Protein AF-A0AAW0EA05-F1 (afdb_monomer_lite)

InterPro domains:
  IPR007482 Protein-tyrosine phosphatase-like, PTPLA [PF04387] (570-719)
  IPR007482 Protein-tyrosine phosphatase-like, PTPLA [PTHR11035] (503-719)

Foldseek 3Di:
DDDDPPPVVVVVVVLVVVLVVLVVLLVVLVVVLVVLVVVLVVLVVVLVVLVVVLVVLVVVLVVLCVVVVVVVVVLVVVLVVLVVVLVVLVVVLVVLVVVVVVVVVVVVVVVVVVVVVVVVVVVVVVVVVVVVVVVVVVVVVVVPDDDPVVVVVVVVVVVVVVVVVVVVVVVVCVVVVVVVCVVVVVVVCVVVVVVVVVVVVVVVVVVVVVCVVPDDDDDDDDDDDDDDDDCVPPVVVVVVVVVVVVVVVVVVVVVVVVVVVVVVVSVVVSVVSVVVSVVSVVVSVVSVVVVVVSVVVSVVSVVVSVVSVVVSVVSVVVSVVSVVVSVVSVVSSVVSVVVSVVSVVVVVVVVVVVVVVVVVVVVVVVVVVVVVVVVVVVVVVVVVVVVVVVVVVVVVVLVVVLVPDPDPVVNVVSVVVVVVVVVVVVVVVVVVVVVVVVVVVVVVVVVVVVVVVVVPDDDDDDDDDDDDDDDDDDDDDDDDDDDDDDDDDDPDDPPPDADPPVLLVVLLVLLVVLLVLLVVLQVLLVCQLVVVVVPQDDDDDDDDDPDVCSLFRRQQASCVPRLVSCLVSLVSLVVVLVCVVVVNDPDDSVVSCVVSVLVNCLSVVQPVVDVVLRRGSLVSLQSNLVSVLSSLVSVQSSCVSVVHHDPVSVCCNLPVCVPSVCRNLVSSLVSLVVRADPDPDPVPDDPSNVVSVVCSVVSVVVSVVVSVVSVVVSCVVPVPPDDDPDDD

Structure (mmCIF, N/CA/C/O backbone):
data_AF-A0AAW0EA05-F1
#
_entry.id   AF-A0AAW0EA05-F1
#
loop_
_atom_site.group_PDB
_atom_site.id
_atom_site.type_symbol
_atom_site.label_atom_id
_atom_site.label_alt_id
_atom_site.label_comp_id
_atom_site.label_asym_id
_atom_site.label_entity_id
_atom_site.label_seq_id
_atom_site.pdbx_PDB_ins_code
_atom_site.Cartn_x
_atom_site.Cartn_y
_atom_site.Cartn_z
_atom_site.occupancy
_atom_site.B_iso_or_equiv
_atom_site.auth_seq_id
_atom_site.auth_comp_id
_atom_site.auth_asym_id
_atom_site.auth_atom_id
_atom_site.pdbx_PDB_model_num
ATOM 1 N N . MET A 1 1 ? -63.661 6.348 56.865 1.00 35.62 1 MET A N 1
ATOM 2 C CA . MET A 1 1 ? -63.472 7.406 55.845 1.00 35.62 1 MET A CA 1
ATOM 3 C C . MET A 1 1 ? -62.724 6.796 54.671 1.00 35.62 1 MET A C 1
ATOM 5 O O . MET A 1 1 ? -61.600 6.353 54.845 1.00 35.62 1 MET A O 1
ATOM 9 N N . SER A 1 2 ? -63.381 6.698 53.515 1.00 41.94 2 SER A N 1
ATOM 10 C CA . SER A 1 2 ? -62.839 6.116 52.281 1.00 41.94 2 SER A CA 1
ATOM 11 C C . SER A 1 2 ? -61.887 7.108 51.602 1.00 41.94 2 SER A C 1
ATOM 13 O O . SER A 1 2 ? -62.326 7.934 50.804 1.00 41.94 2 SER A O 1
ATOM 15 N N . ALA A 1 3 ? -60.595 7.044 51.921 1.00 40.84 3 ALA A N 1
ATOM 16 C CA . ALA A 1 3 ? -59.547 7.761 51.195 1.00 40.84 3 ALA A CA 1
ATOM 17 C C . ALA A 1 3 ? -58.839 6.783 50.247 1.00 40.84 3 ALA A C 1
ATOM 19 O O . ALA A 1 3 ? -57.821 6.185 50.578 1.00 40.84 3 ALA A O 1
ATOM 20 N N . ARG A 1 4 ? -59.424 6.585 49.064 1.00 45.91 4 ARG A N 1
ATOM 21 C CA . ARG A 1 4 ? -58.792 5.863 47.951 1.00 45.91 4 ARG A CA 1
ATOM 22 C C . ARG A 1 4 ? -57.624 6.723 47.438 1.00 45.91 4 ARG A C 1
ATOM 24 O O . ARG A 1 4 ? -57.880 7.900 47.194 1.00 45.91 4 ARG A O 1
ATOM 31 N N . PRO A 1 5 ? -56.385 6.221 47.271 1.00 46.88 5 PRO A N 1
ATOM 32 C CA . PRO A 1 5 ? -55.282 7.039 46.770 1.00 46.88 5 PRO A CA 1
ATOM 33 C C . PRO A 1 5 ? -55.387 7.176 45.237 1.00 46.88 5 PRO A C 1
ATOM 35 O O . PRO A 1 5 ? -55.220 6.181 44.537 1.00 46.88 5 PRO A O 1
ATOM 38 N N . PRO A 1 6 ? -55.645 8.374 44.674 1.00 48.22 6 PRO A N 1
ATOM 39 C CA . PRO A 1 6 ? -55.868 8.542 43.234 1.00 48.22 6 PRO A CA 1
ATOM 40 C C . PRO A 1 6 ? -54.578 8.793 42.425 1.00 48.22 6 PRO A C 1
ATOM 42 O O . PRO A 1 6 ? -54.643 8.987 41.220 1.00 48.22 6 PRO A O 1
ATOM 45 N N . ALA A 1 7 ? -53.394 8.806 43.050 1.00 52.59 7 ALA A N 1
ATOM 46 C CA . ALA A 1 7 ? -52.148 9.234 42.394 1.00 52.59 7 ALA A CA 1
ATOM 47 C C . ALA A 1 7 ? -51.267 8.090 41.843 1.00 52.59 7 ALA A C 1
ATOM 49 O O . ALA A 1 7 ? -50.336 8.344 41.075 1.00 52.59 7 ALA A O 1
ATOM 50 N N . THR A 1 8 ? -51.511 6.839 42.239 1.00 53.91 8 THR A N 1
ATOM 51 C CA . THR A 1 8 ? -50.672 5.681 41.874 1.00 53.91 8 THR A CA 1
ATOM 52 C C . THR A 1 8 ? -51.134 4.992 40.588 1.00 53.91 8 THR A C 1
ATOM 54 O O . THR A 1 8 ? -50.288 4.598 39.782 1.00 53.91 8 THR A O 1
ATOM 57 N N . GLU A 1 9 ? -52.446 4.924 40.335 1.00 55.69 9 GLU A N 1
ATOM 58 C CA . GLU A 1 9 ? -53.018 4.324 39.115 1.00 55.69 9 GLU A CA 1
ATOM 59 C C . GLU A 1 9 ? -52.627 5.094 37.842 1.00 55.69 9 GLU A C 1
ATOM 61 O O . GLU A 1 9 ? -52.187 4.487 36.861 1.00 55.69 9 GLU A O 1
ATOM 66 N N . ASP A 1 10 ? -52.674 6.431 37.870 1.00 60.25 10 ASP A N 1
ATOM 67 C CA . ASP A 1 10 ? -52.265 7.274 36.736 1.00 60.25 10 ASP A CA 1
ATOM 68 C C . ASP A 1 10 ? -50.777 7.106 36.395 1.00 60.25 10 ASP A C 1
ATOM 70 O O . ASP A 1 10 ? -50.376 7.081 35.226 1.00 60.25 10 ASP A O 1
ATOM 74 N N . LYS A 1 11 ? -49.939 6.930 37.422 1.00 61.12 11 LYS A N 1
ATOM 75 C CA . LYS A 1 11 ? -48.498 6.706 37.264 1.00 61.12 11 LYS A CA 1
ATOM 76 C C . LYS A 1 11 ? -48.221 5.348 36.623 1.00 61.12 11 LYS A C 1
ATOM 78 O O . LYS A 1 11 ? -47.413 5.279 35.697 1.00 61.12 11 LYS A O 1
ATOM 83 N N . TYR A 1 12 ? -48.926 4.304 37.055 1.00 61.91 12 TYR A N 1
ATOM 84 C CA . TYR A 1 12 ? -48.806 2.954 36.503 1.00 61.91 12 TYR A CA 1
ATOM 85 C C . TYR A 1 12 ? -49.256 2.901 35.034 1.00 61.91 12 TYR A C 1
ATOM 87 O O . TYR A 1 12 ? -48.502 2.456 34.171 1.00 61.91 12 TYR A O 1
ATOM 95 N N . SER A 1 13 ? -50.411 3.494 34.723 1.00 66.38 13 SER A N 1
ATOM 96 C CA . SER A 1 13 ? -50.923 3.676 33.356 1.00 66.38 13 SER A CA 1
ATOM 97 C C . SER A 1 13 ? -49.922 4.400 32.441 1.00 66.38 13 SER A C 1
ATOM 99 O O . SER A 1 13 ? -49.664 3.975 31.310 1.00 66.38 13 SER A O 1
ATOM 101 N N . SER A 1 14 ? -49.291 5.469 32.941 1.00 69.56 14 SER A N 1
ATOM 102 C CA . SER A 1 14 ? -48.290 6.229 32.181 1.00 69.56 14 SER A CA 1
ATOM 103 C C . SER A 1 14 ? -47.000 5.441 31.911 1.00 69.56 14 SER A C 1
ATOM 105 O O . SER A 1 14 ? -46.402 5.576 30.840 1.00 69.56 14 SER A O 1
ATOM 107 N N . LEU A 1 15 ? -46.573 4.602 32.860 1.00 68.31 15 LEU A N 1
ATOM 108 C CA . LEU A 1 15 ? -45.401 3.738 32.726 1.00 68.31 15 LEU A CA 1
ATOM 109 C C . LEU A 1 15 ? -45.677 2.575 31.772 1.00 68.31 15 LEU A C 1
ATOM 111 O O . LEU A 1 15 ? -44.815 2.239 30.963 1.00 68.31 15 LEU A O 1
ATOM 115 N N . GLN A 1 16 ? -46.889 2.027 31.807 1.00 69.75 16 GLN A N 1
ATOM 116 C CA . GLN A 1 16 ? -47.318 0.947 30.928 1.00 69.75 16 GLN A CA 1
ATOM 117 C C . GLN A 1 16 ? -47.392 1.406 29.465 1.00 69.75 16 GLN A C 1
ATOM 119 O O . GLN A 1 16 ? -46.808 0.767 28.594 1.00 69.75 16 GLN A O 1
ATOM 124 N N . LYS A 1 17 ? -47.952 2.597 29.198 1.00 76.56 17 LYS A N 1
ATOM 125 C CA . LYS A 1 17 ? -47.899 3.210 27.856 1.00 76.56 17 LYS A CA 1
ATOM 126 C C . LYS A 1 17 ? -46.468 3.417 27.355 1.00 76.56 17 LYS A C 1
ATOM 128 O O . LYS A 1 17 ? -46.175 3.119 26.200 1.00 76.56 17 LYS A O 1
ATOM 133 N N . LYS A 1 18 ? -45.561 3.891 28.218 1.00 73.06 18 LYS A N 1
ATOM 134 C CA . LYS A 1 18 ? -44.138 4.036 27.865 1.00 73.06 18 LYS A CA 1
ATOM 135 C C . LYS A 1 18 ? -43.474 2.688 27.576 1.00 73.06 18 LYS A C 1
ATOM 137 O O . LYS A 1 18 ? -42.655 2.611 26.665 1.00 73.06 18 LYS A O 1
ATOM 142 N N . ALA A 1 19 ? -43.812 1.632 28.312 1.00 69.25 19 ALA A N 1
ATOM 143 C CA . ALA A 1 19 ? -43.297 0.287 28.058 1.00 69.25 19 ALA A CA 1
ATOM 144 C C . ALA A 1 19 ? -43.761 -0.254 26.692 1.00 69.25 19 ALA A C 1
ATOM 146 O O . ALA A 1 19 ? -42.940 -0.771 25.931 1.00 69.25 19 ALA A O 1
ATOM 147 N N . ASP A 1 20 ? -45.030 -0.042 26.336 1.00 75.12 20 ASP A N 1
ATOM 148 C CA . ASP A 1 20 ? -45.593 -0.451 25.044 1.00 75.12 20 ASP A CA 1
ATOM 149 C C . ASP A 1 20 ? -44.961 0.316 23.867 1.00 75.12 20 ASP A C 1
ATOM 151 O O . ASP A 1 20 ? -44.607 -0.271 22.837 1.00 75.12 20 ASP A O 1
ATOM 155 N N . GLU A 1 21 ? -44.752 1.628 24.018 1.00 76.44 21 GLU A N 1
ATOM 156 C CA . GLU A 1 21 ? -44.046 2.461 23.033 1.00 76.44 21 GLU A CA 1
ATOM 157 C C . GLU A 1 21 ? -42.597 1.992 22.823 1.00 76.44 21 GLU A C 1
ATOM 159 O O . GLU A 1 21 ? -42.121 1.898 21.687 1.00 76.44 21 GLU A O 1
ATOM 164 N N . MET A 1 22 ? -41.911 1.626 23.906 1.00 70.44 22 MET A N 1
ATOM 165 C CA . MET A 1 22 ? -40.547 1.091 23.882 1.00 70.44 22 MET A CA 1
ATOM 166 C C . MET A 1 22 ? -40.472 -0.288 23.213 1.00 70.44 22 MET A C 1
ATOM 168 O O . MET A 1 22 ? -39.546 -0.558 22.439 1.00 70.44 22 MET A O 1
ATOM 172 N N . GLU A 1 23 ? -41.449 -1.165 23.457 1.00 73.00 23 GLU A N 1
ATOM 173 C CA . GLU A 1 23 ? -41.526 -2.473 22.803 1.00 73.00 23 GLU A CA 1
ATOM 174 C C . GLU A 1 23 ? -41.794 -2.330 21.297 1.00 73.00 23 GLU A C 1
ATOM 176 O O . GLU A 1 23 ? -41.170 -3.014 20.474 1.00 73.00 23 GLU A O 1
ATOM 181 N N . LYS A 1 24 ? -42.661 -1.386 20.917 1.00 78.56 24 LYS A N 1
ATOM 182 C CA . LYS A 1 24 ? -42.927 -1.040 19.517 1.00 78.56 24 LYS A CA 1
ATOM 183 C C . LYS A 1 24 ? -41.677 -0.481 18.828 1.00 78.56 24 LYS A C 1
ATOM 185 O O . LYS A 1 24 ? -41.351 -0.922 17.725 1.00 78.56 24 LYS A O 1
ATOM 190 N N . GLY A 1 25 ? -40.928 0.402 19.497 1.00 73.62 25 GLY A N 1
ATOM 191 C CA . GLY A 1 25 ? -39.644 0.928 19.015 1.00 73.62 25 GLY A CA 1
ATOM 192 C C . GLY A 1 25 ? -38.586 -0.163 18.814 1.00 73.62 25 GLY A C 1
ATOM 193 O O . GLY A 1 25 ? -37.905 -0.199 17.788 1.00 73.62 25 GLY A O 1
ATOM 194 N N . LYS A 1 26 ? -38.508 -1.133 19.733 1.00 73.19 26 LYS A N 1
ATOM 195 C CA . LYS A 1 26 ? -37.626 -2.304 19.608 1.00 73.19 26 LYS A CA 1
ATOM 196 C C . LYS A 1 26 ? -37.988 -3.180 18.404 1.00 73.19 26 LYS A C 1
ATOM 198 O O . LYS A 1 26 ? -37.085 -3.593 17.676 1.00 73.19 26 LYS A O 1
ATOM 203 N N . LYS A 1 27 ? -39.278 -3.466 18.183 1.00 74.94 27 LYS A N 1
ATOM 204 C CA . LYS A 1 27 ? -39.753 -4.257 17.030 1.00 74.94 27 LYS A CA 1
ATOM 205 C C . LYS A 1 27 ? -39.477 -3.542 15.703 1.00 74.94 27 LYS A C 1
ATOM 207 O O . LYS A 1 27 ? -39.012 -4.183 14.763 1.00 74.94 27 LYS A O 1
ATOM 212 N N . ALA A 1 28 ? -39.681 -2.225 15.647 1.00 74.56 28 ALA A N 1
ATOM 213 C CA . ALA A 1 28 ? -39.367 -1.411 14.473 1.00 74.56 28 ALA A CA 1
ATOM 214 C C . ALA A 1 28 ? -37.862 -1.421 14.146 1.00 74.56 28 ALA A C 1
ATOM 216 O O . ALA A 1 28 ? -37.485 -1.743 13.021 1.00 74.56 28 ALA A O 1
ATOM 217 N N . ALA A 1 29 ? -36.998 -1.192 15.143 1.00 65.62 29 ALA A N 1
ATOM 218 C CA . ALA A 1 29 ? -35.545 -1.253 14.964 1.00 65.62 29 ALA A CA 1
ATOM 219 C C . ALA A 1 29 ? -35.068 -2.658 14.540 1.00 65.62 29 ALA A C 1
ATOM 221 O O . ALA A 1 29 ? -34.164 -2.800 13.722 1.00 65.62 29 ALA A O 1
ATOM 222 N N . GLN A 1 30 ? -35.691 -3.725 15.052 1.00 69.50 30 GLN A N 1
ATOM 223 C CA . GLN A 1 30 ? -35.389 -5.094 14.619 1.00 69.50 30 GLN A CA 1
ATOM 224 C C . GLN A 1 30 ? -35.783 -5.345 13.159 1.00 69.50 30 GLN A C 1
ATOM 226 O O . GLN A 1 30 ? -34.989 -5.928 12.418 1.00 69.50 30 GLN A O 1
ATOM 231 N N . ALA A 1 31 ? -36.954 -4.875 12.726 1.00 75.25 31 ALA A N 1
ATOM 232 C CA . ALA A 1 31 ? -37.375 -4.962 11.330 1.00 75.25 31 ALA A CA 1
ATOM 233 C C . ALA A 1 31 ? -36.411 -4.200 10.402 1.00 75.25 31 ALA A C 1
ATOM 235 O O . ALA A 1 31 ? -35.981 -4.744 9.387 1.00 75.25 31 ALA A O 1
ATOM 236 N N . GLU A 1 32 ? -35.983 -3.000 10.796 1.00 72.50 32 GLU A N 1
ATOM 237 C CA . GLU A 1 32 ? -35.011 -2.187 10.054 1.00 72.50 32 GLU A CA 1
ATOM 238 C C . GLU A 1 32 ? -33.627 -2.857 9.963 1.00 72.50 32 GLU A C 1
ATOM 240 O O . GLU A 1 32 ? -33.007 -2.898 8.901 1.00 72.50 32 GLU A O 1
ATOM 245 N N . THR A 1 33 ? -33.151 -3.500 11.036 1.00 66.62 33 THR A N 1
ATOM 246 C CA . THR A 1 33 ? -31.900 -4.280 10.958 1.00 66.62 33 THR A CA 1
ATOM 247 C C . THR A 1 33 ? -32.010 -5.489 10.024 1.00 66.62 33 THR A C 1
ATOM 249 O O . THR A 1 33 ? -31.012 -5.888 9.418 1.00 66.62 33 THR A O 1
ATOM 252 N N . ALA A 1 34 ? -33.196 -6.091 9.892 1.00 71.50 34 ALA A N 1
ATOM 253 C CA . ALA A 1 34 ? -33.427 -7.215 8.990 1.00 71.50 34 ALA A CA 1
ATOM 254 C C . ALA A 1 34 ? -33.457 -6.761 7.522 1.00 71.50 34 ALA A C 1
ATOM 256 O O . ALA A 1 34 ? -32.805 -7.383 6.677 1.00 71.50 34 ALA A O 1
ATOM 257 N N . THR A 1 35 ? -34.127 -5.642 7.222 1.00 75.69 35 THR A N 1
ATOM 258 C CA . THR A 1 35 ? -34.142 -5.059 5.872 1.00 75.69 35 THR A CA 1
ATOM 259 C C . THR A 1 35 ? -32.743 -4.595 5.459 1.00 75.69 35 THR A C 1
ATOM 261 O O . THR A 1 35 ? -32.275 -4.974 4.383 1.00 75.69 35 THR A O 1
ATOM 264 N N . LEU A 1 36 ? -31.998 -3.907 6.331 1.00 70.44 36 LEU A N 1
ATOM 265 C CA . LEU A 1 36 ? -30.616 -3.493 6.058 1.00 70.44 36 LEU A CA 1
ATOM 266 C C . LEU A 1 36 ? -29.685 -4.686 5.802 1.00 70.44 36 LEU A C 1
ATOM 268 O O . LEU A 1 36 ? -28.902 -4.653 4.855 1.00 70.44 36 LEU A O 1
ATOM 272 N N . LYS A 1 37 ? -29.811 -5.788 6.554 1.00 67.94 37 LYS A N 1
ATOM 273 C CA . LYS A 1 37 ? -29.055 -7.026 6.279 1.00 67.94 37 LYS A CA 1
ATOM 274 C C . LYS A 1 37 ? -29.372 -7.619 4.906 1.00 67.94 37 LYS A C 1
ATOM 276 O O . LYS A 1 37 ? -28.452 -8.067 4.224 1.00 67.94 37 LYS A O 1
ATOM 281 N N . SER A 1 38 ? -30.643 -7.617 4.501 1.00 72.88 38 SER A N 1
ATOM 282 C CA . SER A 1 38 ? -31.044 -8.119 3.182 1.00 72.88 38 SER A CA 1
ATOM 283 C C . SER A 1 38 ? -30.449 -7.265 2.056 1.00 72.88 38 SER A C 1
ATOM 285 O O . SER A 1 38 ? -29.783 -7.800 1.170 1.00 72.88 38 SER A O 1
ATOM 287 N N . THR A 1 39 ? -30.543 -5.937 2.159 1.00 70.62 39 THR A N 1
ATOM 288 C CA . THR A 1 39 ? -29.966 -5.015 1.167 1.00 70.62 39 THR A CA 1
ATOM 289 C C . THR A 1 39 ? -28.438 -5.082 1.129 1.00 70.62 39 THR A C 1
ATOM 291 O O . THR A 1 39 ? -27.860 -5.065 0.048 1.00 70.62 39 THR A O 1
ATOM 294 N N . LEU A 1 40 ? -27.770 -5.255 2.277 1.00 62.41 40 LEU A N 1
ATOM 295 C CA . LEU A 1 40 ? -26.325 -5.487 2.353 1.00 62.41 40 LEU A CA 1
ATOM 296 C C . LEU A 1 40 ? -25.921 -6.802 1.669 1.00 62.41 40 LEU A C 1
ATOM 298 O O . LEU A 1 40 ? -24.877 -6.893 1.028 1.00 62.41 40 LEU A O 1
ATOM 302 N N . SER A 1 41 ? -26.732 -7.851 1.816 1.00 67.69 41 SER A N 1
ATOM 303 C CA . SER A 1 41 ? -26.460 -9.130 1.157 1.00 67.69 41 SER A CA 1
ATOM 304 C C . SER A 1 41 ? -26.557 -9.013 -0.367 1.00 67.69 41 SER A C 1
ATOM 306 O O . SER A 1 41 ? -25.707 -9.567 -1.066 1.00 67.69 41 SER A O 1
ATOM 308 N N . GLN A 1 42 ? -27.517 -8.221 -0.851 1.00 72.44 42 GLN A N 1
ATOM 309 C CA . GLN A 1 42 ? -27.735 -7.939 -2.265 1.00 72.44 42 GLN A CA 1
ATOM 310 C C . GLN A 1 42 ? -26.620 -7.060 -2.856 1.00 72.44 42 GLN A C 1
ATOM 312 O O . GLN A 1 42 ? -26.052 -7.395 -3.893 1.00 72.44 42 GLN A O 1
ATOM 317 N N . THR A 1 43 ? -26.201 -5.996 -2.166 1.00 61.84 43 THR A N 1
ATOM 318 C CA . THR A 1 43 ? -25.055 -5.183 -2.616 1.00 61.84 43 THR A CA 1
ATOM 319 C C . THR A 1 43 ? -23.751 -5.984 -2.602 1.00 61.84 43 THR A C 1
ATOM 321 O O . THR A 1 43 ? -22.901 -5.804 -3.471 1.00 61.84 43 THR A O 1
ATOM 324 N N . LYS A 1 44 ? -23.602 -6.945 -1.680 1.00 66.19 44 LYS A N 1
ATOM 325 C CA . LYS A 1 44 ? -22.459 -7.871 -1.646 1.00 66.19 44 LYS A CA 1
ATOM 326 C C . LYS A 1 44 ? -22.481 -8.905 -2.777 1.00 66.19 44 LYS A C 1
ATOM 328 O O . LYS A 1 44 ? -21.410 -9.382 -3.161 1.00 66.19 44 LYS A O 1
ATOM 333 N N . SER A 1 45 ? -23.645 -9.323 -3.277 1.00 70.44 45 SER A N 1
ATOM 334 C CA . SER A 1 45 ? -23.711 -10.147 -4.495 1.00 70.44 45 SER A CA 1
ATOM 335 C C . SER A 1 45 ? -23.398 -9.315 -5.734 1.00 70.44 45 SER A C 1
ATOM 337 O O . SER A 1 45 ? -22.547 -9.720 -6.515 1.00 70.44 45 SER A O 1
ATOM 339 N N . GLU A 1 46 ? -23.950 -8.106 -5.844 1.00 70.50 46 GLU A N 1
ATOM 340 C CA . GLU A 1 46 ? -23.662 -7.185 -6.954 1.00 70.50 46 GLU A CA 1
ATOM 341 C C . GLU A 1 46 ? -22.171 -6.808 -7.022 1.00 70.50 46 GLU A C 1
ATOM 343 O O . GLU A 1 46 ? -21.574 -6.789 -8.099 1.00 70.50 46 GLU A O 1
ATOM 348 N N . LEU A 1 47 ? -21.522 -6.581 -5.872 1.00 61.06 47 LEU A N 1
ATOM 349 C CA . LEU A 1 47 ? -20.076 -6.356 -5.805 1.00 61.06 47 LEU A CA 1
ATOM 350 C C . LEU A 1 47 ? -19.285 -7.592 -6.259 1.00 61.06 47 LEU A C 1
ATOM 352 O O . LEU A 1 47 ? -18.261 -7.468 -6.926 1.00 61.06 47 LEU A O 1
ATOM 356 N N . ARG A 1 48 ? -19.738 -8.802 -5.912 1.00 66.62 48 ARG A N 1
ATOM 357 C CA . ARG A 1 48 ? -19.084 -10.041 -6.359 1.00 66.62 48 ARG A CA 1
ATOM 358 C C . ARG A 1 48 ? -19.202 -10.211 -7.868 1.00 66.62 48 ARG A C 1
ATOM 360 O O . ARG A 1 48 ? -18.196 -10.515 -8.504 1.00 66.62 48 ARG A O 1
ATOM 367 N N . ASP A 1 49 ? -20.368 -9.936 -8.435 1.00 72.12 49 ASP A N 1
ATOM 368 C CA . ASP A 1 49 ? -20.600 -10.032 -9.874 1.00 72.12 49 ASP A CA 1
ATOM 369 C C . ASP A 1 49 ? -19.783 -8.993 -10.650 1.00 72.12 49 ASP A C 1
ATOM 371 O O . ASP A 1 49 ? -19.159 -9.324 -11.659 1.00 72.12 49 ASP A O 1
ATOM 375 N N . THR A 1 50 ? -19.702 -7.752 -10.160 1.00 62.69 50 THR A N 1
ATOM 376 C CA . THR A 1 50 ? -18.841 -6.719 -10.763 1.00 62.69 50 THR A CA 1
ATOM 377 C C . THR A 1 50 ? -17.357 -7.039 -10.601 1.00 62.69 50 THR A C 1
ATOM 379 O O . THR A 1 50 ? -16.599 -6.850 -11.545 1.00 62.69 50 THR A O 1
ATOM 382 N N . THR A 1 51 ? -16.935 -7.625 -9.476 1.00 66.94 51 THR A N 1
ATOM 383 C CA . THR A 1 51 ? -15.550 -8.098 -9.281 1.00 66.94 51 THR A CA 1
ATOM 384 C C . THR A 1 51 ? -15.200 -9.234 -10.244 1.00 66.94 51 THR A C 1
ATOM 386 O O . THR A 1 51 ? -14.090 -9.286 -10.769 1.00 66.94 51 THR A O 1
ATOM 389 N N . VAL A 1 52 ? -16.133 -10.155 -10.502 1.00 72.75 52 VAL A N 1
ATOM 390 C CA . VAL A 1 52 ? -15.944 -11.227 -11.490 1.00 72.75 52 VAL A CA 1
ATOM 391 C C . VAL A 1 52 ? -15.844 -10.644 -12.898 1.00 72.75 52 VAL A C 1
ATOM 393 O O . VAL A 1 52 ? -14.922 -11.009 -13.626 1.00 72.75 52 VAL A O 1
ATOM 396 N N . LYS A 1 53 ? -16.722 -9.703 -13.266 1.00 73.06 53 LYS A N 1
ATOM 397 C CA . LYS A 1 53 ? -16.648 -8.989 -14.552 1.00 73.06 53 LYS A CA 1
ATOM 398 C C . LYS A 1 53 ? -15.337 -8.218 -14.703 1.00 73.06 53 LYS A C 1
ATOM 400 O O . LYS A 1 53 ? -14.716 -8.307 -15.754 1.00 73.06 53 LYS A O 1
ATOM 405 N N . LEU A 1 54 ? -14.874 -7.555 -13.644 1.00 59.44 54 LEU A N 1
ATOM 406 C CA . LEU A 1 54 ? -13.595 -6.848 -13.610 1.00 59.44 54 LEU A CA 1
ATOM 407 C C . LEU A 1 54 ? -12.421 -7.814 -13.797 1.00 59.44 54 LEU A C 1
ATOM 409 O O . LEU A 1 54 ? -11.595 -7.579 -14.664 1.00 59.44 54 LEU A O 1
ATOM 413 N N . ARG A 1 55 ? -12.398 -8.962 -13.108 1.00 68.56 55 ARG A N 1
ATOM 414 C CA . ARG A 1 55 ? -11.372 -9.999 -13.332 1.00 68.56 55 ARG A CA 1
ATOM 415 C C . ARG A 1 55 ? -11.418 -10.591 -14.738 1.00 68.56 55 ARG A C 1
ATOM 417 O O . ARG A 1 55 ? -10.376 -10.925 -15.295 1.00 68.56 55 ARG A O 1
ATOM 424 N N . MET A 1 56 ? -12.608 -10.772 -15.311 1.00 72.19 56 MET A N 1
ATOM 425 C CA . MET A 1 56 ? -12.756 -11.235 -16.694 1.00 72.19 56 MET A CA 1
ATOM 426 C C . MET A 1 56 ? -12.236 -10.187 -17.681 1.00 72.19 56 MET A C 1
ATOM 428 O O . MET A 1 56 ? -11.505 -10.554 -18.597 1.00 72.19 56 MET A O 1
ATOM 432 N N . ALA A 1 57 ? -12.544 -8.907 -17.465 1.00 62.22 57 ALA A N 1
ATOM 433 C CA . ALA A 1 57 ? -12.035 -7.794 -18.258 1.00 62.22 57 ALA A CA 1
ATOM 434 C C . ALA A 1 57 ? -10.513 -7.637 -18.109 1.00 62.22 57 ALA A C 1
ATOM 436 O O . ALA A 1 57 ? -9.823 -7.552 -19.115 1.00 62.22 57 ALA A O 1
ATOM 437 N N . GLU A 1 58 ? -9.964 -7.715 -16.893 1.00 63.44 58 GLU A N 1
ATOM 438 C CA . GLU A 1 58 ? -8.518 -7.726 -16.620 1.00 63.44 58 GLU A CA 1
ATOM 439 C C . GLU A 1 58 ? -7.827 -8.919 -17.278 1.00 63.44 58 GLU A C 1
ATOM 441 O O . GLU A 1 58 ? -6.741 -8.778 -17.827 1.00 63.44 58 GLU A O 1
ATOM 446 N N . LYS A 1 59 ? -8.452 -10.102 -17.269 1.00 73.94 59 LYS A N 1
ATOM 447 C CA . LYS A 1 59 ? -7.912 -11.287 -17.941 1.00 73.94 59 LYS A CA 1
ATOM 448 C C . LYS A 1 59 ? -7.959 -11.141 -19.459 1.00 73.94 59 LYS A C 1
ATOM 450 O O . LYS A 1 59 ? -7.002 -11.536 -20.113 1.00 73.94 59 LYS A O 1
ATOM 455 N N . GLN A 1 60 ? -9.031 -10.588 -20.026 1.00 68.06 60 GLN A N 1
ATOM 456 C CA . GLN A 1 60 ? -9.121 -10.293 -21.460 1.00 68.06 60 GLN A CA 1
ATOM 457 C C . GLN A 1 60 ? -8.117 -9.215 -21.870 1.00 68.06 60 GLN A C 1
ATOM 459 O O . GLN A 1 60 ? -7.470 -9.357 -22.905 1.00 68.06 60 GLN A O 1
ATOM 464 N N . LEU A 1 61 ? -7.937 -8.190 -21.037 1.00 58.00 61 LEU A N 1
ATOM 465 C CA . LEU A 1 61 ? -6.942 -7.146 -21.219 1.00 58.00 61 LEU A CA 1
ATOM 466 C C . LEU A 1 61 ? -5.537 -7.734 -21.115 1.00 58.00 61 LEU A C 1
ATOM 468 O O . LEU A 1 61 ? -4.771 -7.545 -22.036 1.00 58.00 61 LEU A O 1
ATOM 472 N N . ALA A 1 62 ? -5.216 -8.565 -20.125 1.00 64.44 62 ALA A N 1
ATOM 473 C CA . ALA A 1 62 ? -3.917 -9.236 -20.027 1.00 64.44 62 ALA A CA 1
ATOM 474 C C . ALA A 1 62 ? -3.660 -10.223 -21.184 1.00 64.44 62 ALA A C 1
ATOM 476 O O . ALA A 1 62 ? -2.526 -10.356 -21.652 1.00 64.44 62 ALA A O 1
ATOM 477 N N . LEU A 1 63 ? -4.705 -10.916 -21.654 1.00 71.94 63 LEU A N 1
ATOM 478 C CA . LEU A 1 63 ? -4.635 -11.837 -22.790 1.00 71.94 63 LEU A CA 1
ATOM 479 C C . LEU A 1 63 ? -4.437 -11.097 -24.115 1.00 71.94 63 LEU A C 1
ATOM 481 O O . LEU A 1 63 ? -3.816 -11.664 -25.001 1.00 71.94 63 LEU A O 1
ATOM 485 N N . LYS A 1 64 ? -4.942 -9.864 -24.255 1.00 59.31 64 LYS A N 1
ATOM 486 C CA . LYS A 1 64 ? -4.738 -9.013 -25.438 1.00 59.31 64 LYS A CA 1
ATOM 487 C C . LYS A 1 64 ? -3.470 -8.165 -25.337 1.00 59.31 64 LYS A C 1
ATOM 489 O O . LYS A 1 64 ? -2.752 -8.034 -26.315 1.00 59.31 64 LYS A O 1
ATOM 494 N N . GLU A 1 65 ? -3.135 -7.668 -24.152 1.00 60.84 65 GLU A N 1
ATOM 495 C CA . GLU A 1 65 ? -1.939 -6.874 -23.871 1.00 60.84 65 GLU A CA 1
ATOM 496 C C . GLU A 1 65 ? -0.663 -7.684 -24.025 1.00 60.84 65 GLU A C 1
ATOM 498 O O . GLU A 1 65 ? 0.315 -7.137 -24.503 1.00 60.84 65 GLU A O 1
ATOM 503 N N . LYS A 1 66 ? -0.607 -8.956 -23.610 1.00 65.25 66 LYS A N 1
ATOM 504 C CA . LYS A 1 66 ? 0.612 -9.761 -23.792 1.00 65.25 66 LYS A CA 1
ATOM 505 C C . LYS A 1 66 ? 1.001 -9.937 -25.266 1.00 65.25 66 LYS A C 1
ATOM 507 O O . LYS A 1 66 ? 2.143 -9.614 -25.590 1.00 65.25 66 LYS A O 1
ATOM 512 N N . PRO A 1 67 ? 0.116 -10.426 -26.156 1.00 63.22 67 PRO A N 1
ATOM 513 C CA . PRO A 1 67 ? 0.424 -10.531 -27.571 1.00 63.22 67 PRO A CA 1
ATOM 514 C C . PRO A 1 67 ? 0.555 -9.153 -28.206 1.00 63.22 67 PRO A C 1
ATOM 516 O O . PRO A 1 67 ? 1.506 -8.975 -28.946 1.00 63.22 67 PRO A O 1
ATOM 519 N N . HIS A 1 68 ? -0.266 -8.153 -27.852 1.00 56.97 68 HIS A N 1
ATOM 520 C CA . HIS A 1 68 ? -0.081 -6.812 -28.408 1.00 56.97 68 HIS A CA 1
ATOM 521 C C . HIS A 1 68 ? 1.202 -6.142 -27.945 1.00 56.97 68 HIS A C 1
ATOM 523 O O . HIS A 1 68 ? 1.836 -5.535 -28.778 1.00 56.97 68 HIS A O 1
ATOM 529 N N . LYS A 1 69 ? 1.652 -6.263 -26.692 1.00 59.59 69 LYS A N 1
ATOM 530 C CA . LYS A 1 69 ? 2.956 -5.734 -26.243 1.00 59.59 69 LYS A CA 1
ATOM 531 C C . LYS A 1 69 ? 4.111 -6.496 -26.887 1.00 59.59 69 LYS A C 1
ATOM 533 O O . LYS A 1 69 ? 5.122 -5.886 -27.204 1.00 59.59 69 LYS A O 1
ATOM 538 N N . ALA A 1 70 ? 3.967 -7.802 -27.115 1.00 65.19 70 ALA A N 1
ATOM 539 C CA . ALA A 1 70 ? 4.960 -8.591 -27.841 1.00 65.19 70 ALA A CA 1
ATOM 540 C C . ALA A 1 70 ? 5.007 -8.235 -29.337 1.00 65.19 70 ALA A C 1
ATOM 542 O O . ALA A 1 70 ? 6.092 -8.105 -29.891 1.00 65.19 70 ALA A O 1
ATOM 543 N N . GLU A 1 71 ? 3.854 -8.034 -29.977 1.00 60.78 71 GLU A N 1
ATOM 544 C CA . GLU A 1 71 ? 3.724 -7.514 -31.342 1.00 60.78 71 GLU A CA 1
ATOM 545 C C . GLU A 1 71 ? 4.225 -6.074 -31.423 1.00 60.78 71 GLU A C 1
ATOM 547 O O . GLU A 1 71 ? 4.936 -5.750 -32.359 1.00 60.78 71 GLU A O 1
ATOM 552 N N . LEU A 1 72 ? 3.958 -5.241 -30.416 1.00 49.16 72 LEU A N 1
ATOM 553 C CA . LEU A 1 72 ? 4.428 -3.861 -30.307 1.00 49.16 72 LEU A CA 1
ATOM 554 C C . LEU A 1 72 ? 5.946 -3.811 -30.188 1.00 49.16 72 LEU A C 1
ATOM 556 O O . LEU A 1 72 ? 6.580 -3.024 -30.869 1.00 49.16 72 LEU A O 1
ATOM 560 N N . GLU A 1 73 ? 6.540 -4.652 -29.342 1.00 65.56 73 GLU A N 1
ATOM 561 C CA . GLU A 1 73 ? 7.992 -4.766 -29.199 1.00 65.56 73 GLU A CA 1
ATOM 562 C C . GLU A 1 73 ? 8.628 -5.368 -30.452 1.00 65.56 73 GLU A C 1
ATOM 564 O O . GLU A 1 73 ? 9.689 -4.919 -30.880 1.00 65.56 73 GLU A O 1
ATOM 569 N N . LYS A 1 74 ? 7.973 -6.343 -31.089 1.00 70.94 74 LYS A N 1
ATOM 570 C CA . LYS A 1 74 ? 8.419 -6.906 -32.366 1.00 70.94 74 LYS A CA 1
ATOM 571 C C . LYS A 1 74 ? 8.389 -5.852 -33.470 1.00 70.94 74 LYS A C 1
ATOM 573 O O . LYS A 1 74 ? 9.374 -5.718 -34.189 1.00 70.94 74 LYS A O 1
ATOM 578 N N . GLU A 1 75 ? 7.313 -5.081 -33.567 1.00 59.47 75 GLU A N 1
ATOM 579 C CA . GLU A 1 75 ? 7.145 -4.052 -34.589 1.00 59.47 75 GLU A CA 1
ATOM 580 C C . GLU A 1 75 ? 8.014 -2.828 -34.293 1.00 59.47 75 GLU A C 1
ATOM 582 O O . GLU A 1 75 ? 8.605 -2.266 -35.202 1.00 59.47 75 GLU A O 1
ATOM 587 N N . LYS A 1 76 ? 8.219 -2.471 -33.021 1.00 64.06 76 LYS A N 1
ATOM 588 C CA . LYS A 1 76 ? 9.164 -1.428 -32.599 1.00 64.06 76 LYS A CA 1
ATOM 589 C C . LYS A 1 76 ? 10.605 -1.813 -32.911 1.00 64.06 76 LYS A C 1
ATOM 591 O O . LYS A 1 76 ? 11.341 -0.984 -33.434 1.00 64.06 76 LYS A O 1
ATOM 596 N N . ARG A 1 77 ? 11.002 -3.065 -32.653 1.00 71.00 77 ARG A N 1
ATOM 597 C CA . ARG A 1 77 ? 12.309 -3.596 -33.075 1.00 71.00 77 ARG A CA 1
ATOM 598 C C . ARG A 1 77 ? 12.428 -3.600 -34.591 1.00 71.00 77 ARG A C 1
ATOM 600 O O . ARG A 1 77 ? 13.456 -3.185 -35.103 1.00 71.00 77 ARG A O 1
ATOM 607 N N . ARG A 1 78 ? 11.373 -3.996 -35.308 1.00 67.12 78 ARG A N 1
ATOM 608 C CA . ARG A 1 78 ? 11.341 -3.961 -36.774 1.00 67.12 78 ARG A CA 1
ATOM 609 C C . ARG A 1 78 ? 11.525 -2.535 -37.297 1.00 67.12 78 ARG A C 1
ATOM 611 O O . ARG A 1 78 ? 12.411 -2.311 -38.112 1.00 67.12 78 ARG A O 1
ATOM 618 N N . VAL A 1 79 ? 10.787 -1.560 -36.768 1.00 63.62 79 VAL A N 1
ATOM 619 C CA . VAL A 1 79 ? 10.929 -0.134 -37.100 1.00 63.62 79 VAL A CA 1
ATOM 620 C C . VAL A 1 79 ? 12.329 0.378 -36.759 1.00 63.62 79 VAL A C 1
ATOM 622 O O . VAL A 1 79 ? 12.925 1.064 -37.583 1.00 63.62 79 VAL A O 1
ATOM 625 N N . GLN A 1 80 ? 12.897 0.016 -35.605 1.00 68.31 80 GLN A N 1
ATOM 626 C CA . GLN A 1 80 ? 14.277 0.371 -35.249 1.00 68.31 80 GLN A CA 1
ATOM 627 C C . GLN A 1 80 ? 15.282 -0.201 -36.253 1.00 68.31 80 GLN A C 1
ATOM 629 O O . GLN A 1 80 ? 16.065 0.561 -36.807 1.00 68.31 80 GLN A O 1
ATOM 634 N N . THR A 1 81 ? 15.193 -1.494 -36.581 1.00 70.88 81 THR A N 1
ATOM 635 C CA . THR A 1 81 ? 16.086 -2.122 -37.567 1.00 70.88 81 THR A CA 1
ATOM 636 C C . THR A 1 81 ? 15.935 -1.520 -38.962 1.00 70.88 81 THR A C 1
ATOM 638 O O . THR A 1 81 ? 16.932 -1.298 -39.638 1.00 70.88 81 THR A O 1
ATOM 641 N N . LEU A 1 82 ? 14.709 -1.196 -39.389 1.00 59.28 82 LEU A N 1
ATOM 642 C CA . LEU A 1 82 ? 14.454 -0.535 -40.671 1.00 59.28 82 LEU A CA 1
ATOM 643 C C . LEU A 1 82 ? 15.007 0.895 -40.686 1.00 59.28 82 LEU A C 1
ATOM 645 O O . LEU A 1 82 ? 15.533 1.335 -41.702 1.00 59.28 82 LEU A O 1
ATOM 649 N N . THR A 1 83 ? 14.934 1.605 -39.559 1.00 63.06 83 THR A N 1
ATOM 650 C CA . THR A 1 83 ? 15.479 2.963 -39.416 1.00 63.06 83 THR A CA 1
ATOM 651 C C . THR A 1 83 ? 17.007 2.949 -39.424 1.00 63.06 83 THR A C 1
ATOM 653 O O . THR A 1 83 ? 17.616 3.784 -40.083 1.00 63.06 83 THR A O 1
ATOM 656 N N . GLU A 1 84 ? 17.634 1.989 -38.744 1.00 70.44 84 GLU A N 1
ATOM 657 C CA . GLU A 1 84 ? 19.088 1.785 -38.768 1.00 70.44 84 GLU A CA 1
ATOM 658 C C . GLU A 1 84 ? 19.573 1.395 -40.170 1.00 70.44 84 GLU A C 1
ATOM 660 O O . GLU A 1 84 ? 20.563 1.944 -40.652 1.00 70.44 84 GLU A O 1
ATOM 665 N N . GLN A 1 85 ? 18.842 0.517 -40.866 1.00 66.69 85 GLN A N 1
ATOM 666 C CA . GLN A 1 85 ? 19.112 0.174 -42.265 1.00 66.69 85 GLN A CA 1
ATOM 667 C C . GLN A 1 85 ? 18.983 1.402 -43.175 1.00 66.69 85 GLN A C 1
ATOM 669 O O . GLN A 1 85 ? 19.890 1.670 -43.957 1.00 66.69 85 GLN A O 1
ATOM 674 N N . LEU A 1 86 ? 17.921 2.200 -43.030 1.00 60.62 86 LEU A N 1
ATOM 675 C CA . LEU A 1 86 ? 17.744 3.447 -43.780 1.00 60.62 86 LEU A CA 1
ATOM 676 C C . LEU A 1 86 ? 18.856 4.463 -43.494 1.00 60.62 86 LEU A C 1
ATOM 678 O O . LEU A 1 86 ? 19.347 5.091 -44.426 1.00 60.62 86 LEU A O 1
ATOM 682 N N . GLN A 1 87 ? 19.288 4.614 -42.241 1.00 65.31 87 GLN A N 1
ATOM 683 C CA . GLN A 1 87 ? 20.411 5.487 -41.884 1.00 65.31 87 GLN A CA 1
ATOM 684 C C . GLN A 1 87 ? 21.734 4.987 -42.470 1.00 65.31 87 GLN 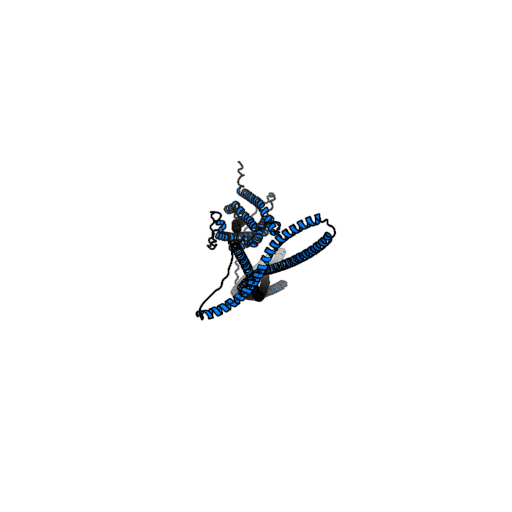A C 1
ATOM 686 O O . GLN A 1 87 ? 22.533 5.800 -42.935 1.00 65.31 87 GLN A O 1
ATOM 691 N N . GLY A 1 88 ? 21.951 3.670 -42.491 1.00 70.44 88 GLY A N 1
ATOM 692 C CA . GLY A 1 88 ? 23.101 3.048 -43.142 1.00 70.44 88 GLY A CA 1
ATOM 693 C C . GLY A 1 88 ? 23.128 3.335 -44.643 1.00 70.44 88 GLY A C 1
ATOM 694 O O . GLY A 1 88 ? 24.120 3.863 -45.145 1.00 70.44 88 GLY A O 1
ATOM 695 N N . VAL A 1 89 ? 22.014 3.086 -45.339 1.00 65.69 89 VAL A N 1
ATOM 696 C CA . VAL A 1 89 ? 21.894 3.339 -46.785 1.00 65.69 89 VAL A CA 1
ATOM 697 C C . VAL A 1 89 ? 21.997 4.841 -47.094 1.00 65.69 89 VAL A C 1
ATOM 699 O O . VAL A 1 89 ? 22.723 5.234 -48.004 1.00 65.69 89 VAL A O 1
ATOM 702 N N . GLN A 1 90 ? 21.382 5.717 -46.294 1.00 63.78 90 GLN A N 1
ATOM 703 C CA . GLN A 1 90 ? 21.551 7.173 -46.420 1.00 63.78 90 GLN A CA 1
ATOM 704 C C . GLN A 1 90 ? 22.995 7.627 -46.176 1.00 63.78 90 GLN A C 1
ATOM 706 O O . GLN A 1 90 ? 23.456 8.572 -46.814 1.00 63.78 90 GLN A O 1
ATOM 711 N N . GLY A 1 91 ? 23.714 6.975 -45.261 1.00 67.19 91 GLY A N 1
ATOM 712 C CA . GLY A 1 91 ? 25.137 7.209 -45.033 1.00 67.19 91 GLY A CA 1
ATOM 713 C C . GLY A 1 91 ? 25.966 6.857 -46.264 1.00 67.19 91 GLY A C 1
ATOM 714 O O . GLY A 1 91 ? 26.757 7.682 -46.720 1.00 67.19 91 GLY A O 1
ATOM 715 N N . THR A 1 92 ? 25.720 5.683 -46.855 1.00 68.50 92 THR A N 1
ATOM 716 C CA . THR A 1 92 ? 26.379 5.284 -48.107 1.00 68.50 92 THR A CA 1
ATOM 717 C C . THR A 1 92 ? 26.033 6.220 -49.262 1.00 68.50 92 THR A C 1
ATOM 719 O O . THR A 1 92 ? 26.914 6.573 -50.036 1.00 68.50 92 THR A O 1
ATOM 722 N N . LEU A 1 93 ? 24.791 6.705 -49.336 1.00 63.59 93 LEU A N 1
ATOM 723 C CA . LEU A 1 93 ? 24.338 7.610 -50.390 1.00 63.59 93 LEU A CA 1
ATOM 724 C C . LEU A 1 93 ? 25.006 8.988 -50.281 1.00 63.59 93 LEU A C 1
ATOM 726 O O . LEU A 1 93 ? 25.522 9.494 -51.269 1.00 63.59 93 LEU A O 1
ATOM 730 N N . LYS A 1 94 ? 25.129 9.539 -49.066 1.00 69.69 94 LYS A N 1
ATOM 731 C CA . LYS A 1 94 ? 25.889 10.779 -48.821 1.00 69.69 94 LYS A CA 1
ATOM 732 C C . LYS A 1 94 ? 27.370 10.645 -49.161 1.00 69.69 94 LYS A C 1
ATOM 734 O O . LYS A 1 94 ? 27.973 11.597 -49.647 1.00 69.69 94 LYS A O 1
ATOM 739 N N . GLN A 1 95 ? 27.967 9.488 -48.874 1.00 71.44 95 GLN A N 1
ATOM 740 C CA . GLN A 1 95 ? 29.358 9.224 -49.229 1.00 71.44 95 GLN A CA 1
ATOM 741 C C . GLN A 1 95 ? 29.530 9.173 -50.754 1.00 71.44 95 GLN A C 1
ATOM 743 O O . GLN A 1 95 ? 30.455 9.781 -51.283 1.00 71.44 95 GLN A O 1
ATOM 748 N N . ARG A 1 96 ? 28.589 8.538 -51.461 1.00 70.56 96 ARG A N 1
ATOM 749 C CA . ARG A 1 96 ? 28.565 8.486 -52.929 1.00 70.56 96 ARG A CA 1
ATOM 750 C C . ARG A 1 96 ? 28.295 9.851 -53.569 1.00 70.56 96 ARG A C 1
ATOM 752 O O . ARG A 1 96 ? 28.936 10.179 -54.560 1.00 70.56 96 ARG A O 1
ATOM 759 N N . ASP A 1 97 ? 27.443 10.687 -52.974 1.00 68.25 97 ASP A N 1
ATOM 760 C CA . ASP A 1 97 ? 27.246 12.081 -53.403 1.00 68.25 97 ASP A CA 1
ATOM 761 C C . ASP A 1 97 ? 28.540 12.902 -53.252 1.00 68.25 97 ASP A C 1
ATOM 763 O O . ASP A 1 97 ? 28.895 13.705 -54.119 1.00 68.25 97 ASP A O 1
ATOM 767 N N . LEU A 1 98 ? 29.289 12.685 -52.167 1.00 73.81 98 LEU A N 1
ATOM 768 C CA . LEU A 1 98 ? 30.584 13.332 -51.957 1.00 73.81 98 LEU A CA 1
ATOM 769 C C . LEU A 1 98 ? 31.616 12.883 -53.008 1.00 73.81 98 LEU A C 1
ATOM 771 O O . LEU A 1 98 ? 32.360 13.706 -53.534 1.00 73.81 98 LEU A O 1
ATOM 775 N N . GLU A 1 99 ? 31.634 11.594 -53.351 1.00 72.69 99 GLU A N 1
ATOM 776 C CA . GLU A 1 99 ? 32.501 11.041 -54.400 1.00 72.69 99 GLU A CA 1
ATOM 777 C C . GLU A 1 99 ? 32.141 11.607 -55.787 1.00 72.69 99 GLU A C 1
ATOM 779 O O . GLU A 1 99 ? 33.027 12.050 -56.519 1.00 72.69 99 GLU A O 1
ATOM 784 N N . LEU A 1 100 ? 30.847 11.707 -56.116 1.00 70.44 100 LEU A N 1
ATOM 785 C CA . LEU A 1 100 ? 30.364 12.314 -57.364 1.00 70.44 100 LEU A CA 1
ATOM 786 C C . LEU A 1 100 ? 30.727 13.801 -57.472 1.00 70.44 100 LEU A C 1
ATOM 788 O O . LEU A 1 100 ? 31.184 14.248 -58.526 1.00 70.44 100 LEU A O 1
ATOM 792 N N . THR A 1 101 ? 30.566 14.571 -56.392 1.00 71.69 101 THR A N 1
ATOM 793 C CA . THR A 1 101 ? 30.957 15.993 -56.378 1.00 71.69 101 THR A CA 1
ATOM 794 C C . THR A 1 101 ? 32.475 16.175 -56.470 1.00 71.69 101 THR A C 1
ATOM 796 O O . THR A 1 101 ? 32.941 17.080 -57.164 1.00 71.69 101 THR A O 1
ATOM 799 N N . GLY A 1 102 ? 33.257 15.278 -55.860 1.00 72.69 102 GLY A N 1
ATOM 800 C CA . GLY A 1 102 ? 34.712 15.222 -56.010 1.00 72.69 102 GLY A CA 1
ATOM 801 C C . GLY A 1 102 ? 35.151 14.948 -57.452 1.00 72.69 102 GLY A C 1
ATOM 802 O O . GLY A 1 102 ? 35.991 15.674 -57.984 1.00 72.69 102 GLY A O 1
ATOM 803 N N . MET A 1 103 ? 34.538 13.965 -58.122 1.00 66.12 103 MET A N 1
ATOM 804 C CA . MET A 1 103 ? 34.817 13.668 -59.536 1.00 66.12 103 MET A CA 1
ATOM 805 C C . MET A 1 103 ? 34.446 14.834 -60.464 1.00 66.12 103 MET A C 1
ATOM 807 O O . MET A 1 103 ? 35.177 15.131 -61.410 1.00 66.12 103 MET A O 1
ATOM 811 N N . GLN A 1 104 ? 33.339 15.531 -60.193 1.00 68.62 104 GLN A N 1
ATOM 812 C CA . GLN A 1 104 ? 32.941 16.716 -60.960 1.00 68.62 104 GLN A CA 1
ATOM 813 C C . GLN A 1 104 ? 33.939 17.871 -60.797 1.00 68.62 104 GLN A C 1
ATOM 815 O O . GLN A 1 104 ? 34.320 18.487 -61.792 1.00 68.62 104 GLN A O 1
ATOM 820 N N . ALA A 1 105 ? 34.427 18.121 -59.579 1.00 70.31 105 ALA A N 1
ATOM 821 C CA . ALA A 1 105 ? 35.438 19.147 -59.323 1.00 70.31 105 ALA A CA 1
ATOM 822 C C . ALA A 1 105 ? 36.766 18.850 -60.042 1.00 70.31 105 ALA A C 1
ATOM 824 O O . ALA A 1 105 ? 37.377 19.751 -60.621 1.00 70.31 105 ALA A O 1
ATOM 825 N N . LEU A 1 106 ? 37.181 17.581 -60.059 1.00 70.56 106 LEU A N 1
ATOM 826 C CA . LEU A 1 106 ? 38.405 17.133 -60.729 1.00 70.56 106 LEU A CA 1
ATOM 827 C C . LEU A 1 106 ? 38.299 17.299 -62.255 1.00 70.56 106 LEU A C 1
ATOM 829 O O . LEU A 1 106 ? 39.233 17.767 -62.908 1.00 70.56 106 LEU A O 1
ATOM 833 N N . LYS A 1 107 ? 37.115 17.029 -62.820 1.00 72.31 107 LYS A N 1
ATOM 834 C CA . LYS A 1 107 ? 36.812 17.292 -64.233 1.00 72.31 107 LYS A CA 1
ATOM 835 C C . LYS A 1 107 ? 36.887 18.782 -64.579 1.00 72.31 107 LYS A C 1
ATOM 837 O O . LYS A 1 107 ? 37.427 19.139 -65.623 1.00 72.31 107 LYS A O 1
ATOM 842 N N . GLU A 1 108 ? 36.369 19.660 -63.724 1.00 69.62 108 GLU A N 1
ATOM 843 C CA . GLU A 1 108 ? 36.478 21.107 -63.940 1.00 69.62 108 GLU A CA 1
ATOM 844 C C . GLU A 1 108 ? 37.923 21.613 -63.846 1.00 69.62 108 GLU A C 1
ATOM 846 O O . GLU A 1 108 ? 38.306 22.510 -64.597 1.00 69.62 108 GLU A O 1
ATOM 851 N N . GLU A 1 109 ? 38.741 21.055 -62.950 1.00 71.19 109 GLU A N 1
ATOM 852 C CA . GLU A 1 109 ? 40.166 21.392 -62.870 1.00 71.19 109 GLU A CA 1
ATOM 853 C C . GLU A 1 109 ? 40.934 20.989 -64.128 1.00 71.19 109 GLU A C 1
ATOM 855 O O . GLU A 1 109 ? 41.760 21.772 -64.603 1.00 71.19 109 GLU A O 1
ATOM 860 N N . LEU A 1 110 ? 40.612 19.832 -64.711 1.00 70.88 110 LEU A N 1
ATOM 861 C CA . LEU A 1 110 ? 41.201 19.383 -65.971 1.00 70.88 110 LEU A CA 1
ATOM 862 C C . LEU A 1 110 ? 40.865 20.336 -67.132 1.00 70.88 110 LEU A C 1
ATOM 864 O O . LEU A 1 110 ? 41.748 20.709 -67.903 1.00 70.88 110 LEU A O 1
ATOM 868 N N . VAL A 1 111 ? 39.613 20.799 -67.219 1.00 75.25 111 VAL A N 1
ATOM 869 C CA . VAL A 1 111 ? 39.197 21.794 -68.227 1.00 75.25 111 VAL A CA 1
ATOM 870 C C . VAL A 1 111 ? 39.926 23.124 -68.013 1.00 75.25 111 VAL A C 1
ATOM 872 O O . VAL A 1 111 ? 40.496 23.676 -68.951 1.00 75.25 111 VAL A O 1
ATOM 875 N N . ARG A 1 112 ? 40.014 23.603 -66.763 1.00 71.12 112 ARG A N 1
ATOM 876 C CA . ARG A 1 112 ? 40.752 24.835 -66.431 1.00 71.12 112 ARG A CA 1
ATOM 877 C C . ARG A 1 112 ? 42.246 24.737 -66.752 1.00 71.12 112 ARG A C 1
ATOM 879 O O . ARG A 1 112 ? 42.858 25.753 -67.081 1.00 71.12 112 ARG A O 1
ATOM 886 N N . ALA A 1 113 ? 42.855 23.558 -66.622 1.00 69.00 113 ALA A N 1
ATOM 887 C CA . ALA A 1 113 ? 44.245 23.335 -67.013 1.00 69.00 113 ALA A CA 1
ATOM 888 C C . ALA A 1 113 ? 44.420 23.444 -68.538 1.00 69.00 113 ALA A C 1
ATOM 890 O O . ALA A 1 113 ? 45.325 24.147 -68.987 1.00 69.00 113 ALA A O 1
ATOM 891 N N . SER A 1 114 ? 43.505 22.855 -69.314 1.00 72.38 114 SER A N 1
ATOM 892 C CA . SER A 1 114 ? 43.499 22.953 -70.780 1.00 72.38 114 SER A CA 1
ATOM 893 C C . SER A 1 114 ? 43.347 24.402 -71.272 1.00 72.38 114 SER A C 1
ATOM 895 O O . SER A 1 114 ? 44.109 24.852 -72.130 1.00 72.38 114 SER A O 1
ATOM 897 N N . ASP A 1 115 ? 42.455 25.189 -70.661 1.00 72.00 115 ASP A N 1
ATOM 898 C CA . ASP A 1 115 ? 42.272 26.606 -71.014 1.00 72.00 115 ASP A CA 1
ATOM 899 C C . ASP A 1 115 ? 43.520 27.459 -70.709 1.00 72.00 115 ASP A C 1
ATOM 901 O O . ASP A 1 115 ? 43.862 28.385 -71.454 1.00 72.00 115 ASP A O 1
ATOM 905 N N . ARG A 1 116 ? 44.241 27.148 -69.619 1.00 73.12 116 ARG A N 1
ATOM 906 C CA . ARG A 1 116 ? 45.507 27.822 -69.272 1.00 73.12 116 ARG A CA 1
ATOM 907 C C . ARG A 1 116 ? 46.604 27.529 -70.289 1.00 73.12 116 ARG A C 1
ATOM 909 O O . ARG A 1 116 ? 47.351 28.445 -70.636 1.00 73.12 116 ARG A O 1
ATOM 916 N N . GLU A 1 117 ? 46.699 26.294 -70.774 1.00 71.44 117 GLU A N 1
ATOM 917 C CA . GLU A 1 117 ? 47.642 25.944 -71.840 1.00 71.44 117 GLU A CA 1
ATOM 918 C C . GLU A 1 117 ? 47.361 26.744 -73.119 1.00 71.44 117 GLU A C 1
ATOM 920 O O . GLU A 1 117 ? 48.285 27.336 -73.686 1.00 71.44 117 GLU A O 1
ATOM 925 N N . ALA A 1 118 ? 46.093 26.869 -73.526 1.00 74.31 118 ALA A N 1
ATOM 926 C CA . ALA A 1 118 ? 45.703 27.659 -74.698 1.00 74.31 118 ALA A CA 1
ATOM 927 C C . ALA A 1 118 ? 46.046 29.162 -74.553 1.00 74.31 118 ALA A C 1
ATOM 929 O O . ALA A 1 118 ? 46.530 29.807 -75.493 1.00 74.31 118 ALA A O 1
ATOM 930 N N . ALA A 1 119 ? 45.861 29.735 -73.358 1.00 74.25 119 ALA A N 1
ATOM 931 C CA . ALA A 1 119 ? 46.210 31.130 -73.080 1.00 74.25 119 ALA A CA 1
ATOM 932 C C . ALA A 1 119 ? 47.729 31.386 -73.149 1.00 74.25 119 ALA A C 1
ATOM 934 O O . ALA A 1 119 ? 48.168 32.387 -73.727 1.00 74.25 119 ALA A O 1
ATOM 935 N N . LEU A 1 120 ? 48.540 30.467 -72.610 1.00 76.81 120 LEU A N 1
ATOM 936 C CA . LEU A 1 120 ? 50.004 30.550 -72.660 1.00 76.81 120 LEU A CA 1
ATOM 937 C C . LEU A 1 120 ? 50.533 30.470 -74.098 1.00 76.81 120 LEU A C 1
ATOM 939 O O . LEU A 1 120 ? 51.429 31.233 -74.466 1.00 76.81 120 LEU A O 1
ATOM 943 N N . GLN A 1 121 ? 49.945 29.610 -74.935 1.00 74.81 121 GLN A N 1
ATOM 944 C CA . GLN A 1 121 ? 50.290 29.532 -76.359 1.00 74.81 121 GLN A CA 1
ATOM 945 C C . GLN A 1 121 ? 50.046 30.865 -77.081 1.00 74.81 121 GLN A C 1
ATOM 947 O O . GLN A 1 121 ? 50.884 31.315 -77.867 1.00 74.81 121 GLN A O 1
ATOM 952 N N . THR A 1 122 ? 48.946 31.544 -76.756 1.00 79.19 122 THR A N 1
ATOM 953 C CA . THR A 1 122 ? 48.595 32.840 -77.354 1.00 79.19 122 THR A CA 1
ATOM 954 C C . THR A 1 1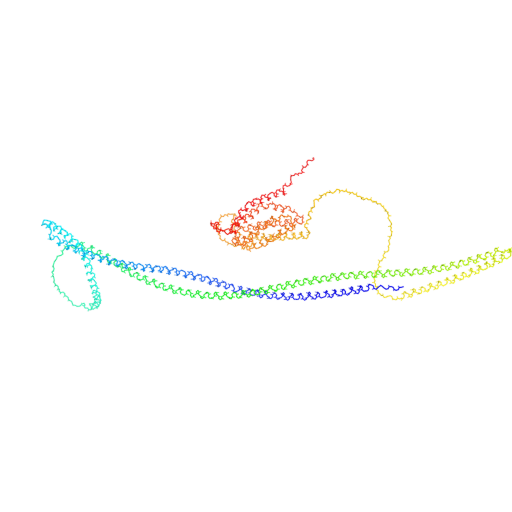22 ? 49.573 33.951 -76.937 1.00 79.19 122 THR A C 1
ATOM 956 O O . THR A 1 122 ? 50.012 34.740 -77.777 1.00 79.19 122 THR A O 1
ATOM 959 N N . GLN A 1 123 ? 49.994 33.999 -75.666 1.00 73.75 123 GLN A N 1
ATOM 960 C CA . GLN A 1 123 ? 51.007 34.963 -75.198 1.00 73.75 123 GLN A CA 1
ATOM 961 C C . GLN A 1 123 ? 52.380 34.744 -75.849 1.00 73.75 123 GLN A C 1
ATOM 963 O O . GLN A 1 123 ? 53.087 35.702 -76.179 1.00 73.75 123 GLN A O 1
ATOM 968 N N . LEU A 1 124 ? 52.765 33.487 -76.068 1.00 77.00 124 LEU A N 1
ATOM 969 C CA . LEU A 1 124 ? 54.020 33.152 -76.736 1.00 77.00 124 LEU A CA 1
ATOM 970 C C . LEU A 1 124 ? 54.005 33.626 -78.201 1.00 77.00 124 LEU A C 1
ATOM 972 O O . LEU A 1 124 ? 54.985 34.195 -78.682 1.00 77.00 124 LEU A O 1
ATOM 976 N N . GLN A 1 125 ? 52.870 33.492 -78.892 1.00 80.38 125 GLN A N 1
ATOM 977 C CA . GLN A 1 125 ? 52.709 34.040 -80.243 1.00 80.38 125 GLN A CA 1
ATOM 978 C C . GLN A 1 125 ? 52.814 35.574 -80.273 1.00 80.38 125 GLN A C 1
ATOM 980 O O . GLN A 1 125 ? 53.517 36.122 -81.122 1.00 80.38 125 GLN A O 1
ATOM 985 N N . GLN A 1 126 ? 52.186 36.278 -79.326 1.00 78.44 126 GLN A N 1
ATOM 986 C CA . GLN A 1 126 ? 52.247 37.745 -79.255 1.00 78.44 126 GLN A CA 1
ATOM 987 C C . GLN A 1 126 ? 53.662 38.273 -78.971 1.00 78.44 126 GLN A C 1
ATOM 989 O O . GLN A 1 126 ? 54.097 39.250 -79.583 1.00 78.44 126 GLN A O 1
ATOM 994 N N . THR A 1 127 ? 54.405 37.625 -78.068 1.00 74.88 127 THR A N 1
ATOM 995 C CA . THR A 1 127 ? 55.786 38.027 -77.748 1.00 74.88 127 THR A CA 1
ATOM 996 C C . THR A 1 127 ? 56.735 37.814 -78.924 1.00 74.88 127 THR A C 1
ATOM 998 O O . THR A 1 127 ? 57.574 38.680 -79.172 1.00 74.88 127 THR A O 1
ATOM 1001 N N . ARG A 1 128 ? 56.570 36.732 -79.700 1.00 79.44 128 ARG A N 1
ATOM 1002 C CA . ARG A 1 128 ? 57.327 36.516 -80.947 1.00 79.44 128 ARG A CA 1
ATOM 1003 C C . ARG A 1 128 ? 57.110 37.649 -81.951 1.00 79.44 128 ARG A C 1
ATOM 1005 O O . ARG A 1 128 ? 58.088 38.222 -82.424 1.00 79.44 128 ARG A O 1
ATOM 1012 N N . ALA A 1 129 ? 55.858 38.039 -82.190 1.00 75.69 129 ALA A N 1
ATOM 1013 C CA . ALA A 1 129 ? 55.531 39.121 -83.121 1.00 75.69 129 ALA A CA 1
ATOM 1014 C C . ALA A 1 129 ? 56.120 40.483 -82.690 1.00 75.69 129 ALA A C 1
ATOM 1016 O O . ALA A 1 129 ? 56.634 41.239 -83.513 1.00 75.69 129 ALA A O 1
ATOM 1017 N N . ALA A 1 130 ? 56.102 40.801 -81.390 1.00 71.62 130 ALA A N 1
ATOM 1018 C CA . ALA A 1 130 ? 56.712 42.031 -80.874 1.00 71.62 130 ALA A CA 1
ATOM 1019 C C . ALA A 1 130 ? 58.242 42.047 -81.049 1.00 71.62 130 ALA A C 1
ATOM 1021 O O . ALA A 1 130 ? 58.831 43.087 -81.360 1.00 71.62 130 ALA A O 1
ATOM 1022 N N . LEU A 1 131 ? 58.882 40.888 -80.874 1.00 76.94 131 LEU A N 1
ATOM 1023 C CA . LEU A 1 131 ? 60.327 40.735 -81.001 1.00 76.94 131 LEU A CA 1
ATOM 1024 C C . LEU A 1 131 ? 60.774 40.914 -82.459 1.00 76.94 131 LEU A C 1
ATOM 1026 O O . LEU A 1 131 ? 61.733 41.644 -82.707 1.00 76.94 131 LEU A O 1
ATOM 1030 N N . GLU A 1 132 ? 60.022 40.368 -83.418 1.00 75.81 132 GLU A N 1
ATOM 1031 C CA . GLU A 1 132 ? 60.244 40.577 -84.856 1.00 75.81 132 GLU A CA 1
ATOM 1032 C C . GLU A 1 132 ? 60.131 42.056 -85.256 1.00 75.81 132 GLU A C 1
ATOM 1034 O O . GLU A 1 132 ? 61.026 42.591 -85.913 1.00 75.81 132 GLU A O 1
ATOM 1039 N N . CYS A 1 133 ? 59.095 42.760 -84.786 1.00 79.38 133 CYS A N 1
ATOM 1040 C CA . CYS A 1 133 ? 58.932 44.197 -85.030 1.00 79.38 133 CYS A CA 1
ATOM 1041 C C . CYS A 1 133 ? 60.091 45.025 -84.451 1.00 79.38 133 CYS A C 1
ATOM 1043 O O . CYS A 1 133 ? 60.590 45.944 -85.106 1.00 79.38 133 CYS A O 1
ATOM 1045 N N . SER A 1 134 ? 60.555 44.690 -83.240 1.00 74.00 134 SER A N 1
ATOM 1046 C CA . SER A 1 134 ? 61.699 45.371 -82.621 1.00 74.00 134 SER A CA 1
ATOM 1047 C C . SER A 1 134 ? 62.997 45.129 -83.397 1.00 74.00 134 SER A C 1
ATOM 1049 O O . SER A 1 134 ? 63.738 46.076 -83.660 1.00 74.00 134 SER A O 1
ATOM 1051 N N . ALA A 1 135 ? 63.237 43.894 -83.848 1.00 72.12 135 ALA A N 1
ATOM 1052 C CA . ALA A 1 135 ? 64.401 43.542 -84.653 1.00 72.12 135 ALA A CA 1
ATOM 1053 C C . ALA A 1 135 ? 64.411 44.303 -85.987 1.00 72.12 135 ALA A C 1
ATOM 1055 O O . ALA A 1 135 ? 65.458 44.798 -86.406 1.00 72.12 135 ALA A O 1
ATOM 1056 N N . HIS A 1 136 ? 63.243 44.477 -86.613 1.00 76.75 136 HIS A N 1
ATOM 1057 C CA . HIS A 1 136 ? 63.111 45.245 -87.849 1.00 76.75 136 HIS A CA 1
ATOM 1058 C C . HIS A 1 136 ? 63.409 46.741 -87.640 1.00 76.75 136 HIS A C 1
ATOM 1060 O O . HIS A 1 136 ? 64.157 47.348 -88.411 1.00 76.75 136 HIS A O 1
ATOM 1066 N N . ALA A 1 137 ? 62.907 47.332 -86.552 1.00 73.19 137 ALA A N 1
ATOM 1067 C CA . ALA A 1 137 ? 63.193 48.724 -86.201 1.00 73.19 137 ALA A CA 1
ATOM 1068 C C . ALA A 1 137 ? 64.686 48.954 -85.895 1.00 73.19 137 ALA A C 1
ATOM 1070 O O . ALA A 1 137 ? 65.269 49.927 -86.378 1.00 73.19 137 ALA A O 1
ATOM 1071 N N . TYR A 1 138 ? 65.334 48.038 -85.164 1.00 70.25 138 TYR A N 1
ATOM 1072 C CA . TYR A 1 138 ? 66.773 48.110 -84.882 1.00 70.25 138 TYR A CA 1
ATOM 1073 C C . TYR A 1 138 ? 67.635 47.945 -86.139 1.00 70.25 138 TYR A C 1
ATOM 1075 O O . TYR A 1 138 ? 68.610 48.678 -86.295 1.00 70.25 138 TYR A O 1
ATOM 1083 N N . ALA A 1 139 ? 67.264 47.048 -87.059 1.00 63.78 139 ALA A N 1
ATOM 1084 C CA . ALA A 1 139 ? 67.968 46.874 -88.332 1.00 63.78 139 ALA A CA 1
ATOM 1085 C C . ALA A 1 139 ? 67.911 48.141 -89.206 1.00 63.78 139 ALA A C 1
ATOM 1087 O O . ALA A 1 139 ? 68.904 48.518 -89.827 1.00 63.78 139 ALA A O 1
ATOM 1088 N N . THR A 1 140 ? 66.773 48.840 -89.196 1.00 72.00 140 THR A N 1
ATOM 1089 C CA . THR A 1 140 ? 66.582 50.098 -89.939 1.00 72.00 140 THR A CA 1
ATOM 1090 C C . THR A 1 140 ? 67.348 51.264 -89.302 1.00 72.00 140 THR A C 1
ATOM 1092 O O . THR A 1 140 ? 67.842 52.151 -89.992 1.00 72.00 140 THR A O 1
ATOM 1095 N N . LEU A 1 141 ? 67.490 51.270 -87.972 1.00 67.12 141 LEU A N 1
ATOM 1096 C CA . LEU A 1 141 ? 68.278 52.283 -87.265 1.00 67.12 141 LEU A CA 1
ATOM 1097 C C . LEU A 1 141 ? 69.791 52.059 -87.453 1.00 67.12 141 LEU A C 1
ATOM 1099 O O . LEU A 1 141 ? 70.551 53.017 -87.602 1.00 67.12 141 LEU A O 1
ATOM 1103 N N . SER A 1 142 ? 70.239 50.796 -87.478 1.00 57.66 142 SER A N 1
ATOM 1104 C CA . SER A 1 142 ? 71.663 50.461 -87.603 1.00 57.66 142 SER A CA 1
ATOM 1105 C C . SER A 1 142 ? 72.219 50.699 -89.008 1.00 57.66 142 SER A C 1
ATOM 1107 O O . SER A 1 142 ? 73.423 50.920 -89.145 1.00 57.66 142 SER A O 1
ATOM 1109 N N . SER A 1 143 ? 71.380 50.698 -90.051 1.00 61.97 143 SER A N 1
ATOM 1110 C CA . SER A 1 143 ? 71.815 50.977 -91.427 1.00 61.97 143 SER A CA 1
ATOM 1111 C C . SER A 1 143 ? 72.237 52.432 -91.657 1.00 61.97 143 SER A C 1
ATOM 1113 O O . SER A 1 143 ? 72.852 52.725 -92.680 1.00 61.97 143 SER A O 1
ATOM 1115 N N . HIS A 1 144 ? 71.943 53.342 -90.721 1.00 60.50 144 HIS A N 1
ATOM 1116 C CA . HIS A 1 144 ? 72.190 54.776 -90.887 1.00 60.50 144 HIS A CA 1
ATOM 1117 C C . HIS A 1 144 ? 73.314 55.370 -90.017 1.00 60.50 144 HIS A C 1
ATOM 1119 O O . HIS A 1 144 ? 73.668 56.523 -90.253 1.00 60.50 144 HIS A O 1
ATOM 1125 N N . VAL A 1 145 ? 73.896 54.646 -89.044 1.00 55.38 145 VAL A N 1
ATOM 1126 C CA . VAL A 1 145 ? 74.753 55.288 -88.010 1.00 55.38 145 VAL A CA 1
ATOM 1127 C C . VAL A 1 145 ? 76.124 54.627 -87.743 1.00 55.38 145 VAL A C 1
ATOM 1129 O O . VAL A 1 145 ? 76.991 55.283 -87.173 1.00 55.38 145 VAL A O 1
ATOM 1132 N N . CYS A 1 146 ? 76.413 53.394 -88.175 1.00 54.62 146 CYS A N 1
ATOM 1133 C CA . CYS A 1 146 ? 77.656 52.713 -87.756 1.00 54.62 146 CYS A CA 1
ATOM 1134 C C . CYS A 1 146 ? 78.821 52.776 -88.759 1.00 54.62 146 CYS A C 1
ATOM 1136 O O . CYS A 1 146 ? 78.656 52.627 -89.970 1.00 54.62 146 CYS A O 1
ATOM 1138 N N . SER A 1 147 ? 80.037 52.932 -88.221 1.00 63.34 147 SER A N 1
ATOM 1139 C CA . SER A 1 147 ? 81.287 52.816 -88.976 1.00 63.34 147 SER A CA 1
ATOM 1140 C C . SER A 1 147 ? 81.506 51.372 -89.454 1.00 63.34 147 SER A C 1
ATOM 1142 O O . SER A 1 147 ? 81.130 50.412 -88.779 1.00 63.34 147 SER A O 1
ATOM 1144 N N . LYS A 1 148 ? 82.137 51.201 -90.624 1.00 58.56 148 LYS A N 1
ATOM 1145 C CA . LYS A 1 148 ? 82.312 49.892 -91.284 1.00 58.56 148 LYS A CA 1
ATOM 1146 C C . LYS A 1 148 ? 82.987 48.834 -90.392 1.00 58.56 148 LYS A C 1
ATOM 1148 O O . LYS A 1 148 ? 82.656 47.662 -90.497 1.00 58.56 148 LYS A O 1
ATOM 1153 N N . ALA A 1 149 ? 83.867 49.245 -89.478 1.00 63.12 149 ALA A N 1
ATOM 1154 C CA . ALA A 1 149 ? 84.560 48.341 -88.558 1.00 63.12 149 ALA A CA 1
ATOM 1155 C C . ALA A 1 149 ? 83.648 47.789 -87.444 1.00 63.12 149 ALA A C 1
ATOM 1157 O O . ALA A 1 149 ? 83.729 46.610 -87.112 1.00 63.12 149 ALA A O 1
ATOM 1158 N N . GLU A 1 150 ? 82.745 48.610 -86.902 1.00 59.62 150 GLU A N 1
ATOM 1159 C CA . GLU A 1 150 ? 81.745 48.159 -85.923 1.00 59.62 150 GLU A CA 1
ATOM 1160 C C . GLU A 1 150 ? 80.625 47.364 -86.597 1.00 59.62 150 GLU A C 1
ATOM 1162 O O . GLU A 1 150 ? 80.126 46.404 -86.016 1.00 59.62 150 GLU A O 1
ATOM 1167 N N . TYR A 1 151 ? 80.280 47.708 -87.844 1.00 62.44 151 TYR A N 1
ATOM 1168 C CA . TYR A 1 151 ? 79.401 46.890 -88.679 1.00 62.44 151 TYR A CA 1
ATOM 1169 C C . TYR A 1 151 ? 79.999 45.502 -88.918 1.00 62.44 151 TYR A C 1
ATOM 1171 O O . TYR A 1 151 ? 79.280 44.519 -88.793 1.00 62.44 151 TYR A O 1
ATOM 1179 N N . ASP A 1 152 ? 81.298 45.392 -89.200 1.00 63.94 152 ASP A N 1
ATOM 1180 C CA . ASP A 1 152 ? 81.945 44.099 -89.428 1.00 63.94 152 ASP A CA 1
ATOM 1181 C C . ASP A 1 152 ? 82.086 43.268 -88.130 1.00 63.94 152 ASP A C 1
ATOM 1183 O O . ASP A 1 152 ? 81.889 42.052 -88.178 1.00 63.94 152 ASP A O 1
ATOM 1187 N N . ASP A 1 153 ? 82.314 43.883 -86.958 1.00 72.75 153 ASP A N 1
ATOM 1188 C CA . ASP A 1 153 ? 82.308 43.164 -85.665 1.00 72.75 153 ASP A CA 1
ATOM 1189 C C . ASP A 1 153 ? 80.893 42.732 -85.245 1.00 72.75 153 ASP A C 1
ATOM 1191 O O . ASP A 1 153 ? 80.680 41.580 -84.859 1.00 72.75 153 ASP A O 1
ATOM 1195 N N . LEU A 1 154 ? 79.891 43.608 -85.395 1.00 66.19 154 LEU A N 1
ATOM 1196 C CA . LEU A 1 154 ? 78.486 43.261 -85.168 1.00 66.19 154 LEU A CA 1
ATOM 1197 C C . LEU A 1 154 ? 78.000 42.220 -86.169 1.00 66.19 154 LEU A C 1
ATOM 1199 O O . LEU A 1 154 ? 77.298 41.303 -85.765 1.00 66.19 154 LEU A O 1
ATOM 1203 N N . ARG A 1 155 ? 78.419 42.283 -87.434 1.00 69.00 155 ARG A N 1
ATOM 1204 C CA . ARG A 1 155 ? 78.146 41.263 -88.454 1.00 69.00 155 ARG A CA 1
ATOM 1205 C C . ARG A 1 155 ? 78.792 39.935 -88.084 1.00 69.00 155 ARG A C 1
ATOM 1207 O O . ARG A 1 155 ? 78.136 38.910 -88.192 1.00 69.00 155 ARG A O 1
ATOM 1214 N N . MET A 1 156 ? 80.023 39.926 -87.577 1.00 66.75 156 MET A N 1
ATOM 1215 C CA . MET A 1 156 ? 80.682 38.707 -87.091 1.00 66.75 156 MET A CA 1
ATOM 1216 C C . MET A 1 156 ? 80.023 38.142 -85.826 1.00 66.75 156 MET A C 1
ATOM 1218 O O . MET A 1 156 ? 79.928 36.922 -85.671 1.00 66.75 156 MET A O 1
ATOM 1222 N N . ARG A 1 157 ? 79.531 38.997 -84.922 1.00 69.75 157 ARG A N 1
ATOM 1223 C CA . ARG A 1 157 ? 78.728 38.589 -83.757 1.00 69.75 157 ARG A CA 1
ATOM 1224 C C . ARG A 1 157 ? 77.349 38.090 -84.161 1.00 69.75 157 ARG A C 1
ATOM 1226 O O . ARG A 1 157 ? 76.902 37.104 -83.585 1.00 69.75 157 ARG A O 1
ATOM 1233 N N . ASN A 1 158 ? 76.723 38.718 -85.150 1.00 66.62 158 ASN A N 1
ATOM 1234 C CA . ASN A 1 158 ? 75.428 38.325 -85.681 1.00 66.62 158 ASN A CA 1
ATOM 1235 C C . ASN A 1 158 ? 75.551 36.990 -86.411 1.00 66.62 158 ASN A C 1
ATOM 1237 O O . ASN A 1 158 ? 74.839 36.076 -86.059 1.00 66.62 158 ASN A O 1
ATOM 1241 N N . VAL A 1 159 ? 76.575 36.780 -87.243 1.00 69.12 159 VAL A N 1
ATOM 1242 C CA . VAL A 1 159 ? 76.888 35.465 -87.837 1.00 69.12 159 VAL A CA 1
ATOM 1243 C C . VAL A 1 159 ? 77.156 34.407 -86.757 1.00 69.12 159 VAL A C 1
ATOM 1245 O O . VAL A 1 159 ? 76.751 33.255 -86.888 1.00 69.12 159 VAL A O 1
ATOM 1248 N N . ARG A 1 160 ? 77.801 34.765 -85.638 1.00 66.75 160 ARG A N 1
ATOM 1249 C CA . ARG A 1 160 ? 78.031 33.835 -84.515 1.00 66.75 160 ARG A CA 1
ATOM 1250 C C . ARG A 1 160 ? 76.745 33.524 -83.736 1.00 66.75 160 ARG A C 1
ATOM 1252 O O . ARG A 1 160 ? 76.578 32.394 -83.274 1.00 66.75 160 ARG A O 1
ATOM 1259 N N . LEU A 1 161 ? 75.849 34.500 -83.592 1.00 66.88 161 LEU A N 1
ATOM 1260 C CA . LEU A 1 161 ? 74.517 34.337 -83.006 1.00 66.88 161 LEU A CA 1
ATOM 1261 C C . LEU A 1 161 ? 73.576 33.591 -83.950 1.00 66.88 161 LEU A C 1
ATOM 1263 O O . LEU A 1 161 ? 72.872 32.721 -83.475 1.00 66.88 161 LEU A O 1
ATOM 1267 N N . GLU A 1 162 ? 73.640 33.819 -85.257 1.00 68.00 162 GLU A N 1
ATOM 1268 C CA . GLU A 1 162 ? 72.962 33.076 -86.319 1.00 68.00 162 GLU A CA 1
ATOM 1269 C C . GLU A 1 162 ? 73.476 31.641 -86.389 1.00 68.00 162 GLU A C 1
ATOM 1271 O O . GLU A 1 162 ? 72.684 30.735 -86.560 1.00 68.00 162 GLU A O 1
ATOM 1276 N N . MET A 1 163 ? 74.765 31.369 -86.164 1.00 62.16 163 MET A N 1
ATOM 1277 C CA . MET A 1 163 ? 75.263 29.992 -86.042 1.00 62.16 163 MET A CA 1
ATOM 1278 C C . MET A 1 163 ? 74.810 29.316 -84.740 1.00 62.16 163 MET A C 1
ATOM 1280 O O . MET A 1 163 ? 74.613 28.099 -84.709 1.00 62.16 163 MET A O 1
ATOM 1284 N N . ARG A 1 164 ? 74.649 30.073 -83.648 1.00 64.25 164 ARG A N 1
ATOM 1285 C CA . ARG A 1 164 ? 74.111 29.563 -82.376 1.00 64.25 164 ARG A CA 1
ATOM 1286 C C . ARG A 1 164 ? 72.599 29.355 -82.456 1.00 64.25 164 ARG A C 1
ATOM 1288 O O . ARG A 1 164 ? 72.136 28.324 -81.979 1.00 64.25 164 ARG A O 1
ATOM 1295 N N . ASN A 1 165 ? 71.876 30.261 -83.106 1.00 60.47 165 ASN A N 1
ATOM 1296 C CA . ASN A 1 165 ? 70.464 30.144 -83.440 1.00 60.47 165 ASN A CA 1
ATOM 1297 C C . ASN A 1 165 ? 70.271 29.019 -84.438 1.00 60.47 165 ASN A C 1
ATOM 1299 O O . ASN A 1 165 ? 69.538 28.131 -84.101 1.00 60.47 165 ASN A O 1
ATOM 1303 N N . ALA A 1 166 ? 71.039 28.882 -85.513 1.00 62.69 166 ALA A N 1
ATOM 1304 C CA . ALA A 1 166 ? 70.973 27.727 -86.410 1.00 62.69 166 ALA A CA 1
ATOM 1305 C C . ALA A 1 166 ? 71.302 26.397 -85.705 1.00 62.69 166 ALA A C 1
ATOM 1307 O O . ALA A 1 166 ? 70.802 25.353 -86.103 1.00 62.69 166 ALA A O 1
ATOM 1308 N N . ARG A 1 167 ? 72.119 26.378 -84.639 1.00 62.06 167 ARG A N 1
ATOM 1309 C CA . ARG A 1 167 ? 72.295 25.181 -83.787 1.00 62.06 167 ARG A CA 1
ATOM 1310 C C . ARG A 1 167 ? 71.116 24.951 -82.844 1.00 62.06 167 ARG A C 1
ATOM 1312 O O . ARG A 1 167 ? 70.775 23.799 -82.608 1.00 62.06 167 ARG A O 1
ATOM 1319 N N . LEU A 1 168 ? 70.525 26.005 -82.287 1.00 63.25 168 LEU A N 1
ATOM 1320 C CA . LEU A 1 168 ? 69.338 25.924 -81.434 1.00 63.25 168 LEU A CA 1
ATOM 1321 C C . LEU A 1 168 ? 68.072 25.643 -82.243 1.00 63.25 168 LEU A C 1
ATOM 1323 O O . LEU A 1 168 ? 67.254 24.892 -81.763 1.00 63.25 168 LEU A O 1
ATOM 1327 N N . GLU A 1 169 ? 67.968 26.138 -83.467 1.00 56.66 169 GLU A N 1
ATOM 1328 C CA . GLU A 1 169 ? 66.982 25.873 -84.507 1.00 56.66 169 GLU A CA 1
ATOM 1329 C C . GLU A 1 169 ? 67.232 24.523 -85.145 1.00 56.66 169 GLU A C 1
ATOM 1331 O O . GLU A 1 169 ? 66.272 23.887 -85.498 1.00 56.66 169 GLU A O 1
ATOM 1336 N N . ARG A 1 170 ? 68.462 24.001 -85.243 1.00 58.88 170 ARG A N 1
ATOM 1337 C CA . ARG A 1 170 ? 68.660 22.574 -85.559 1.00 58.88 170 ARG A CA 1
ATOM 1338 C C . ARG A 1 170 ? 68.308 21.680 -84.383 1.00 58.88 170 ARG A C 1
ATOM 1340 O O . ARG A 1 170 ? 67.874 20.573 -84.621 1.00 58.88 170 ARG A O 1
ATOM 1347 N N . LYS A 1 171 ? 68.459 22.120 -83.131 1.00 62.06 171 LYS A N 1
ATOM 1348 C CA . LYS A 1 171 ? 67.975 21.373 -81.953 1.00 62.06 171 LYS A CA 1
ATOM 1349 C C . LYS A 1 171 ? 66.457 21.486 -81.786 1.00 62.06 171 LYS A C 1
ATOM 1351 O O . LYS A 1 171 ? 65.835 20.496 -81.432 1.00 62.06 171 LYS A O 1
ATOM 1356 N N . LEU A 1 172 ? 65.885 22.644 -82.112 1.00 61.53 172 LEU A N 1
ATOM 1357 C CA . LEU A 1 172 ? 64.457 22.941 -82.109 1.00 61.53 172 LEU A CA 1
ATOM 1358 C C . LEU A 1 172 ? 63.779 22.308 -83.318 1.00 61.53 172 LEU A C 1
ATOM 1360 O O . LEU A 1 172 ? 62.723 21.743 -83.156 1.00 61.53 172 LEU A O 1
ATOM 1364 N N . ALA A 1 173 ? 64.395 22.324 -84.498 1.00 54.81 173 ALA A N 1
ATOM 1365 C CA . ALA A 1 173 ? 63.960 21.604 -85.690 1.00 54.81 173 ALA A CA 1
ATOM 1366 C C . ALA A 1 173 ? 64.277 20.120 -85.591 1.00 54.81 173 ALA A C 1
ATOM 1368 O O . ALA A 1 173 ? 63.598 19.362 -86.244 1.00 54.81 173 ALA A O 1
ATOM 1369 N N . ASN A 1 174 ? 65.220 19.668 -84.761 1.00 60.12 174 ASN A N 1
ATOM 1370 C CA . ASN A 1 174 ? 65.298 18.253 -84.405 1.00 60.12 174 ASN A CA 1
ATOM 1371 C C . ASN A 1 174 ? 64.152 17.894 -83.450 1.00 60.12 174 ASN A C 1
ATOM 1373 O O . ASN A 1 174 ? 63.522 16.885 -83.681 1.00 60.12 174 ASN A O 1
ATOM 1377 N N . SER A 1 175 ? 63.771 18.738 -82.478 1.00 55.25 175 SER A N 1
ATOM 1378 C CA . SER A 1 175 ? 62.580 18.494 -81.639 1.00 55.25 175 SER A CA 1
ATOM 1379 C C . SER A 1 175 ? 61.237 18.734 -82.354 1.00 55.25 175 SER A C 1
ATOM 1381 O O . SER A 1 175 ? 60.248 18.088 -82.041 1.00 55.25 175 SER A O 1
ATOM 1383 N N . GLU A 1 176 ? 61.180 19.632 -83.337 1.00 57.22 176 GLU A N 1
ATOM 1384 C CA . GLU A 1 176 ? 60.005 19.945 -84.155 1.00 57.22 176 GLU A CA 1
ATOM 1385 C C . GLU A 1 176 ? 59.933 19.048 -85.388 1.00 57.22 176 GLU A C 1
ATOM 1387 O O . GLU A 1 176 ? 58.831 18.810 -85.848 1.00 57.22 176 GLU A O 1
ATOM 1392 N N . ALA A 1 177 ? 61.043 18.527 -85.923 1.00 54.25 177 ALA A N 1
ATOM 1393 C CA . ALA A 1 177 ? 61.030 17.407 -86.864 1.00 54.25 177 ALA A CA 1
ATOM 1394 C C . ALA A 1 177 ? 60.765 16.107 -86.116 1.00 54.25 177 ALA A C 1
ATOM 1396 O O . ALA A 1 177 ? 60.032 15.296 -86.637 1.00 54.25 177 ALA A O 1
ATOM 1397 N N . GLN A 1 178 ? 61.202 15.941 -84.866 1.00 50.97 178 GLN A N 1
ATOM 1398 C CA . GLN A 1 178 ? 60.722 14.849 -84.016 1.00 50.97 178 GLN A CA 1
ATOM 1399 C C . GLN A 1 178 ? 59.223 14.998 -83.738 1.00 50.97 178 GLN A C 1
ATOM 1401 O O . GLN A 1 178 ? 58.519 14.010 -83.827 1.00 50.97 178 GLN A O 1
ATOM 1406 N N . ALA A 1 179 ? 58.689 16.204 -83.519 1.00 54.56 179 ALA A N 1
ATOM 1407 C CA . ALA A 1 179 ? 57.247 16.416 -83.349 1.00 54.56 179 ALA A CA 1
ATOM 1408 C C . ALA A 1 179 ? 56.444 16.365 -84.667 1.00 54.56 179 ALA A C 1
ATOM 1410 O O . ALA A 1 179 ? 55.319 15.882 -84.673 1.00 54.56 179 ALA A O 1
ATOM 1411 N N . LYS A 1 180 ? 56.988 16.840 -85.795 1.00 56.56 180 LYS A N 1
ATOM 1412 C CA . LYS A 1 180 ? 56.342 16.814 -87.121 1.00 56.56 180 LYS A CA 1
ATOM 1413 C C . LYS A 1 180 ? 56.481 15.464 -87.795 1.00 56.56 180 LYS A C 1
ATOM 1415 O O . LYS A 1 180 ? 55.539 15.075 -88.463 1.00 56.56 180 LYS A O 1
ATOM 1420 N N . GLU A 1 181 ? 57.581 14.743 -87.602 1.00 54.19 181 GLU A N 1
ATOM 1421 C CA . GLU A 1 181 ? 57.663 13.324 -87.932 1.00 54.19 181 GLU A CA 1
ATOM 1422 C C . GLU A 1 181 ? 56.815 12.515 -86.963 1.00 54.19 181 GLU A C 1
ATOM 1424 O O . GLU A 1 181 ? 56.105 11.666 -87.448 1.00 54.19 181 GLU A O 1
ATOM 1429 N N . LEU A 1 182 ? 56.714 12.815 -85.660 1.00 55.00 182 LEU A N 1
ATOM 1430 C CA . LEU A 1 182 ? 55.719 12.150 -84.800 1.00 55.00 182 LEU A CA 1
ATOM 1431 C C . LEU A 1 182 ? 54.285 12.417 -85.271 1.00 55.00 182 LEU A C 1
ATOM 1433 O O . LEU A 1 182 ? 53.489 11.496 -85.301 1.00 55.00 182 LEU A O 1
ATOM 1437 N N . VAL A 1 183 ? 53.938 13.626 -85.712 1.00 64.31 183 VAL A N 1
ATOM 1438 C CA . VAL A 1 183 ? 52.592 13.938 -86.227 1.00 64.31 183 VAL A CA 1
ATOM 1439 C C . VAL A 1 183 ? 52.364 13.389 -87.642 1.00 64.31 183 VAL A C 1
ATOM 1441 O O . VAL A 1 183 ? 51.277 12.898 -87.933 1.00 64.31 183 VAL A O 1
ATOM 1444 N N . TRP A 1 184 ? 53.367 13.426 -88.522 1.00 59.53 184 TRP A N 1
ATOM 1445 C CA . TRP A 1 184 ? 53.310 12.854 -89.872 1.00 59.53 184 TRP A CA 1
ATOM 1446 C C . TRP A 1 184 ? 53.317 11.327 -89.827 1.00 59.53 184 TRP A C 1
ATOM 1448 O O . TRP A 1 184 ? 52.582 10.720 -90.585 1.00 59.53 184 TRP A O 1
ATOM 1458 N N . LEU A 1 185 ? 54.042 10.710 -88.894 1.00 56.66 185 LEU A N 1
ATOM 1459 C CA . LEU A 1 185 ? 54.075 9.269 -88.644 1.00 56.66 185 LEU A CA 1
ATOM 1460 C C . LEU A 1 185 ? 52.827 8.816 -87.875 1.00 56.66 185 LEU A C 1
ATOM 1462 O O . LEU A 1 185 ? 52.316 7.753 -88.170 1.00 56.66 185 LEU A O 1
ATOM 1466 N N . VAL A 1 186 ? 52.248 9.619 -86.973 1.00 61.34 186 VAL A N 1
ATOM 1467 C CA . VAL A 1 186 ? 50.933 9.332 -86.356 1.00 61.34 186 VAL A CA 1
ATOM 1468 C C . VAL A 1 186 ? 49.803 9.443 -87.382 1.00 61.34 186 VAL A C 1
ATOM 1470 O O . VAL A 1 186 ? 48.877 8.638 -87.359 1.00 61.34 186 VAL A O 1
ATOM 1473 N N . ARG A 1 187 ? 49.878 10.392 -88.320 1.00 65.75 187 ARG A N 1
ATOM 1474 C CA . ARG A 1 187 ? 48.886 10.543 -89.391 1.00 65.75 187 ARG A CA 1
ATOM 1475 C C . ARG A 1 187 ? 49.059 9.500 -90.495 1.00 65.75 187 ARG A C 1
ATOM 1477 O O . ARG A 1 187 ? 48.073 8.898 -90.892 1.00 65.75 187 ARG A O 1
ATOM 1484 N N . ARG A 1 188 ? 50.297 9.220 -90.905 1.00 64.88 188 ARG A N 1
ATOM 1485 C CA . ARG A 1 188 ? 50.648 8.177 -91.875 1.00 64.88 188 ARG A CA 1
ATOM 1486 C C . ARG A 1 188 ? 50.421 6.782 -91.312 1.00 64.88 188 ARG A C 1
ATOM 1488 O O . ARG A 1 188 ? 49.859 5.976 -92.019 1.00 64.88 188 ARG A O 1
ATOM 1495 N N . MET A 1 189 ? 50.712 6.516 -90.037 1.00 56.47 189 MET A N 1
ATOM 1496 C CA . MET A 1 189 ? 50.290 5.269 -89.389 1.00 56.47 189 MET A CA 1
ATOM 1497 C C . MET A 1 189 ? 48.789 5.241 -89.096 1.00 56.47 189 MET A C 1
ATOM 1499 O O . MET A 1 189 ? 48.244 4.162 -88.932 1.00 56.47 189 MET A O 1
ATOM 1503 N N . GLY A 1 190 ? 48.092 6.374 -89.004 1.00 72.38 190 GLY A N 1
ATOM 1504 C CA . GLY A 1 190 ? 46.628 6.411 -88.942 1.00 72.38 190 GLY A CA 1
ATOM 1505 C C . GLY A 1 190 ? 45.985 6.039 -90.282 1.00 72.38 190 GLY A C 1
ATOM 1506 O O . GLY A 1 190 ? 45.068 5.223 -90.307 1.00 72.38 190 GLY A O 1
ATOM 1507 N N . GLU A 1 191 ? 46.510 6.587 -91.379 1.00 64.88 191 GLU A N 1
ATOM 1508 C CA . GLU A 1 191 ? 46.109 6.300 -92.761 1.00 64.88 191 GLU A CA 1
ATOM 1509 C C . GLU A 1 191 ? 46.528 4.868 -93.155 1.00 64.88 191 GLU A C 1
ATOM 1511 O O . GLU A 1 191 ? 45.659 4.078 -93.508 1.00 64.88 191 GLU A O 1
ATOM 1516 N N . GLU A 1 192 ? 47.778 4.458 -92.907 1.00 65.00 192 GLU A N 1
ATOM 1517 C CA . GLU A 1 192 ? 48.285 3.092 -93.122 1.00 65.00 192 GLU A CA 1
ATOM 1518 C C . GLU A 1 192 ? 47.621 2.071 -92.184 1.00 65.00 192 GLU A C 1
ATOM 1520 O O . GLU A 1 192 ? 47.375 0.964 -92.620 1.00 65.00 192 GLU A O 1
ATOM 1525 N N . ASN A 1 193 ? 47.241 2.378 -90.931 1.00 53.31 193 ASN A N 1
ATOM 1526 C CA . ASN A 1 193 ? 46.442 1.439 -90.114 1.00 53.31 193 ASN A CA 1
ATOM 1527 C C . ASN A 1 193 ? 44.951 1.432 -90.484 1.00 53.31 193 ASN A C 1
ATOM 1529 O O . ASN A 1 193 ? 44.229 0.563 -89.996 1.00 53.31 193 ASN A O 1
ATOM 1533 N N . SER A 1 194 ? 44.461 2.397 -91.264 1.00 69.69 194 SER A N 1
ATOM 1534 C CA . SER A 1 194 ? 43.107 2.363 -91.830 1.00 69.69 194 SER A CA 1
ATOM 1535 C C . SER A 1 194 ? 43.089 1.605 -93.159 1.00 69.69 194 SER A C 1
ATOM 1537 O O . SER A 1 194 ? 42.219 0.759 -93.343 1.00 69.69 194 SER A O 1
ATOM 1539 N N . GLU A 1 195 ? 44.113 1.798 -93.997 1.00 67.62 195 GLU A N 1
ATOM 1540 C CA . GLU A 1 195 ? 44.385 1.010 -95.201 1.00 67.62 195 GLU A CA 1
ATOM 1541 C C . GLU A 1 195 ? 44.728 -0.430 -94.831 1.00 67.62 195 GLU A C 1
ATOM 1543 O O . GLU A 1 195 ? 44.040 -1.310 -95.300 1.00 67.62 195 GLU A O 1
ATOM 1548 N N . LEU A 1 196 ? 45.628 -0.700 -93.879 1.00 65.38 196 LEU A N 1
ATOM 1549 C CA . LEU A 1 196 ? 45.929 -2.058 -93.398 1.00 65.38 196 LEU A CA 1
ATOM 1550 C C . LEU A 1 196 ? 44.755 -2.714 -92.663 1.00 65.38 196 LEU A C 1
ATOM 1552 O O . LEU A 1 196 ? 44.705 -3.932 -92.592 1.00 65.38 196 LEU A O 1
ATOM 1556 N N . ARG A 1 197 ? 43.798 -1.968 -92.091 1.00 66.19 197 ARG A N 1
ATOM 1557 C CA . ARG A 1 197 ? 42.562 -2.571 -91.545 1.00 66.19 197 ARG A CA 1
ATOM 1558 C C . ARG A 1 197 ? 41.565 -2.912 -92.647 1.00 66.19 197 ARG A C 1
ATOM 1560 O O . ARG A 1 197 ? 40.914 -3.944 -92.528 1.00 66.19 197 ARG A O 1
ATOM 1567 N N . CYS A 1 198 ? 41.471 -2.090 -93.693 1.00 71.44 198 CYS A N 1
ATOM 1568 C CA . CYS A 1 198 ? 40.737 -2.433 -94.911 1.00 71.44 198 CYS A CA 1
ATOM 1569 C C . CYS A 1 198 ? 41.400 -3.611 -95.630 1.00 71.44 198 CYS A C 1
ATOM 1571 O O . CYS A 1 198 ? 40.726 -4.593 -95.879 1.00 71.44 198 CYS A O 1
ATOM 1573 N N . GLU A 1 199 ? 42.714 -3.577 -95.844 1.00 69.31 199 GLU A N 1
ATOM 1574 C CA . GLU A 1 199 ? 43.512 -4.627 -96.475 1.00 69.31 199 GLU A CA 1
ATOM 1575 C C . GLU A 1 199 ? 43.596 -5.886 -95.619 1.00 69.31 199 GLU A C 1
ATOM 1577 O O . GLU A 1 199 ? 43.712 -6.954 -96.177 1.00 69.31 199 GLU A O 1
ATOM 1582 N N . VAL A 1 200 ? 43.526 -5.848 -94.284 1.00 66.56 200 VAL A N 1
ATOM 1583 C CA . VAL A 1 200 ? 43.443 -7.079 -93.469 1.00 66.56 200 VAL A CA 1
ATOM 1584 C C . VAL A 1 200 ? 42.034 -7.671 -93.492 1.00 66.56 200 VAL A C 1
ATOM 1586 O O . VAL A 1 200 ? 41.904 -8.883 -93.346 1.00 66.56 200 VAL A O 1
ATOM 1589 N N . GLU A 1 201 ? 40.982 -6.876 -93.689 1.00 68.69 201 GLU A N 1
ATOM 1590 C CA . GLU A 1 201 ? 39.642 -7.414 -93.961 1.00 68.69 201 GLU A CA 1
ATOM 1591 C C . GLU A 1 201 ? 39.517 -7.913 -95.414 1.00 68.69 201 GLU A C 1
ATOM 1593 O O . GLU A 1 201 ? 39.038 -9.025 -95.620 1.00 68.69 201 GLU A O 1
ATOM 1598 N N . GLU A 1 202 ? 40.082 -7.205 -96.396 1.00 72.50 202 GLU A N 1
ATOM 1599 C CA . GLU A 1 202 ? 40.195 -7.646 -97.794 1.00 72.50 202 GLU A CA 1
ATOM 1600 C C . GLU A 1 202 ? 41.148 -8.838 -97.939 1.00 72.50 202 GLU A C 1
ATOM 1602 O O . GLU A 1 202 ? 40.826 -9.752 -98.671 1.00 72.50 202 GLU A O 1
ATOM 1607 N N . LEU A 1 203 ? 42.255 -8.931 -97.193 1.00 63.62 203 LEU A N 1
ATOM 1608 C CA . LEU A 1 203 ? 43.163 -10.089 -97.163 1.00 63.62 203 LEU A CA 1
ATOM 1609 C C . LEU A 1 203 ? 42.624 -11.231 -96.305 1.00 63.62 203 LEU A C 1
ATOM 1611 O O . LEU A 1 203 ? 43.058 -12.362 -96.478 1.00 63.62 203 LEU A O 1
ATOM 1615 N N . LYS A 1 204 ? 41.670 -11.010 -95.398 1.00 62.97 204 LYS A N 1
ATOM 1616 C CA . LYS A 1 204 ? 40.894 -12.116 -94.812 1.00 62.97 204 LYS A CA 1
ATOM 1617 C C . LYS A 1 204 ? 39.872 -12.652 -95.813 1.00 62.97 204 LYS A C 1
ATOM 1619 O O . LYS A 1 204 ? 39.663 -13.865 -95.841 1.00 62.97 204 LYS A O 1
ATOM 1624 N N . GLU A 1 205 ? 39.298 -11.794 -96.656 1.00 61.44 205 GLU A N 1
ATOM 1625 C CA . GLU A 1 205 ? 38.506 -12.216 -97.817 1.00 61.44 205 GLU A CA 1
ATOM 1626 C C . GLU A 1 205 ? 39.393 -12.884 -98.889 1.00 61.44 205 GLU A C 1
ATOM 1628 O O . GLU A 1 205 ? 39.053 -13.963 -99.371 1.00 61.44 205 GLU A O 1
ATOM 1633 N N . GLU A 1 206 ? 40.583 -12.352 -99.182 1.00 61.81 206 GLU A N 1
ATOM 1634 C CA . GLU A 1 206 ? 41.511 -12.850 -100.200 1.00 61.81 206 GLU A CA 1
ATOM 1635 C C . GLU A 1 206 ? 42.349 -14.031 -99.732 1.00 61.81 206 GLU A C 1
ATOM 1637 O O . GLU A 1 206 ? 42.620 -14.882 -100.549 1.00 61.81 206 GLU A O 1
ATOM 1642 N N . VAL A 1 207 ? 42.724 -14.200 -98.463 1.00 57.31 207 VAL A N 1
ATOM 1643 C CA . VAL A 1 207 ? 43.272 -15.481 -97.962 1.00 57.31 207 VAL A CA 1
ATOM 1644 C C . VAL A 1 207 ? 42.171 -16.549 -97.965 1.00 57.31 207 VAL A C 1
ATOM 1646 O O . VAL A 1 207 ? 42.462 -17.727 -98.179 1.00 57.31 207 VAL A O 1
ATOM 1649 N N . GLY A 1 208 ? 40.901 -16.140 -97.858 1.00 54.03 208 GLY A N 1
ATOM 1650 C CA . GLY A 1 208 ? 39.748 -16.974 -98.202 1.00 54.03 208 GLY A CA 1
ATOM 1651 C C . GLY A 1 208 ? 39.686 -17.368 -99.689 1.00 54.03 208 GLY A C 1
ATOM 1652 O O . GLY A 1 208 ? 39.268 -18.484 -99.995 1.00 54.03 208 GLY A O 1
ATOM 1653 N N . ILE A 1 209 ? 40.150 -16.507 -100.607 1.00 60.53 209 ILE A N 1
ATOM 1654 C CA . ILE A 1 209 ? 40.163 -16.725 -102.073 1.00 60.53 209 ILE A CA 1
ATOM 1655 C C . ILE A 1 209 ? 41.466 -17.394 -102.570 1.00 60.53 209 ILE A C 1
ATOM 1657 O O . ILE A 1 209 ? 41.424 -18.252 -103.445 1.00 60.53 209 ILE A O 1
ATOM 1661 N N . ALA A 1 210 ? 42.623 -17.071 -101.994 1.00 46.84 210 ALA A N 1
ATOM 1662 C CA . ALA A 1 210 ? 43.980 -17.454 -102.387 1.00 46.84 210 ALA A CA 1
ATOM 1663 C C . ALA A 1 210 ? 44.424 -18.780 -101.760 1.00 46.84 210 ALA A C 1
ATOM 1665 O O . ALA A 1 210 ? 45.223 -19.493 -102.365 1.00 46.84 210 ALA A O 1
ATOM 1666 N N . TRP A 1 211 ? 43.800 -19.219 -100.658 1.00 53.88 211 TRP A N 1
ATOM 1667 C CA . TRP A 1 211 ? 43.729 -20.657 -100.357 1.00 53.88 211 TRP A CA 1
ATOM 1668 C C . TRP A 1 211 ? 43.065 -21.444 -101.512 1.00 53.88 211 TRP A C 1
ATOM 1670 O O . TRP A 1 211 ? 43.268 -22.648 -101.648 1.00 53.88 211 TRP A O 1
ATOM 1680 N N . GLY A 1 212 ? 42.319 -20.765 -102.391 1.00 51.91 212 GLY A N 1
ATOM 1681 C CA . GLY A 1 212 ? 41.798 -21.291 -103.652 1.00 51.91 212 GLY A CA 1
ATOM 1682 C C . GLY A 1 212 ? 42.665 -21.050 -104.900 1.00 51.91 212 GLY A C 1
ATOM 1683 O O . GLY A 1 212 ? 42.330 -21.609 -105.937 1.00 51.91 212 GLY A O 1
ATOM 1684 N N . MET A 1 213 ? 43.764 -20.279 -104.846 1.00 47.97 213 MET A N 1
ATOM 1685 C CA . MET A 1 213 ? 44.565 -19.893 -106.031 1.00 47.97 213 MET A CA 1
ATOM 1686 C C . MET A 1 213 ? 46.071 -20.178 -105.884 1.00 47.97 213 MET A C 1
ATOM 1688 O O . MET A 1 213 ? 46.895 -19.473 -106.455 1.00 47.97 213 MET A O 1
ATOM 1692 N N . CYS A 1 214 ? 46.456 -21.238 -105.165 1.00 44.47 214 CYS A N 1
ATOM 1693 C CA . CYS A 1 214 ? 47.823 -21.797 -105.102 1.00 44.47 214 CYS A CA 1
ATOM 1694 C C . CYS A 1 214 ? 48.411 -22.259 -106.464 1.00 44.47 214 CYS A C 1
ATOM 1696 O O . CYS A 1 214 ? 49.310 -23.099 -106.514 1.00 44.47 214 CYS A O 1
ATOM 1698 N N . GLU A 1 215 ? 47.929 -21.730 -107.576 1.00 42.69 215 GLU A N 1
ATOM 1699 C CA . GLU A 1 215 ? 48.246 -22.158 -108.922 1.00 42.69 215 GLU A CA 1
ATOM 1700 C C . GLU A 1 215 ? 48.855 -20.969 -109.676 1.00 42.69 215 GLU A C 1
ATOM 1702 O O . GLU A 1 215 ? 48.312 -19.872 -109.676 1.00 42.69 215 GLU A O 1
ATOM 1707 N N . GLU A 1 216 ? 50.008 -21.218 -110.300 1.00 33.16 216 GLU A N 1
ATOM 1708 C CA . GLU A 1 216 ? 50.703 -20.341 -111.257 1.00 33.16 216 GLU A CA 1
ATOM 1709 C C . GLU A 1 216 ? 51.654 -19.229 -110.747 1.00 33.16 216 GLU A C 1
ATOM 1711 O O . GLU A 1 216 ? 51.351 -18.048 -110.686 1.00 33.16 216 GLU A O 1
ATOM 1716 N N . HIS A 1 217 ? 52.903 -19.661 -110.501 1.00 33.78 217 HIS A N 1
ATOM 1717 C CA . HIS A 1 217 ? 54.146 -19.206 -111.176 1.00 33.78 217 HIS A CA 1
ATOM 1718 C C . HIS A 1 217 ? 54.440 -17.684 -111.273 1.00 33.78 217 HIS A C 1
ATOM 1720 O O . HIS A 1 217 ? 53.777 -16.949 -111.985 1.00 33.78 217 HIS A O 1
ATOM 1726 N N . ARG A 1 218 ? 55.483 -17.163 -110.596 1.00 28.17 218 ARG A N 1
ATOM 1727 C CA . ARG A 1 218 ? 56.934 -17.111 -110.967 1.00 28.17 218 ARG A CA 1
ATOM 1728 C C . ARG A 1 218 ? 57.366 -15.727 -111.541 1.00 28.17 218 ARG A C 1
ATOM 1730 O O . ARG A 1 218 ? 57.111 -15.480 -112.707 1.00 28.17 218 ARG A O 1
ATOM 1737 N N . VAL A 1 219 ? 58.019 -14.888 -110.696 1.00 29.81 219 VAL A N 1
ATOM 1738 C CA . VAL A 1 219 ? 59.396 -14.256 -110.762 1.00 29.81 219 VAL A CA 1
ATOM 1739 C C . VAL A 1 219 ? 59.909 -13.747 -112.151 1.00 29.81 219 VAL A C 1
ATOM 1741 O O . VAL A 1 219 ? 59.601 -14.475 -113.090 1.00 29.81 219 VAL A O 1
ATOM 1744 N N . PRO A 1 220 ? 60.775 -12.688 -112.379 1.00 41.66 220 PRO A N 1
ATOM 1745 C CA . PRO A 1 220 ? 61.736 -11.923 -111.509 1.00 41.66 220 PRO A CA 1
ATOM 1746 C C . PRO A 1 220 ? 62.022 -10.390 -111.786 1.00 41.66 220 PRO A C 1
ATOM 1748 O O . PRO A 1 220 ? 61.611 -9.828 -112.793 1.00 41.66 220 PRO A O 1
ATOM 1751 N N . GLU A 1 221 ? 62.863 -9.806 -110.897 1.00 28.06 221 GLU A N 1
ATOM 1752 C CA . GLU A 1 221 ? 64.020 -8.856 -111.054 1.00 28.06 221 GLU A CA 1
ATOM 1753 C C . GLU A 1 221 ? 63.915 -7.463 -111.731 1.00 28.06 221 GLU A C 1
ATOM 1755 O O . GLU A 1 221 ? 63.649 -7.368 -112.925 1.00 28.06 221 GLU A O 1
ATOM 1760 N N . ARG A 1 222 ? 64.389 -6.395 -111.038 1.00 25.98 222 ARG A N 1
ATOM 1761 C CA . ARG A 1 222 ? 65.786 -5.880 -111.174 1.00 25.98 222 ARG A CA 1
ATOM 1762 C C . ARG A 1 222 ? 66.190 -4.716 -110.227 1.00 25.98 222 ARG A C 1
ATOM 1764 O O . ARG A 1 222 ? 65.510 -3.705 -110.133 1.00 25.98 222 ARG A O 1
ATOM 1771 N N . GLU A 1 223 ? 67.345 -4.940 -109.596 1.00 27.55 223 GLU A N 1
ATOM 1772 C CA . GLU A 1 223 ? 68.477 -4.121 -109.086 1.00 27.55 223 GLU A CA 1
ATOM 1773 C C . GLU A 1 223 ? 68.536 -2.575 -109.210 1.00 27.55 223 GLU A C 1
ATOM 1775 O O . GLU A 1 223 ? 68.352 -2.031 -110.295 1.00 27.55 223 GLU A O 1
ATOM 1780 N N . SER A 1 224 ? 68.988 -1.906 -108.126 1.00 26.67 224 SER A N 1
ATOM 1781 C CA . SER A 1 224 ? 70.319 -1.236 -107.978 1.00 26.67 224 SER A CA 1
ATOM 1782 C C . SER A 1 224 ? 70.350 -0.381 -106.681 1.00 26.67 224 SER A C 1
ATOM 1784 O O . SER A 1 224 ? 69.514 0.510 -106.548 1.00 26.67 224 SER A O 1
ATOM 1786 N N . ASN A 1 225 ? 71.128 -0.743 -105.645 1.00 28.91 225 ASN A N 1
ATOM 1787 C CA . ASN A 1 225 ? 72.478 -0.226 -105.293 1.00 28.91 225 ASN A CA 1
ATOM 1788 C C . ASN A 1 225 ? 72.496 1.282 -104.922 1.00 28.91 225 ASN A C 1
ATOM 1790 O O . ASN A 1 225 ? 71.967 2.091 -105.671 1.00 28.91 225 ASN A O 1
ATOM 1794 N N . ASP A 1 226 ? 73.100 1.786 -103.841 1.00 31.48 226 ASP A N 1
ATOM 1795 C CA . ASP A 1 226 ? 74.059 1.247 -102.871 1.00 31.48 226 ASP A CA 1
ATOM 1796 C C . ASP A 1 226 ? 74.139 2.171 -101.624 1.00 31.48 226 ASP A C 1
ATOM 1798 O O . ASP A 1 226 ? 73.776 3.349 -101.675 1.00 31.48 226 ASP A O 1
ATOM 1802 N N . ASP A 1 227 ? 74.708 1.593 -100.561 1.00 31.55 227 ASP A N 1
ATOM 1803 C CA . ASP A 1 227 ? 75.492 2.191 -99.468 1.00 31.55 227 ASP A CA 1
ATOM 1804 C C . ASP A 1 227 ? 74.819 2.678 -98.168 1.00 31.55 227 ASP A C 1
ATOM 1806 O O . ASP A 1 227 ? 74.595 3.857 -97.884 1.00 31.55 227 ASP A O 1
ATOM 1810 N N . GLU A 1 228 ? 74.660 1.680 -97.295 1.00 36.59 228 GLU A N 1
ATOM 1811 C CA . GLU A 1 228 ? 74.728 1.743 -95.838 1.00 36.59 228 GLU A CA 1
ATOM 1812 C C . GLU A 1 228 ? 76.114 2.185 -95.323 1.00 36.59 228 GLU A C 1
ATOM 1814 O O . GLU A 1 228 ? 77.154 1.766 -95.825 1.00 36.59 228 GLU A O 1
ATOM 1819 N N . SER A 1 229 ? 76.144 2.916 -94.204 1.00 40.47 229 SER A N 1
ATOM 1820 C CA . SER A 1 229 ? 76.741 2.426 -92.941 1.00 40.47 229 SER A CA 1
ATOM 1821 C C . SER A 1 229 ? 76.913 3.567 -91.926 1.00 40.47 229 SER A C 1
ATOM 1823 O O . SER A 1 229 ? 77.700 4.492 -92.095 1.00 40.47 229 SER A O 1
ATOM 1825 N N . GLY A 1 230 ? 76.153 3.493 -90.829 1.00 43.97 230 GLY A N 1
ATOM 1826 C CA . GLY A 1 230 ? 76.249 4.448 -89.713 1.00 43.97 230 GLY A CA 1
ATOM 1827 C C . GLY A 1 230 ? 75.101 4.426 -88.696 1.00 43.97 230 GLY A C 1
ATOM 1828 O O . GLY A 1 230 ? 75.075 5.265 -87.802 1.00 43.97 230 GLY A O 1
ATOM 1829 N N . VAL A 1 231 ? 74.142 3.500 -88.813 1.00 43.34 231 VAL A N 1
ATOM 1830 C CA . VAL A 1 231 ? 72.832 3.614 -88.135 1.00 43.34 231 VAL A CA 1
ATOM 1831 C C . VAL A 1 231 ? 72.619 2.587 -87.001 1.00 43.34 231 VAL A C 1
ATOM 1833 O O . VAL A 1 231 ? 71.671 2.696 -86.225 1.00 43.34 231 VAL A O 1
ATOM 1836 N N . TYR A 1 232 ? 73.547 1.649 -86.789 1.00 46.06 232 TYR A N 1
ATOM 1837 C CA . TYR A 1 232 ? 73.332 0.511 -85.877 1.00 46.06 232 TYR A CA 1
ATOM 1838 C C . TYR A 1 232 ? 73.369 0.809 -84.361 1.00 46.06 232 TYR A C 1
ATOM 1840 O O . TYR A 1 232 ? 73.028 -0.066 -83.578 1.00 46.06 232 TYR A O 1
ATOM 1848 N N . GLY A 1 233 ? 73.714 2.024 -83.915 1.00 48.97 233 GLY A N 1
ATOM 1849 C CA . GLY A 1 233 ? 73.667 2.400 -82.485 1.00 48.97 233 GLY A CA 1
ATOM 1850 C C . GLY A 1 233 ? 72.447 3.234 -82.066 1.00 48.97 233 GLY A C 1
ATOM 1851 O O . GLY A 1 233 ? 72.131 3.317 -80.884 1.00 48.97 233 GLY A O 1
ATOM 1852 N N . ILE A 1 234 ? 71.760 3.865 -83.023 1.00 50.47 234 ILE A N 1
ATOM 1853 C CA . ILE A 1 234 ? 70.654 4.808 -82.763 1.00 50.47 234 ILE A CA 1
ATOM 1854 C C . ILE A 1 234 ? 69.297 4.085 -82.817 1.00 50.47 234 ILE A C 1
ATOM 1856 O O . ILE A 1 234 ? 68.392 4.405 -82.048 1.00 50.47 234 ILE A O 1
ATOM 1860 N N . VAL A 1 235 ? 69.189 3.043 -83.650 1.00 49.97 235 VAL A N 1
ATOM 1861 C CA . VAL A 1 235 ? 67.954 2.263 -83.846 1.00 49.97 235 VAL A CA 1
ATOM 1862 C C . VAL A 1 235 ? 67.566 1.447 -82.610 1.00 49.97 235 VAL A C 1
ATOM 1864 O O . VAL A 1 235 ? 66.381 1.305 -82.331 1.00 49.97 235 VAL A O 1
ATOM 1867 N N . GLU A 1 236 ? 68.527 0.943 -81.832 1.00 50.69 236 GLU A N 1
ATOM 1868 C CA . GLU A 1 236 ? 68.240 0.097 -80.661 1.00 50.69 236 GLU A CA 1
ATOM 1869 C C . GLU A 1 236 ? 67.782 0.912 -79.435 1.00 50.69 236 GLU A C 1
ATOM 1871 O O . GLU A 1 236 ? 66.900 0.478 -78.694 1.00 50.69 236 GLU A O 1
ATOM 1876 N N . LEU A 1 237 ? 68.281 2.146 -79.282 1.00 50.84 237 LEU A N 1
ATOM 1877 C CA . LEU A 1 237 ? 67.795 3.104 -78.279 1.00 50.84 237 LEU A CA 1
ATOM 1878 C C . LEU A 1 237 ? 66.401 3.644 -78.639 1.00 50.84 237 LEU A C 1
ATOM 1880 O O . LEU A 1 237 ? 65.509 3.642 -77.794 1.00 50.84 237 LEU A O 1
ATOM 1884 N N . GLN A 1 238 ? 66.162 3.993 -79.910 1.00 49.38 238 GLN A N 1
ATOM 1885 C CA . GLN A 1 238 ? 64.841 4.443 -80.373 1.00 49.38 238 GLN A CA 1
ATOM 1886 C C . GLN A 1 238 ? 63.763 3.349 -80.286 1.00 49.38 238 GLN A C 1
ATOM 1888 O O . GLN A 1 238 ? 62.592 3.664 -80.077 1.00 49.38 238 GLN A O 1
ATOM 1893 N N . LYS A 1 239 ? 64.115 2.064 -80.430 1.00 52.62 239 LYS A N 1
ATOM 1894 C CA . LYS A 1 239 ? 63.159 0.951 -80.277 1.00 52.62 239 LYS A CA 1
ATOM 1895 C C . LYS A 1 239 ? 62.691 0.787 -78.828 1.00 52.62 239 LYS A C 1
ATOM 1897 O O . LYS A 1 239 ? 61.518 0.504 -78.599 1.00 52.62 239 LYS A O 1
ATOM 1902 N N . ASN A 1 240 ? 63.587 0.995 -77.863 1.00 53.06 240 ASN A N 1
ATOM 1903 C CA . ASN A 1 240 ? 63.255 0.921 -76.441 1.00 53.06 240 ASN A CA 1
ATOM 1904 C C . ASN A 1 240 ? 62.399 2.109 -75.986 1.00 53.06 240 ASN A C 1
ATOM 1906 O O . ASN A 1 240 ? 61.404 1.896 -75.295 1.00 53.06 240 ASN A O 1
ATOM 1910 N N . ASP A 1 241 ? 62.709 3.323 -76.446 1.00 52.44 241 ASP A N 1
ATOM 1911 C CA . ASP A 1 241 ? 61.925 4.518 -76.107 1.00 52.44 241 ASP A CA 1
ATOM 1912 C C . ASP A 1 241 ? 60.506 4.470 -76.710 1.00 52.44 241 ASP A C 1
ATOM 1914 O O . ASP A 1 241 ? 59.534 4.835 -76.049 1.00 52.44 241 ASP A O 1
ATOM 1918 N N . ASN A 1 242 ? 60.345 3.933 -77.927 1.00 52.78 242 ASN A N 1
ATOM 1919 C CA . ASN A 1 242 ? 59.026 3.767 -78.554 1.00 52.78 242 ASN A CA 1
ATOM 1920 C C . ASN A 1 242 ? 58.168 2.673 -77.895 1.00 52.78 242 ASN A C 1
ATOM 1922 O O . ASN A 1 242 ? 56.947 2.809 -77.825 1.00 52.78 242 ASN A O 1
ATOM 1926 N N . ASN A 1 243 ? 58.783 1.604 -77.382 1.00 60.66 243 ASN A N 1
ATOM 1927 C CA . ASN A 1 243 ? 58.060 0.586 -76.616 1.00 60.66 243 ASN A CA 1
ATOM 1928 C C . ASN A 1 243 ? 57.589 1.127 -75.258 1.00 60.66 243 ASN A C 1
ATOM 1930 O O . ASN A 1 243 ? 56.500 0.773 -74.809 1.00 60.66 243 ASN A O 1
ATOM 1934 N N . LEU A 1 244 ? 58.376 2.009 -74.632 1.00 59.59 244 LEU A N 1
ATOM 1935 C CA . LEU A 1 244 ? 58.007 2.667 -73.379 1.00 59.59 244 LEU A CA 1
ATOM 1936 C C . LEU A 1 244 ? 56.837 3.642 -73.580 1.00 59.59 244 LEU A C 1
ATOM 1938 O O . LEU A 1 244 ? 55.869 3.595 -72.827 1.00 59.59 244 LEU A O 1
ATOM 1942 N N . LEU A 1 245 ? 56.876 4.457 -74.637 1.00 58.38 245 LEU A N 1
ATOM 1943 C CA . LEU A 1 245 ? 55.821 5.433 -74.928 1.00 58.38 245 LEU A CA 1
ATOM 1944 C C . LEU A 1 245 ? 54.488 4.765 -75.307 1.00 58.38 245 LEU A C 1
ATOM 1946 O O . LEU A 1 245 ? 53.418 5.238 -74.932 1.00 58.38 245 LEU A O 1
ATOM 1950 N N . LYS A 1 246 ? 54.545 3.635 -76.025 1.00 58.38 246 LYS A N 1
ATOM 1951 C CA . LYS A 1 246 ? 53.362 2.826 -76.344 1.00 58.38 246 LYS A CA 1
ATOM 1952 C C . LYS A 1 246 ? 52.758 2.199 -75.085 1.00 58.38 246 LYS A C 1
ATOM 1954 O O . LYS A 1 246 ? 51.545 2.232 -74.923 1.00 58.38 246 LYS A O 1
ATOM 1959 N N . ALA A 1 247 ? 53.600 1.728 -74.163 1.00 65.50 247 ALA A N 1
ATOM 1960 C CA . ALA A 1 247 ? 53.145 1.247 -72.863 1.00 65.50 247 ALA A CA 1
ATOM 1961 C C . ALA A 1 247 ? 52.494 2.363 -72.023 1.00 65.50 247 ALA A C 1
ATOM 1963 O O . ALA A 1 247 ? 51.485 2.115 -71.373 1.00 65.50 247 ALA A O 1
ATOM 1964 N N . GLU A 1 248 ? 53.012 3.594 -72.055 1.00 62.50 248 GLU A N 1
ATOM 1965 C CA . GLU A 1 248 ? 52.399 4.731 -71.349 1.00 62.50 248 GLU A CA 1
ATOM 1966 C C . GLU A 1 248 ? 51.049 5.153 -71.954 1.00 62.50 248 GLU A C 1
ATOM 1968 O O . GLU A 1 248 ? 50.114 5.468 -71.213 1.00 62.50 248 GLU A O 1
ATOM 1973 N N . LEU A 1 249 ? 50.912 5.117 -73.283 1.00 60.84 249 LEU A N 1
ATOM 1974 C CA . LEU A 1 249 ? 49.659 5.454 -73.965 1.00 60.84 249 LEU A CA 1
ATOM 1975 C C . LEU A 1 249 ? 48.574 4.389 -73.734 1.00 60.84 249 LEU A C 1
ATOM 1977 O O . LEU A 1 249 ? 47.430 4.736 -73.443 1.00 60.84 249 LEU A O 1
ATOM 1981 N N . ASP A 1 250 ? 48.950 3.108 -73.786 1.00 65.75 250 ASP A N 1
ATOM 1982 C CA . ASP A 1 250 ? 48.059 1.987 -73.468 1.00 65.75 250 ASP A CA 1
ATOM 1983 C C . ASP A 1 250 ? 47.594 2.054 -71.999 1.00 65.75 250 ASP A C 1
ATOM 1985 O O . ASP A 1 250 ? 46.441 1.748 -71.693 1.00 65.75 250 ASP A O 1
ATOM 1989 N N . VAL A 1 251 ? 48.455 2.522 -71.083 1.00 68.50 251 VAL A N 1
ATOM 1990 C CA . VAL A 1 251 ? 48.090 2.767 -69.677 1.00 68.50 251 VAL A CA 1
ATOM 1991 C C . VAL A 1 251 ? 47.096 3.923 -69.546 1.00 68.50 251 VAL A C 1
ATOM 1993 O O . VAL A 1 251 ? 46.137 3.803 -68.784 1.00 68.50 251 VAL A O 1
ATOM 1996 N N . MET A 1 252 ? 47.269 5.026 -70.281 1.00 63.78 252 MET A N 1
ATOM 1997 C CA . MET A 1 252 ? 46.312 6.139 -70.230 1.00 63.78 252 MET A CA 1
ATOM 1998 C C . MET A 1 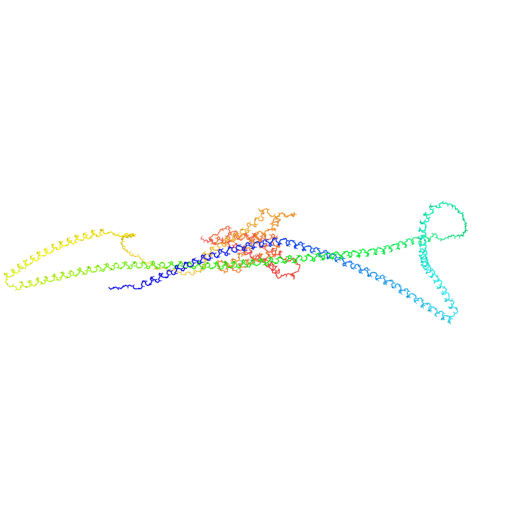252 ? 44.940 5.769 -70.807 1.00 63.78 252 MET A C 1
ATOM 2000 O O . MET A 1 252 ? 43.922 6.113 -70.205 1.00 63.78 252 MET A O 1
ATOM 2004 N N . ASP A 1 253 ? 44.883 5.040 -71.921 1.00 61.78 253 ASP A N 1
ATOM 2005 C CA . ASP A 1 253 ? 43.605 4.631 -72.522 1.00 61.78 253 ASP A CA 1
ATOM 2006 C C . ASP A 1 253 ? 42.890 3.568 -71.659 1.00 61.78 253 ASP A C 1
ATOM 2008 O O . ASP A 1 253 ? 41.666 3.599 -71.474 1.00 61.78 253 ASP A O 1
ATOM 2012 N N . ALA A 1 254 ? 43.660 2.690 -71.001 1.00 67.19 254 ALA A N 1
ATOM 2013 C CA . ALA A 1 254 ? 43.146 1.782 -69.976 1.00 67.19 254 ALA A CA 1
ATOM 2014 C C . ALA A 1 254 ? 42.582 2.527 -68.749 1.00 67.19 254 ALA A C 1
ATOM 2016 O O . ALA A 1 254 ? 41.555 2.123 -68.205 1.00 67.19 254 ALA A O 1
ATOM 2017 N N . LEU A 1 255 ? 43.197 3.634 -68.320 1.00 69.00 255 LEU A N 1
ATOM 2018 C CA . LEU A 1 255 ? 42.694 4.439 -67.199 1.00 69.00 255 LEU A CA 1
ATOM 2019 C C . LEU A 1 255 ? 41.381 5.157 -67.544 1.00 69.00 255 LEU A C 1
ATOM 2021 O O . LEU A 1 255 ? 40.442 5.125 -66.752 1.00 69.00 255 LEU A O 1
ATOM 2025 N N . VAL A 1 256 ? 41.266 5.743 -68.738 1.00 70.00 256 VAL A N 1
ATOM 2026 C CA . VAL A 1 256 ? 40.044 6.454 -69.164 1.00 70.00 256 VAL A CA 1
ATOM 2027 C C . VAL A 1 256 ? 38.860 5.499 -69.348 1.00 70.00 256 VAL A C 1
ATOM 2029 O O . VAL A 1 256 ? 37.718 5.831 -69.013 1.00 70.00 256 VAL A O 1
ATOM 2032 N N . THR A 1 257 ? 39.108 4.300 -69.878 1.00 68.75 257 THR A N 1
ATOM 2033 C CA . THR A 1 257 ? 38.072 3.263 -70.003 1.00 68.75 257 THR A CA 1
ATOM 2034 C C . THR A 1 257 ? 37.644 2.720 -68.637 1.00 68.75 257 THR A C 1
ATOM 2036 O O . THR A 1 257 ? 36.443 2.545 -68.413 1.00 68.75 257 THR A O 1
ATOM 2039 N N . LEU A 1 258 ? 38.584 2.560 -67.698 1.00 70.31 258 LEU A N 1
ATOM 2040 C CA . LEU A 1 258 ? 38.302 2.180 -66.312 1.00 70.31 258 LEU A CA 1
ATOM 2041 C C . LEU A 1 258 ? 37.461 3.239 -65.577 1.00 70.31 258 LEU A C 1
ATOM 2043 O O . LEU A 1 258 ? 36.488 2.890 -64.913 1.00 70.31 258 LEU A O 1
ATOM 2047 N N . GLU A 1 259 ? 37.773 4.529 -65.730 1.00 66.88 259 GLU A N 1
ATOM 2048 C CA . GLU A 1 259 ? 37.014 5.618 -65.096 1.00 66.88 259 GLU A CA 1
ATOM 2049 C C . GLU A 1 259 ? 35.573 5.719 -65.617 1.00 66.88 259 GLU A C 1
ATOM 2051 O O . GLU A 1 259 ? 34.641 5.930 -64.836 1.00 66.88 259 GLU A O 1
ATOM 2056 N N . ARG A 1 260 ? 35.353 5.529 -66.928 1.00 70.00 260 ARG A N 1
ATOM 2057 C CA . ARG A 1 260 ? 33.994 5.513 -67.501 1.00 70.00 260 ARG A CA 1
ATOM 2058 C C . ARG A 1 260 ? 33.177 4.314 -67.029 1.00 70.00 260 ARG A C 1
ATOM 2060 O O . ARG A 1 260 ? 31.991 4.482 -66.750 1.00 70.00 260 ARG A O 1
ATOM 2067 N N . ALA A 1 261 ? 33.794 3.137 -66.930 1.00 69.12 261 ALA A N 1
ATOM 2068 C CA . ALA A 1 261 ? 33.135 1.947 -66.397 1.00 69.12 261 ALA A CA 1
ATOM 2069 C C . ALA A 1 261 ? 32.762 2.139 -64.917 1.00 69.12 261 ALA A C 1
ATOM 2071 O O . ALA A 1 261 ? 31.610 1.929 -64.542 1.00 69.12 261 ALA A O 1
ATOM 2072 N N . HIS A 1 262 ? 33.693 2.653 -64.105 1.00 72.00 262 HIS A N 1
ATOM 2073 C CA . HIS A 1 262 ? 33.462 2.909 -62.683 1.00 72.00 262 HIS A CA 1
ATOM 2074 C C . HIS A 1 262 ? 32.353 3.948 -62.439 1.00 72.00 262 HIS A C 1
ATOM 2076 O O . HIS A 1 262 ? 31.529 3.779 -61.542 1.00 72.00 262 HIS A O 1
ATOM 2082 N N . GLY A 1 263 ? 32.279 4.998 -63.267 1.00 69.75 263 GLY A N 1
ATOM 2083 C CA . GLY A 1 263 ? 31.209 5.997 -63.193 1.00 69.75 263 GLY A CA 1
ATOM 2084 C C . GLY A 1 263 ? 29.817 5.444 -63.525 1.00 69.75 263 GLY A C 1
ATOM 2085 O O . GLY A 1 263 ? 28.842 5.855 -62.898 1.00 69.75 263 GLY A O 1
ATOM 2086 N N . GLY A 1 264 ? 29.717 4.504 -64.473 1.00 74.31 264 GLY A N 1
ATOM 2087 C CA . GLY A 1 264 ? 28.461 3.824 -64.811 1.00 74.31 264 GLY A CA 1
ATOM 2088 C C . GLY A 1 264 ? 27.968 2.916 -63.683 1.00 74.31 264 GLY A C 1
ATOM 2089 O O . GLY A 1 264 ? 26.830 3.049 -63.238 1.00 74.31 264 GLY A O 1
ATOM 2090 N N . GLU A 1 265 ? 28.857 2.080 -63.142 1.00 74.44 265 GLU A N 1
ATOM 2091 C CA . GLU A 1 265 ? 28.547 1.194 -62.009 1.00 74.44 265 GLU A CA 1
ATOM 2092 C C . GLU A 1 265 ? 28.096 1.971 -60.760 1.00 74.44 265 GLU A C 1
ATOM 2094 O O . GLU A 1 265 ? 27.211 1.528 -60.025 1.00 74.44 265 GLU A O 1
ATOM 2099 N N . LEU A 1 266 ? 28.673 3.154 -60.515 1.00 71.75 266 LEU A N 1
ATOM 2100 C CA . LEU A 1 266 ? 28.294 4.006 -59.387 1.00 71.75 266 LEU A CA 1
ATOM 2101 C C . LEU A 1 266 ? 26.872 4.575 -59.532 1.00 71.75 266 LEU A C 1
ATOM 2103 O O . LEU A 1 266 ? 26.170 4.733 -58.530 1.00 71.75 266 LEU A O 1
ATOM 2107 N N . LEU A 1 267 ? 26.455 4.885 -60.763 1.00 75.62 267 LEU A N 1
ATOM 2108 C CA . LEU A 1 267 ? 25.154 5.479 -61.067 1.00 75.62 267 LEU A CA 1
ATOM 2109 C C . LEU A 1 267 ? 24.024 4.445 -60.966 1.00 75.62 267 LEU A C 1
ATOM 2111 O O . LEU A 1 267 ? 22.976 4.737 -60.387 1.00 75.62 267 LEU A O 1
ATOM 2115 N N . ASP A 1 268 ? 24.271 3.227 -61.451 1.00 76.69 268 ASP A N 1
ATOM 2116 C CA . ASP A 1 268 ? 23.333 2.107 -61.329 1.00 76.69 268 ASP A CA 1
ATOM 2117 C C . ASP A 1 268 ? 23.153 1.705 -59.855 1.00 76.69 268 ASP A C 1
ATOM 2119 O O . ASP A 1 268 ? 22.027 1.608 -59.365 1.00 76.69 268 ASP A O 1
ATOM 2123 N N . ALA A 1 269 ? 24.249 1.617 -59.090 1.00 71.56 269 ALA A N 1
ATOM 2124 C CA . ALA A 1 269 ? 24.189 1.347 -57.652 1.00 71.56 269 ALA A CA 1
ATOM 2125 C C . ALA A 1 269 ? 23.422 2.432 -56.862 1.00 71.56 269 ALA A C 1
ATOM 2127 O O . ALA A 1 269 ? 22.752 2.132 -55.871 1.00 71.56 269 ALA A O 1
ATOM 2128 N N . TYR A 1 270 ? 23.495 3.698 -57.290 1.00 69.19 270 TYR A N 1
ATOM 2129 C CA . TYR A 1 270 ? 22.733 4.798 -56.690 1.00 69.19 270 TYR A CA 1
ATOM 2130 C C . TYR A 1 270 ? 21.229 4.699 -56.991 1.00 69.19 270 TYR A C 1
ATOM 2132 O O . TYR A 1 270 ? 20.395 4.968 -56.119 1.00 69.19 270 TYR A O 1
ATOM 2140 N N . ALA A 1 271 ? 20.865 4.304 -58.214 1.00 74.75 271 ALA A N 1
ATOM 2141 C CA . ALA A 1 271 ? 19.474 4.082 -58.595 1.00 74.75 271 ALA A CA 1
ATOM 2142 C C . ALA A 1 271 ? 18.851 2.934 -57.781 1.00 74.75 271 ALA A C 1
ATOM 2144 O O . ALA A 1 271 ? 17.765 3.106 -57.219 1.00 74.75 271 ALA A O 1
ATOM 2145 N N . ASP A 1 272 ? 19.574 1.823 -57.629 1.00 76.62 272 ASP A N 1
ATOM 2146 C CA . ASP A 1 272 ? 19.137 0.668 -56.838 1.00 76.62 272 ASP A CA 1
ATOM 2147 C C . ASP A 1 272 ? 18.939 1.022 -55.355 1.00 76.62 272 ASP A C 1
ATOM 2149 O O . ASP A 1 272 ? 17.904 0.697 -54.762 1.00 76.62 272 ASP A O 1
ATOM 2153 N N . ALA A 1 273 ? 19.873 1.776 -54.762 1.00 70.81 273 ALA A N 1
ATOM 2154 C CA . ALA A 1 273 ? 19.768 2.227 -53.373 1.00 70.81 273 ALA A CA 1
ATOM 2155 C C . ALA A 1 273 ? 18.525 3.108 -53.126 1.00 70.81 273 ALA A C 1
ATOM 2157 O O . ALA A 1 273 ? 17.864 2.990 -52.091 1.00 70.81 273 ALA A O 1
ATOM 2158 N N . ASN A 1 274 ? 18.159 3.970 -54.081 1.00 71.38 274 ASN A N 1
ATOM 2159 C CA . ASN A 1 274 ? 16.964 4.812 -53.972 1.00 71.38 274 ASN A CA 1
ATOM 2160 C C . ASN A 1 274 ? 15.655 4.017 -54.068 1.00 71.38 274 ASN A C 1
ATOM 2162 O O . ASN A 1 274 ? 14.690 4.334 -53.364 1.00 71.38 274 ASN A O 1
ATOM 2166 N N . VAL A 1 275 ? 15.610 2.975 -54.903 1.00 81.31 275 VAL A N 1
ATOM 2167 C CA . VAL A 1 275 ? 14.451 2.074 -54.985 1.00 81.31 275 VAL A CA 1
ATOM 2168 C C . VAL A 1 275 ? 14.264 1.321 -53.666 1.00 81.31 275 VAL A C 1
ATOM 2170 O O . VAL A 1 275 ? 13.137 1.246 -53.164 1.00 81.31 275 VAL A O 1
ATOM 2173 N N . GLU A 1 276 ? 15.350 0.833 -53.056 1.00 74.06 276 GLU A N 1
ATOM 2174 C CA . GLU A 1 276 ? 15.286 0.164 -51.753 1.00 74.06 276 GLU A CA 1
ATOM 2175 C C . GLU A 1 276 ? 14.784 1.115 -50.652 1.00 74.06 276 GLU A C 1
ATOM 2177 O O . GLU A 1 276 ? 13.878 0.758 -49.895 1.00 74.06 276 GLU A O 1
ATOM 2182 N N . ILE A 1 277 ? 15.274 2.361 -50.603 1.00 69.12 277 ILE A N 1
ATOM 2183 C CA . ILE A 1 277 ? 14.772 3.385 -49.668 1.00 69.12 277 ILE A CA 1
ATOM 2184 C C . ILE A 1 277 ? 13.260 3.603 -49.845 1.00 69.12 277 ILE A C 1
ATOM 2186 O O . ILE A 1 277 ? 12.521 3.677 -48.858 1.00 69.12 277 ILE A O 1
ATOM 2190 N N . GLY A 1 278 ? 12.785 3.688 -51.091 1.00 73.38 278 GLY A N 1
ATOM 2191 C CA . GLY A 1 278 ? 11.365 3.854 -51.402 1.00 73.38 278 GLY A CA 1
ATOM 2192 C C . GLY A 1 278 ? 10.500 2.724 -50.840 1.00 73.38 278 GLY A C 1
ATOM 2193 O O . GLY A 1 278 ? 9.482 2.986 -50.196 1.00 73.38 278 GLY A O 1
ATOM 2194 N N . GLN A 1 279 ? 10.931 1.472 -51.008 1.00 80.06 279 GLN A N 1
ATOM 2195 C CA . GLN A 1 279 ? 10.224 0.304 -50.475 1.00 80.06 279 GLN A CA 1
ATOM 2196 C C . GLN A 1 279 ? 10.198 0.300 -48.940 1.00 80.06 279 GLN A C 1
ATOM 2198 O O . GLN A 1 279 ? 9.141 0.101 -48.337 1.00 80.06 279 GLN A O 1
ATOM 2203 N N . ARG A 1 280 ? 11.330 0.603 -48.293 1.00 71.06 280 ARG A N 1
ATOM 2204 C CA . ARG A 1 280 ? 11.436 0.635 -46.823 1.00 71.06 280 ARG A CA 1
ATOM 2205 C C . ARG A 1 280 ? 10.569 1.721 -46.188 1.00 71.06 280 ARG A C 1
ATOM 2207 O O . ARG A 1 280 ? 9.995 1.495 -45.125 1.00 71.06 280 ARG A O 1
ATOM 2214 N N . ASN A 1 281 ? 10.413 2.867 -46.849 1.00 72.75 281 ASN A N 1
ATOM 2215 C CA . ASN A 1 281 ? 9.518 3.930 -46.387 1.00 72.75 281 ASN A CA 1
ATOM 2216 C C . ASN A 1 281 ? 8.037 3.518 -46.434 1.00 72.75 281 ASN A C 1
ATOM 2218 O O . ASN A 1 281 ? 7.283 3.852 -45.521 1.00 72.75 281 ASN A O 1
ATOM 2222 N N . ILE A 1 282 ? 7.621 2.765 -47.458 1.00 83.25 282 ILE A N 1
ATOM 2223 C CA . ILE A 1 282 ? 6.249 2.243 -47.559 1.00 83.25 282 ILE A CA 1
ATOM 2224 C C . ILE A 1 282 ? 5.980 1.230 -46.438 1.00 83.25 282 ILE A C 1
ATOM 2226 O O . ILE A 1 282 ? 4.946 1.307 -45.771 1.00 83.25 282 ILE A O 1
ATOM 2230 N N . GLU A 1 283 ? 6.917 0.314 -46.177 1.00 76.44 283 GLU A N 1
ATOM 2231 C CA . GLU A 1 283 ? 6.797 -0.637 -45.064 1.00 76.44 283 GLU A CA 1
ATOM 2232 C C . GLU A 1 283 ? 6.663 0.083 -43.714 1.00 76.44 283 GLU A C 1
ATOM 2234 O O . GLU A 1 283 ? 5.804 -0.271 -42.902 1.00 76.44 283 GLU A O 1
ATOM 2239 N N . LEU A 1 284 ? 7.448 1.141 -43.497 1.00 73.69 284 LEU A N 1
ATOM 2240 C CA . LEU A 1 284 ? 7.418 1.933 -42.269 1.00 73.69 284 LEU A CA 1
ATOM 2241 C C . LEU A 1 284 ? 6.063 2.636 -42.057 1.00 73.69 284 LEU A C 1
ATOM 2243 O O . LEU A 1 284 ? 5.527 2.595 -40.947 1.00 73.69 284 LEU A O 1
ATOM 2247 N N . ASP A 1 285 ? 5.469 3.212 -43.106 1.00 78.88 285 ASP A N 1
ATOM 2248 C CA . ASP A 1 285 ? 4.136 3.837 -43.041 1.00 78.88 285 ASP A CA 1
ATOM 2249 C C . ASP A 1 285 ? 3.035 2.814 -42.701 1.00 78.88 285 ASP A C 1
ATOM 2251 O O . ASP A 1 285 ? 2.165 3.065 -41.859 1.00 78.88 285 ASP A O 1
ATOM 2255 N N . THR A 1 286 ? 3.091 1.613 -43.288 1.00 81.56 286 THR A N 1
ATOM 2256 C CA . THR A 1 286 ? 2.115 0.553 -42.972 1.00 81.56 286 THR A CA 1
ATOM 2257 C C . THR A 1 286 ? 2.222 0.070 -41.523 1.00 81.56 286 THR A C 1
ATOM 2259 O O . THR A 1 286 ? 1.198 -0.083 -40.849 1.00 81.56 286 THR A O 1
ATOM 2262 N N . ALA A 1 287 ? 3.443 -0.095 -41.005 1.00 68.56 287 ALA A N 1
ATOM 2263 C CA . ALA A 1 287 ? 3.688 -0.468 -39.615 1.00 68.56 287 ALA A CA 1
ATOM 2264 C C . ALA A 1 287 ? 3.190 0.611 -38.634 1.00 68.56 287 ALA A C 1
ATOM 2266 O O . ALA A 1 287 ? 2.552 0.294 -37.627 1.00 68.56 287 ALA A O 1
ATOM 2267 N N . GLN A 1 288 ? 3.397 1.896 -38.951 1.00 73.81 288 GLN A N 1
ATOM 2268 C CA . GLN A 1 288 ? 2.889 3.013 -38.146 1.00 73.81 288 GLN A CA 1
ATOM 2269 C C . GLN A 1 288 ? 1.357 3.051 -38.089 1.00 73.81 288 GLN A C 1
ATOM 2271 O O . GLN A 1 288 ? 0.785 3.257 -37.017 1.00 73.81 288 GLN A O 1
ATOM 2276 N N . LYS A 1 289 ? 0.666 2.798 -39.206 1.00 81.50 289 LYS A N 1
ATOM 2277 C CA . LYS A 1 289 ? -0.807 2.734 -39.229 1.00 81.50 289 LYS A CA 1
ATOM 2278 C C . LYS A 1 289 ? -1.352 1.606 -38.349 1.00 81.50 289 LYS A C 1
ATOM 2280 O O . LYS A 1 289 ? -2.297 1.825 -37.590 1.00 81.50 289 LYS A O 1
ATOM 2285 N N . LEU A 1 290 ? -0.735 0.423 -38.396 1.00 77.56 290 LEU A N 1
ATOM 2286 C CA . LEU A 1 290 ? -1.106 -0.703 -37.530 1.00 77.56 290 LEU A CA 1
ATOM 2287 C C . LEU A 1 290 ? -0.842 -0.404 -36.045 1.00 77.56 290 LEU A C 1
ATOM 2289 O O . LEU A 1 290 ? -1.654 -0.760 -35.188 1.00 77.56 290 LEU A O 1
ATOM 2293 N N . PHE A 1 291 ? 0.242 0.305 -35.727 1.00 70.38 291 PHE A N 1
ATOM 2294 C CA . PHE A 1 291 ? 0.538 0.768 -34.368 1.00 70.38 291 PHE A CA 1
ATOM 2295 C C . PHE A 1 291 ? -0.544 1.721 -33.827 1.00 70.38 291 PHE A C 1
ATOM 2297 O O . PHE A 1 291 ? -1.015 1.573 -32.698 1.00 70.38 291 PHE A O 1
ATOM 2304 N N . VAL A 1 292 ? -0.996 2.683 -34.635 1.00 79.94 292 VAL A N 1
ATOM 2305 C CA . VAL A 1 292 ? -2.062 3.617 -34.229 1.00 79.94 292 VAL A CA 1
ATOM 2306 C C . VAL A 1 292 ? -3.390 2.880 -34.006 1.00 79.94 292 VAL A C 1
ATOM 2308 O O . VAL A 1 292 ? -4.101 3.155 -33.040 1.00 79.94 292 VAL A O 1
ATOM 2311 N N . ALA A 1 293 ? -3.711 1.891 -34.843 1.00 77.00 293 ALA A N 1
ATOM 2312 C CA . ALA A 1 293 ? -4.916 1.083 -34.671 1.00 77.00 293 ALA A CA 1
ATOM 2313 C C . ALA A 1 293 ? -4.881 0.243 -33.378 1.00 77.00 293 ALA A C 1
ATOM 2315 O O . ALA A 1 293 ? -5.851 0.231 -32.618 1.00 77.00 293 ALA A O 1
ATOM 2316 N N . THR A 1 294 ? -3.760 -0.423 -33.083 1.00 72.94 294 THR A N 1
ATOM 2317 C CA . THR A 1 294 ? -3.628 -1.242 -31.864 1.00 72.94 294 THR A CA 1
ATOM 2318 C C . THR A 1 294 ? -3.655 -0.384 -30.599 1.00 72.94 294 THR A C 1
ATOM 2320 O O . THR A 1 294 ? -4.385 -0.708 -29.661 1.00 72.94 294 THR A O 1
ATOM 2323 N N . THR A 1 295 ? -2.965 0.760 -30.586 1.00 75.62 295 THR A N 1
ATOM 2324 C CA . THR A 1 295 ? -2.991 1.698 -29.447 1.00 75.62 295 THR A CA 1
ATOM 2325 C C . THR A 1 295 ? -4.390 2.250 -29.163 1.00 75.62 295 THR A C 1
ATOM 2327 O O . THR A 1 295 ? -4.773 2.352 -27.997 1.00 75.62 295 THR A O 1
ATOM 2330 N N . HIS A 1 296 ? -5.199 2.516 -30.195 1.00 80.88 296 HIS A N 1
ATOM 2331 C CA . HIS A 1 296 ? -6.598 2.911 -30.018 1.00 80.88 296 HIS A CA 1
ATOM 2332 C C . HIS A 1 296 ? -7.424 1.832 -29.299 1.00 80.88 296 HIS A C 1
ATOM 2334 O O . HIS A 1 296 ? -8.115 2.132 -28.325 1.00 80.88 296 HIS A O 1
ATOM 2340 N N . THR A 1 297 ? -7.318 0.567 -29.727 1.00 76.56 297 THR A N 1
ATOM 2341 C CA . THR A 1 297 ? -8.069 -0.543 -29.105 1.00 76.56 297 THR A CA 1
ATOM 2342 C C . THR A 1 297 ? -7.651 -0.812 -27.658 1.00 76.56 297 THR A C 1
ATOM 2344 O O . THR A 1 297 ? -8.495 -1.125 -26.818 1.00 76.56 297 THR A O 1
ATOM 2347 N N . VAL A 1 298 ? -6.361 -0.653 -27.337 1.00 74.50 298 VAL A N 1
ATOM 2348 C CA . VAL A 1 298 ? -5.869 -0.740 -25.954 1.00 74.50 298 VAL A CA 1
ATOM 2349 C C . VAL A 1 298 ? -6.463 0.393 -25.116 1.00 74.50 298 VAL A C 1
ATOM 2351 O O . VAL A 1 298 ? -6.994 0.129 -24.039 1.00 74.50 298 VAL A O 1
ATOM 2354 N N . GLY A 1 299 ? -6.488 1.621 -25.643 1.00 76.12 299 GLY A N 1
ATOM 2355 C CA . GLY A 1 299 ? -7.090 2.770 -24.962 1.00 76.12 299 GLY A CA 1
ATOM 2356 C C . GLY A 1 299 ? -8.596 2.624 -24.702 1.00 76.12 299 GLY A C 1
ATOM 2357 O O . GLY A 1 299 ? -9.089 3.051 -23.660 1.00 76.12 299 GLY A O 1
ATOM 2358 N N . GLU A 1 300 ? -9.356 1.992 -25.602 1.00 78.81 300 GLU A N 1
ATOM 2359 C CA . GLU A 1 300 ? -10.773 1.673 -25.358 1.00 78.81 300 GLU A CA 1
ATOM 2360 C C . GLU A 1 300 ? -10.958 0.678 -24.207 1.00 78.81 300 GLU A C 1
ATOM 2362 O O . GLU A 1 300 ? -11.821 0.871 -23.345 1.00 78.81 300 GLU A O 1
ATOM 2367 N N . LEU A 1 301 ? -10.124 -0.363 -24.156 1.00 73.94 301 LEU A N 1
ATOM 2368 C CA . LEU A 1 301 ? -10.172 -1.349 -23.081 1.00 73.94 301 LEU A CA 1
ATOM 2369 C C . LEU A 1 301 ? -9.764 -0.733 -21.733 1.00 73.94 301 LEU A C 1
ATOM 2371 O O . LEU A 1 301 ? -10.419 -1.011 -20.727 1.00 73.94 301 LEU A O 1
ATOM 2375 N N . GLU A 1 302 ? -8.762 0.149 -21.709 1.00 75.75 302 GLU A N 1
ATOM 2376 C CA . GLU A 1 302 ? -8.365 0.905 -20.512 1.00 75.75 302 GLU A CA 1
ATOM 2377 C C . GLU A 1 302 ? -9.500 1.791 -19.979 1.00 75.75 302 GLU A C 1
ATOM 2379 O O . GLU A 1 302 ? -9.761 1.782 -18.774 1.00 75.75 302 GLU A O 1
ATOM 2384 N N . ARG A 1 303 ? -10.237 2.495 -20.854 1.00 80.81 303 ARG A N 1
ATOM 2385 C CA . ARG A 1 303 ? -11.417 3.280 -20.438 1.00 80.81 303 ARG A CA 1
ATOM 2386 C C . ARG A 1 303 ? -12.494 2.396 -19.818 1.00 80.81 303 ARG A C 1
ATOM 2388 O O . ARG A 1 303 ? -12.991 2.715 -18.741 1.00 80.81 303 ARG A O 1
ATOM 2395 N N . SER A 1 304 ? -12.805 1.261 -20.449 1.00 73.12 304 SER A N 1
ATOM 2396 C CA . SER A 1 304 ? -13.794 0.322 -19.907 1.00 73.12 304 SER A CA 1
ATOM 2397 C C . SER A 1 304 ? -13.371 -0.234 -18.540 1.00 73.12 304 SER A C 1
ATOM 2399 O O . SER A 1 304 ? -14.196 -0.368 -17.638 1.00 73.12 304 SER A O 1
ATOM 2401 N N . LEU A 1 305 ? -12.075 -0.502 -18.336 1.00 72.75 305 LEU A N 1
ATOM 2402 C CA . LEU A 1 305 ? -11.536 -0.947 -17.051 1.00 72.75 305 LEU A CA 1
ATOM 2403 C C . LEU A 1 305 ? -11.714 0.125 -15.968 1.00 72.75 305 LEU A C 1
ATOM 2405 O O . LEU A 1 305 ? -12.090 -0.199 -14.840 1.00 72.75 305 LEU A O 1
ATOM 2409 N N . GLU A 1 306 ? -11.459 1.389 -16.301 1.00 78.38 306 GLU A N 1
ATOM 2410 C CA . GLU A 1 306 ? -11.607 2.501 -15.364 1.00 78.38 306 GLU A CA 1
ATOM 2411 C C . GLU A 1 306 ? -13.078 2.740 -14.986 1.00 78.38 306 GLU A C 1
ATOM 2413 O O . GLU A 1 306 ? -13.387 2.966 -13.814 1.00 78.38 306 GLU A O 1
ATOM 2418 N N . GLU A 1 307 ? -14.007 2.567 -15.931 1.00 80.62 307 GLU A N 1
ATOM 2419 C CA . GLU A 1 307 ? -15.450 2.575 -15.660 1.00 80.62 307 GLU A CA 1
ATOM 2420 C C . GLU A 1 307 ? -15.852 1.464 -14.678 1.00 80.62 307 GLU A C 1
ATOM 2422 O O . GLU A 1 307 ? -16.544 1.727 -13.689 1.00 80.62 307 GLU A O 1
ATOM 2427 N N . TRP A 1 308 ? -15.381 0.230 -14.886 1.00 67.12 308 TRP A N 1
ATOM 2428 C CA . TRP A 1 308 ? -15.659 -0.882 -13.970 1.00 67.12 308 TRP A CA 1
ATOM 2429 C C . TRP A 1 308 ? -15.043 -0.667 -12.583 1.00 67.12 308 TRP A C 1
ATOM 2431 O O . TRP A 1 308 ? -15.682 -0.983 -11.576 1.00 67.12 308 TRP A O 1
ATOM 2441 N N . LYS A 1 309 ? -13.842 -0.083 -12.495 1.00 74.50 309 LYS A N 1
ATOM 2442 C CA . LYS A 1 309 ? -13.226 0.302 -11.214 1.00 74.50 309 LYS A CA 1
ATOM 2443 C C . LYS A 1 309 ? -14.037 1.377 -10.494 1.00 74.50 309 LYS A C 1
ATOM 2445 O O . LYS A 1 309 ? -14.261 1.265 -9.287 1.00 74.50 309 LYS A O 1
ATOM 2450 N N . ALA A 1 310 ? -14.514 2.393 -11.213 1.00 79.00 310 ALA A N 1
ATOM 2451 C CA . ALA A 1 310 ? -15.364 3.437 -10.649 1.00 79.00 310 ALA A CA 1
ATOM 2452 C C . ALA A 1 310 ? -16.694 2.864 -10.126 1.00 79.00 310 ALA A C 1
ATOM 2454 O O . ALA A 1 310 ? -17.134 3.210 -9.024 1.00 79.00 310 ALA A O 1
ATOM 2455 N N . GLN A 1 311 ? -17.304 1.930 -10.863 1.00 73.94 311 GLN A N 1
ATOM 2456 C CA . GLN A 1 311 ? -18.502 1.211 -10.421 1.00 73.94 311 GLN A CA 1
ATOM 2457 C C . GLN A 1 311 ? -18.235 0.336 -9.187 1.00 73.94 311 GLN A C 1
ATOM 2459 O O . GLN A 1 311 ? -19.015 0.375 -8.236 1.00 73.94 311 GLN A O 1
ATOM 2464 N N . ALA A 1 312 ? -17.117 -0.393 -9.140 1.00 66.31 312 ALA A N 1
ATOM 2465 C CA . ALA A 1 312 ? -16.744 -1.194 -7.973 1.00 66.31 312 ALA A CA 1
ATOM 2466 C C . ALA A 1 312 ? -16.540 -0.320 -6.723 1.00 66.31 312 ALA A C 1
ATOM 2468 O O . ALA A 1 312 ? -17.050 -0.636 -5.648 1.00 66.31 312 ALA A O 1
ATOM 2469 N N . LYS A 1 313 ? -15.867 0.827 -6.874 1.00 79.38 313 LYS A N 1
ATOM 2470 C CA . LYS A 1 313 ? -15.631 1.783 -5.785 1.00 79.38 313 LYS A CA 1
ATOM 2471 C C . LYS A 1 313 ? -16.925 2.421 -5.273 1.00 79.38 313 LYS A C 1
ATOM 2473 O O . LYS A 1 313 ? -17.086 2.600 -4.067 1.00 79.38 313 LYS A O 1
ATOM 2478 N N . SER A 1 314 ? -17.867 2.750 -6.162 1.00 78.31 314 SER A N 1
ATOM 2479 C CA . SER A 1 314 ? -19.165 3.300 -5.747 1.00 78.31 314 SER A CA 1
ATOM 2480 C C . SER A 1 314 ? -20.015 2.269 -4.993 1.00 78.31 314 SER A C 1
ATOM 2482 O O . SER A 1 314 ? -20.644 2.612 -3.990 1.00 78.31 314 SER A O 1
ATOM 2484 N N . LEU A 1 315 ? -19.971 0.995 -5.399 1.00 70.62 315 LEU A N 1
ATOM 2485 C CA . LEU A 1 315 ? -20.604 -0.107 -4.670 1.00 70.62 315 LEU A CA 1
ATOM 2486 C C . LEU A 1 315 ? -19.945 -0.359 -3.308 1.00 70.62 315 LEU A C 1
ATOM 2488 O O . LEU A 1 315 ? -20.653 -0.599 -2.330 1.00 70.62 315 LEU A O 1
ATOM 2492 N N . GLU A 1 316 ? -18.618 -0.264 -3.211 1.00 72.38 316 GLU A N 1
ATOM 2493 C CA . GLU A 1 316 ? -17.900 -0.392 -1.939 1.00 72.38 316 GLU A CA 1
ATOM 2494 C C . GLU A 1 316 ? -18.293 0.717 -0.952 1.00 72.38 316 GLU A C 1
ATOM 2496 O O . GLU A 1 316 ? -18.584 0.432 0.212 1.00 72.38 316 GLU A O 1
ATOM 2501 N N . ASN A 1 317 ? -18.389 1.964 -1.423 1.00 79.81 317 ASN A N 1
ATOM 2502 C CA . ASN A 1 317 ? -18.870 3.084 -0.612 1.00 79.81 317 ASN A CA 1
ATOM 2503 C C . ASN A 1 317 ? -20.311 2.852 -0.143 1.00 79.81 317 ASN A C 1
ATOM 2505 O O . ASN A 1 317 ? -20.582 2.936 1.051 1.00 79.81 317 ASN A O 1
ATOM 2509 N N . ARG A 1 318 ? -21.213 2.438 -1.043 1.00 76.88 318 ARG A N 1
ATOM 2510 C CA . ARG A 1 318 ? -22.593 2.088 -0.670 1.00 76.88 318 ARG A CA 1
ATOM 2511 C C . ARG A 1 318 ? -22.655 0.954 0.354 1.00 76.88 318 ARG A C 1
ATOM 2513 O O . ARG A 1 318 ? -23.499 0.994 1.246 1.00 76.88 318 ARG A O 1
ATOM 2520 N N . MET A 1 319 ? -21.790 -0.059 0.252 1.00 71.12 319 MET A N 1
ATOM 2521 C CA . MET A 1 319 ? -21.706 -1.108 1.273 1.00 71.12 319 MET A CA 1
ATOM 2522 C C . MET A 1 319 ? -21.225 -0.556 2.614 1.00 71.12 319 MET A C 1
ATOM 2524 O O . MET A 1 319 ? -21.774 -0.939 3.644 1.00 71.12 319 MET A O 1
ATOM 2528 N N . ARG A 1 320 ? -20.228 0.335 2.613 1.00 77.06 320 ARG A N 1
ATOM 2529 C CA . ARG A 1 320 ? -19.709 0.979 3.825 1.00 77.06 320 ARG A CA 1
ATOM 2530 C C . ARG A 1 320 ? -20.781 1.826 4.511 1.00 77.06 320 ARG A C 1
ATOM 2532 O O . ARG A 1 320 ? -20.961 1.695 5.718 1.00 77.06 320 ARG A O 1
ATOM 2539 N N . ASP A 1 321 ? -21.538 2.604 3.744 1.00 81.19 321 ASP A N 1
ATOM 2540 C CA . ASP A 1 321 ? -22.644 3.416 4.259 1.00 81.19 321 ASP A CA 1
ATOM 2541 C C . ASP A 1 321 ? -23.735 2.524 4.866 1.00 81.19 321 ASP A C 1
ATOM 2543 O O . ASP A 1 321 ? -24.143 2.725 6.009 1.00 81.19 321 ASP A O 1
ATOM 2547 N N . LYS A 1 322 ? -24.133 1.452 4.163 1.00 75.19 322 LYS A N 1
ATOM 2548 C CA . LYS A 1 322 ? -25.116 0.481 4.676 1.00 75.19 322 LYS A CA 1
ATOM 2549 C C . LYS A 1 322 ? -24.618 -0.295 5.899 1.00 75.19 322 LYS A C 1
ATOM 2551 O O . LYS A 1 322 ? -25.422 -0.645 6.760 1.00 75.19 322 LYS A O 1
ATOM 2556 N N . GLN A 1 323 ? -23.316 -0.558 6.012 1.00 72.44 323 GLN A N 1
ATOM 2557 C CA . GLN A 1 323 ? -22.717 -1.118 7.229 1.00 72.44 323 GLN A CA 1
ATOM 2558 C C . GLN A 1 323 ? -22.780 -0.127 8.395 1.00 72.44 323 GLN A C 1
ATOM 2560 O O . GLN A 1 323 ? -23.133 -0.533 9.499 1.00 72.44 323 GLN A O 1
ATOM 2565 N N . GLY A 1 324 ? -22.499 1.156 8.151 1.00 77.75 324 GLY A N 1
ATOM 2566 C CA . GLY A 1 324 ? -22.641 2.214 9.152 1.00 77.75 324 GLY A CA 1
ATOM 2567 C C . GLY A 1 324 ? -24.083 2.362 9.644 1.00 77.75 324 GLY A C 1
ATOM 2568 O O . GLY A 1 324 ? -24.326 2.371 10.849 1.00 77.75 324 GLY A O 1
ATOM 2569 N N . GLU A 1 325 ? -25.054 2.385 8.726 1.00 78.62 325 GLU A N 1
ATOM 2570 C CA . GLU A 1 325 ? -26.486 2.383 9.060 1.00 78.62 325 GLU A CA 1
ATOM 2571 C C . GLU A 1 325 ? -26.876 1.151 9.895 1.00 78.62 325 GLU A C 1
ATOM 2573 O O . GLU A 1 325 ? -27.594 1.273 10.889 1.00 78.62 325 GLU A O 1
ATOM 2578 N N . LEU A 1 326 ? -26.361 -0.034 9.544 1.00 77.12 326 LEU A N 1
ATOM 2579 C CA . LEU A 1 326 ? -26.629 -1.268 10.282 1.00 77.12 326 LEU A CA 1
ATOM 2580 C C . LEU A 1 326 ? -26.061 -1.236 11.708 1.00 77.12 326 LEU A C 1
ATOM 2582 O O . LEU A 1 326 ? -26.737 -1.695 12.629 1.00 77.12 326 LEU A O 1
ATOM 2586 N N . GLU A 1 327 ? -24.841 -0.733 11.910 1.00 77.62 327 GLU A N 1
ATOM 2587 C CA . GLU A 1 327 ? -24.265 -0.596 13.256 1.00 77.62 327 GLU A CA 1
ATOM 2588 C C . GLU A 1 327 ? -25.045 0.423 14.095 1.00 77.62 327 GLU A C 1
ATOM 2590 O O . GLU A 1 327 ? -25.436 0.110 15.219 1.00 77.62 327 GLU A O 1
ATOM 2595 N N . ASN A 1 328 ? -25.411 1.573 13.523 1.00 83.06 328 ASN A N 1
ATOM 2596 C CA . ASN A 1 328 ? -26.247 2.565 14.207 1.00 83.06 328 ASN A CA 1
ATOM 2597 C C . ASN A 1 328 ? -27.612 1.985 14.625 1.00 83.06 328 ASN A C 1
ATOM 2599 O O . ASN A 1 328 ? -28.076 2.213 15.748 1.00 83.06 328 ASN A O 1
ATOM 2603 N N . ALA A 1 329 ? -28.245 1.191 13.755 1.00 74.31 329 ALA A N 1
ATOM 2604 C CA . ALA A 1 329 ? -29.506 0.514 14.054 1.00 74.31 329 ALA A CA 1
ATOM 2605 C C . ALA A 1 329 ? -29.346 -0.580 15.131 1.00 74.31 329 ALA A C 1
ATOM 2607 O O . ALA A 1 329 ? -30.205 -0.724 16.008 1.00 74.31 329 ALA A O 1
ATOM 2608 N N . LYS A 1 330 ? -28.231 -1.329 15.130 1.00 76.69 330 LYS A N 1
ATOM 2609 C CA . LYS A 1 330 ? -27.903 -2.290 16.200 1.00 76.69 330 LYS A CA 1
ATOM 2610 C C . LYS A 1 330 ? -27.714 -1.589 17.540 1.00 76.69 330 LYS A C 1
ATOM 2612 O O . LYS A 1 330 ? -28.266 -2.045 18.540 1.00 76.69 330 LYS A O 1
ATOM 2617 N N . GLU A 1 331 ? -26.979 -0.482 17.571 1.00 81.94 331 GLU A N 1
ATOM 2618 C CA . GLU A 1 331 ? -26.798 0.312 18.784 1.00 81.94 331 GLU A CA 1
ATOM 2619 C C . GLU A 1 331 ? -28.130 0.856 19.305 1.00 81.94 331 GLU A C 1
ATOM 2621 O O . GLU A 1 331 ? -28.399 0.768 20.503 1.00 81.94 331 GLU A O 1
ATOM 2626 N N . ALA A 1 332 ? -28.998 1.358 18.420 1.00 74.75 332 ALA A N 1
ATOM 2627 C CA . ALA A 1 332 ? -30.345 1.781 18.790 1.00 74.75 332 ALA A CA 1
ATOM 2628 C C . ALA A 1 332 ? -31.152 0.622 19.398 1.00 74.75 332 ALA A C 1
ATOM 2630 O O . ALA A 1 332 ? -31.758 0.784 20.456 1.00 74.75 332 ALA A O 1
ATOM 2631 N N . SER A 1 333 ? -31.090 -0.573 18.801 1.00 73.69 333 SER A N 1
ATOM 2632 C CA . SER A 1 333 ? -31.742 -1.775 19.336 1.00 73.69 333 SER A CA 1
ATOM 2633 C C . SER A 1 333 ? -31.213 -2.169 20.724 1.00 73.69 333 SER A C 1
ATOM 2635 O O . SER A 1 333 ? -31.998 -2.510 21.613 1.00 73.69 333 SER A O 1
ATOM 2637 N N . ILE A 1 334 ? -29.897 -2.074 20.953 1.00 79.69 334 ILE A N 1
ATOM 2638 C CA . ILE A 1 334 ? -29.279 -2.324 22.265 1.00 79.69 334 ILE A CA 1
ATOM 2639 C C . ILE A 1 334 ? -29.737 -1.277 23.288 1.00 79.69 334 ILE A C 1
ATOM 2641 O O . ILE A 1 334 ? -30.112 -1.648 24.401 1.00 79.69 334 ILE A O 1
ATOM 2645 N N . ARG A 1 335 ? -29.767 0.011 22.916 1.00 80.56 335 ARG A N 1
ATOM 2646 C CA . ARG A 1 335 ? -30.262 1.094 23.783 1.00 80.56 335 ARG A CA 1
ATOM 2647 C C . ARG A 1 335 ? -31.710 0.852 24.204 1.00 80.56 335 ARG A C 1
ATOM 2649 O O . ARG A 1 335 ? -31.993 0.857 25.400 1.00 80.56 335 ARG A O 1
ATOM 2656 N N . PHE A 1 336 ? -32.597 0.544 23.254 1.00 77.50 336 PHE A N 1
ATOM 2657 C CA . PHE A 1 336 ? -33.990 0.203 23.560 1.00 77.50 336 PHE A CA 1
ATOM 2658 C C . PHE A 1 336 ? -34.104 -1.032 24.460 1.00 77.50 336 PHE A C 1
ATOM 2660 O O . PHE A 1 336 ? -34.961 -1.071 25.339 1.00 77.50 336 PHE A O 1
ATOM 2667 N N . LYS A 1 337 ? -33.225 -2.031 24.299 1.00 76.81 337 LYS A N 1
ATOM 2668 C CA . LYS A 1 337 ? -33.207 -3.226 25.155 1.00 76.81 337 LYS A CA 1
ATOM 2669 C C . LYS A 1 337 ? -32.826 -2.905 26.603 1.00 76.81 337 LYS A C 1
ATOM 2671 O O . LYS A 1 337 ? -33.497 -3.388 27.510 1.00 76.81 337 LYS A O 1
ATOM 2676 N N . ILE A 1 338 ? -31.769 -2.121 26.817 1.00 81.88 338 ILE A N 1
ATOM 2677 C CA . ILE A 1 338 ? -31.316 -1.726 28.161 1.00 81.88 338 ILE A CA 1
ATOM 2678 C C . ILE A 1 338 ? -32.395 -0.899 28.857 1.00 81.88 338 ILE A C 1
ATOM 2680 O O . ILE A 1 338 ? -32.715 -1.129 30.019 1.00 81.88 338 ILE A O 1
ATOM 2684 N N . GLU A 1 339 ? -32.980 0.053 28.141 1.00 77.00 339 GLU A N 1
ATOM 2685 C CA . GLU A 1 339 ? -33.979 0.944 28.714 1.00 77.00 339 GLU A CA 1
ATOM 2686 C C . GLU A 1 339 ? -35.297 0.207 29.021 1.00 77.00 339 GLU A C 1
ATOM 2688 O O . GLU A 1 339 ? -35.886 0.420 30.078 1.00 77.00 339 GLU A O 1
ATOM 2693 N N . ALA A 1 340 ? -35.693 -0.770 28.196 1.00 76.06 340 ALA A N 1
ATOM 2694 C CA . ALA A 1 340 ? -36.791 -1.680 28.528 1.00 76.06 340 ALA A CA 1
ATOM 2695 C C . ALA A 1 340 ? -36.507 -2.523 29.790 1.00 76.06 340 ALA A C 1
ATOM 2697 O O . ALA A 1 340 ? -37.407 -2.745 30.597 1.00 76.06 340 ALA A O 1
ATOM 2698 N N . GLN A 1 341 ? -35.261 -2.974 30.001 1.00 80.06 341 GLN A N 1
ATOM 2699 C CA . GLN A 1 341 ? -34.885 -3.693 31.227 1.00 80.06 341 GLN A CA 1
ATOM 2700 C C . GLN A 1 341 ? -34.986 -2.806 32.471 1.00 80.06 341 GLN A C 1
ATOM 2702 O O . GLN A 1 341 ? -35.488 -3.265 33.494 1.00 80.06 341 GLN A O 1
ATOM 2707 N N . LYS A 1 342 ? -34.563 -1.538 32.385 1.00 80.50 342 LYS A N 1
ATOM 2708 C CA . LYS A 1 342 ? -34.733 -0.582 33.490 1.00 80.50 342 LYS A CA 1
ATOM 2709 C C . LYS A 1 342 ? -36.206 -0.364 33.822 1.00 80.50 342 LYS A C 1
ATOM 2711 O O . LYS A 1 342 ? -36.562 -0.392 34.994 1.00 80.50 342 LYS A O 1
ATOM 2716 N N . GLY A 1 343 ? -37.053 -0.195 32.802 1.00 76.56 343 GLY A N 1
ATOM 2717 C CA . GLY A 1 343 ? -38.501 -0.072 32.986 1.00 76.56 343 GLY A CA 1
ATOM 2718 C C . GLY A 1 343 ? -39.086 -1.264 33.746 1.00 76.56 343 GLY A C 1
ATOM 2719 O O . GLY A 1 343 ? -39.817 -1.073 34.713 1.00 76.56 343 GLY A O 1
ATOM 2720 N N . LYS A 1 344 ? -38.671 -2.485 33.385 1.00 79.38 344 LYS A N 1
ATOM 2721 C CA . LYS A 1 344 ? -39.106 -3.710 34.067 1.00 79.38 344 LYS A CA 1
ATOM 2722 C C . LYS A 1 344 ? -38.687 -3.757 35.543 1.00 79.38 344 LYS A C 1
ATOM 2724 O O . LYS A 1 344 ? -39.502 -4.106 36.387 1.00 79.38 344 LYS A O 1
ATOM 2729 N N . MET A 1 345 ? -37.454 -3.362 35.869 1.00 78.56 345 MET A N 1
ATOM 2730 C CA . MET A 1 345 ? -36.988 -3.313 37.264 1.00 78.56 345 MET A CA 1
ATOM 2731 C C . MET A 1 345 ? -37.776 -2.306 38.111 1.00 78.56 345 MET A C 1
ATOM 2733 O O . MET A 1 345 ? -38.051 -2.566 39.279 1.00 78.56 345 MET A O 1
ATOM 2737 N N . VAL A 1 346 ? -38.145 -1.157 37.534 1.00 80.12 346 VAL A N 1
ATOM 2738 C CA . VAL A 1 346 ? -38.981 -0.160 38.221 1.00 80.12 346 VAL A CA 1
ATOM 2739 C C . VAL A 1 346 ? -40.386 -0.709 38.463 1.00 80.12 346 VAL A C 1
ATOM 2741 O O . VAL A 1 346 ? -40.931 -0.520 39.546 1.00 80.12 346 VAL A O 1
ATOM 2744 N N . GLU A 1 347 ? -40.962 -1.415 37.488 1.00 77.31 347 GLU A N 1
ATOM 2745 C CA . GLU A 1 347 ? -42.273 -2.048 37.648 1.00 77.31 347 GLU A CA 1
ATOM 2746 C C . GLU A 1 347 ? -42.263 -3.126 38.744 1.00 77.31 347 GLU A C 1
ATOM 2748 O O . GLU A 1 347 ? -43.154 -3.149 39.589 1.00 77.31 347 GLU A O 1
ATOM 2753 N N . GLU A 1 348 ? -41.242 -3.986 38.769 1.00 80.06 348 GLU A N 1
ATOM 2754 C CA . GLU A 1 348 ? -41.056 -4.999 39.818 1.00 80.06 348 GLU A CA 1
ATOM 2755 C C . GLU A 1 348 ? -40.886 -4.353 41.203 1.00 80.06 348 GLU A C 1
ATOM 2757 O O . GLU A 1 348 ? -41.483 -4.819 42.172 1.00 80.06 348 GLU A O 1
ATOM 2762 N N . GLY A 1 349 ? -40.147 -3.240 41.294 1.00 83.44 349 GLY A N 1
ATOM 2763 C CA . GLY A 1 349 ? -40.000 -2.476 42.535 1.00 83.44 349 GLY A CA 1
ATOM 2764 C C . GLY A 1 349 ? -41.321 -1.889 43.040 1.00 83.44 349 GLY A C 1
ATOM 2765 O O . GLY A 1 349 ? -41.647 -2.039 44.214 1.00 83.44 349 GLY A O 1
ATOM 2766 N N . LEU A 1 350 ? -42.115 -1.283 42.151 1.00 81.62 350 LEU A N 1
ATOM 2767 C CA . LEU A 1 350 ? -43.438 -0.756 42.502 1.00 81.62 350 LEU A CA 1
ATOM 2768 C C . LEU A 1 350 ? -44.411 -1.869 42.915 1.00 81.62 350 LEU A C 1
ATOM 2770 O O . LEU A 1 350 ? -45.205 -1.674 43.828 1.00 81.62 350 LEU A O 1
ATOM 2774 N N . ARG A 1 351 ? -44.350 -3.046 42.277 1.00 80.81 351 ARG A N 1
ATOM 2775 C CA . ARG A 1 351 ? -45.157 -4.211 42.678 1.00 80.81 351 ARG A CA 1
ATOM 2776 C C . ARG A 1 351 ? -44.811 -4.677 44.093 1.00 80.81 351 ARG A C 1
ATOM 2778 O O . ARG A 1 351 ? -45.727 -4.929 44.867 1.00 80.81 351 ARG A O 1
ATOM 2785 N N . ALA A 1 352 ? -43.524 -4.740 44.434 1.00 83.88 352 ALA A N 1
ATOM 2786 C CA . ALA A 1 352 ? -43.083 -5.100 45.781 1.00 83.88 352 ALA A CA 1
ATOM 2787 C C . ALA A 1 352 ? -43.527 -4.069 46.836 1.00 83.88 352 ALA A C 1
ATOM 2789 O O . ALA A 1 352 ? -43.932 -4.448 47.931 1.00 83.88 352 ALA A O 1
ATOM 2790 N N . GLU A 1 353 ? -43.502 -2.774 46.505 1.00 88.50 353 GLU A N 1
ATOM 2791 C CA . GLU A 1 353 ? -44.002 -1.712 47.390 1.00 88.50 353 GLU A CA 1
ATOM 2792 C C . GLU A 1 353 ? -45.517 -1.823 47.613 1.00 88.50 353 GLU A C 1
ATOM 2794 O O . GLU A 1 353 ? -45.982 -1.707 48.744 1.00 88.50 353 GLU A O 1
ATOM 2799 N N . ILE A 1 354 ? -46.291 -2.110 46.559 1.00 79.56 354 ILE A N 1
ATOM 2800 C CA . ILE A 1 354 ? -47.731 -2.377 46.684 1.00 79.56 354 ILE A CA 1
ATOM 2801 C C . ILE A 1 354 ? -47.970 -3.574 47.606 1.00 79.56 354 ILE A C 1
ATOM 2803 O O . ILE A 1 354 ? -48.802 -3.472 48.503 1.00 79.56 354 ILE A O 1
ATOM 2807 N N . GLU A 1 355 ? -47.233 -4.673 47.416 1.00 85.56 355 GLU A N 1
ATOM 2808 C CA . GLU A 1 355 ? -47.350 -5.878 48.243 1.00 85.56 355 GLU A CA 1
ATOM 2809 C C . GLU A 1 355 ? -47.049 -5.578 49.720 1.00 85.56 355 GLU A C 1
ATOM 2811 O O . GLU A 1 355 ? -47.840 -5.935 50.599 1.00 85.56 355 GLU A O 1
ATOM 2816 N N . GLN A 1 356 ? -45.977 -4.828 49.993 1.00 88.75 356 GLN A N 1
ATOM 2817 C CA . GLN A 1 356 ? -45.639 -4.375 51.341 1.00 88.75 356 GLN A CA 1
ATOM 2818 C C . GLN A 1 356 ? -46.765 -3.526 51.952 1.00 88.75 356 GLN A C 1
ATOM 2820 O O . GLN A 1 356 ? -47.217 -3.817 53.060 1.00 88.75 356 GLN A O 1
ATOM 2825 N N . LEU A 1 357 ? -47.269 -2.523 51.230 1.00 86.56 357 LEU A N 1
ATOM 2826 C CA . LEU A 1 357 ? -48.357 -1.671 51.716 1.00 86.56 357 LEU A CA 1
ATOM 2827 C C . LEU A 1 357 ? -49.633 -2.471 52.003 1.00 86.56 357 LEU A C 1
ATOM 2829 O O . LEU A 1 357 ? -50.315 -2.194 52.987 1.00 86.56 357 LEU A O 1
ATOM 2833 N N . THR A 1 358 ? -49.951 -3.491 51.199 1.00 88.00 358 THR A N 1
ATOM 2834 C CA . THR A 1 358 ? -51.071 -4.395 51.506 1.00 88.00 358 THR A CA 1
ATOM 2835 C C . THR A 1 358 ? -50.846 -5.197 52.783 1.00 88.00 358 THR A C 1
ATOM 2837 O O . THR A 1 358 ? -51.788 -5.355 53.554 1.00 88.00 358 THR A O 1
ATOM 2840 N N . THR A 1 359 ? -49.623 -5.665 53.056 1.00 89.38 359 THR A N 1
ATOM 2841 C CA . THR A 1 359 ? -49.338 -6.370 54.319 1.00 89.38 359 THR A CA 1
ATOM 2842 C C . THR A 1 359 ? -49.450 -5.451 55.534 1.00 89.38 359 THR A C 1
ATOM 2844 O O . THR A 1 359 ? -50.072 -5.826 56.525 1.00 89.38 359 THR A O 1
ATOM 2847 N N . GLU A 1 360 ? -48.934 -4.223 55.441 1.00 89.19 360 GLU A N 1
ATOM 2848 C CA . GLU A 1 360 ? -49.049 -3.223 56.508 1.00 89.19 360 GLU A CA 1
ATOM 2849 C C . GLU A 1 360 ? -50.514 -2.840 56.769 1.00 89.19 360 GLU A C 1
ATOM 2851 O O . GLU A 1 360 ? -50.914 -2.666 57.921 1.00 89.19 360 GLU A O 1
ATOM 2856 N N . LEU A 1 361 ? -51.335 -2.764 55.716 1.00 88.56 361 LEU A N 1
ATOM 2857 C CA . LEU A 1 361 ? -52.772 -2.525 55.836 1.00 88.56 361 LEU A CA 1
ATOM 2858 C C . LEU A 1 361 ? -53.480 -3.667 56.583 1.00 88.56 361 LEU A C 1
ATOM 2860 O O . LEU A 1 361 ? -54.254 -3.395 57.497 1.00 88.56 361 LEU A O 1
ATOM 2864 N N . MET A 1 362 ? -53.178 -4.927 56.253 1.00 86.06 362 MET A N 1
ATOM 2865 C CA . MET A 1 362 ? -53.745 -6.086 56.958 1.00 86.06 362 MET A CA 1
ATOM 2866 C C . MET A 1 362 ? -53.373 -6.102 58.447 1.00 86.06 362 MET A C 1
ATOM 2868 O O . MET A 1 362 ? -54.201 -6.434 59.297 1.00 86.06 362 MET A O 1
ATOM 2872 N N . ASP A 1 363 ? -52.134 -5.744 58.789 1.00 88.44 363 ASP A N 1
ATOM 2873 C CA . ASP A 1 363 ? -51.716 -5.657 60.189 1.00 88.44 363 ASP A CA 1
ATOM 2874 C C . ASP A 1 363 ? -52.413 -4.498 60.919 1.00 88.44 363 ASP A C 1
ATOM 2876 O O . ASP A 1 363 ? -52.821 -4.652 62.072 1.00 88.44 363 ASP A O 1
ATOM 2880 N N . ALA A 1 364 ? -52.622 -3.359 60.253 1.00 87.62 364 ALA A N 1
ATOM 2881 C CA . ALA A 1 364 ? -53.389 -2.245 60.809 1.00 87.62 364 ALA A CA 1
ATOM 2882 C C . ALA A 1 364 ? -54.857 -2.623 61.084 1.00 87.62 364 ALA A C 1
ATOM 2884 O O . ALA A 1 364 ? -55.381 -2.277 62.145 1.00 87.62 364 ALA A O 1
ATOM 2885 N N . GLU A 1 365 ? -55.498 -3.372 60.181 1.00 88.50 365 GLU A N 1
ATOM 2886 C CA . GLU A 1 365 ? -56.855 -3.902 60.379 1.00 88.50 365 GLU A CA 1
ATOM 2887 C C . GLU A 1 365 ? -56.925 -4.813 61.616 1.00 88.50 365 GLU A C 1
ATOM 2889 O O . GLU A 1 365 ? -57.809 -4.649 62.459 1.00 88.50 365 GLU A O 1
ATOM 2894 N N . ARG A 1 366 ? -55.931 -5.690 61.818 1.00 89.06 366 ARG A N 1
ATOM 2895 C CA . ARG A 1 366 ? -55.840 -6.527 63.030 1.00 89.06 366 ARG A CA 1
ATOM 2896 C C . ARG A 1 366 ? -55.706 -5.711 64.314 1.00 89.06 366 ARG A C 1
ATOM 2898 O O . ARG A 1 366 ? -56.327 -6.040 65.324 1.00 89.06 366 ARG A O 1
ATOM 2905 N N . PHE A 1 367 ? -54.892 -4.652 64.311 1.00 89.44 367 PHE A N 1
ATOM 2906 C CA . PHE A 1 367 ? -54.775 -3.769 65.477 1.00 89.44 367 PHE A CA 1
ATOM 2907 C C . PHE A 1 367 ? -56.085 -3.038 65.775 1.00 89.44 367 PHE A C 1
ATOM 2909 O O . PHE A 1 367 ? -56.436 -2.866 66.943 1.00 89.44 367 PHE A O 1
ATOM 2916 N N . GLN A 1 368 ? -56.813 -2.630 64.735 1.00 89.94 368 GLN A N 1
ATOM 2917 C CA . GLN A 1 368 ? -58.122 -2.004 64.875 1.00 89.94 368 GLN A CA 1
ATOM 2918 C C . GLN A 1 368 ? -59.133 -2.965 65.522 1.00 89.94 368 GLN A C 1
ATOM 2920 O O . GLN A 1 368 ? -59.815 -2.575 66.470 1.00 89.94 368 GLN A O 1
ATOM 2925 N N . GLU A 1 369 ? -59.191 -4.222 65.080 1.00 91.06 369 GLU A N 1
ATOM 2926 C CA . GLU A 1 369 ? -60.040 -5.253 65.696 1.00 91.06 369 GLU A CA 1
ATOM 2927 C C . GLU A 1 369 ? -59.692 -5.481 67.176 1.00 91.06 369 GLU A C 1
ATOM 2929 O O . GLU A 1 369 ? -60.576 -5.484 68.037 1.00 91.06 369 GLU A O 1
ATOM 2934 N N . ALA A 1 370 ? -58.398 -5.597 67.498 1.00 89.62 370 ALA A N 1
ATOM 2935 C CA . ALA A 1 370 ? -57.937 -5.772 68.874 1.00 89.62 370 ALA A CA 1
ATOM 2936 C C . ALA A 1 370 ? -58.299 -4.576 69.774 1.00 89.62 370 ALA A C 1
ATOM 2938 O O . ALA A 1 370 ? -58.690 -4.766 70.928 1.00 89.62 370 ALA A O 1
ATOM 2939 N N . TYR A 1 371 ? -58.202 -3.349 69.253 1.00 93.06 371 TYR A N 1
ATOM 2940 C CA . TYR A 1 371 ? -58.597 -2.140 69.976 1.00 93.06 371 TYR A CA 1
ATOM 2941 C C . TYR A 1 371 ? -60.088 -2.148 70.324 1.00 93.06 371 TYR A C 1
ATOM 2943 O O . TYR A 1 371 ? -60.439 -1.891 71.476 1.00 93.06 371 TYR A O 1
ATOM 2951 N N . TYR A 1 372 ? -60.960 -2.476 69.365 1.00 93.25 372 TYR A N 1
ATOM 2952 C CA . TYR A 1 372 ? -62.400 -2.537 69.623 1.00 93.25 372 TYR A CA 1
ATOM 2953 C C . TYR A 1 372 ? -62.764 -3.623 70.635 1.00 93.25 372 TYR A C 1
ATOM 2955 O O . TYR A 1 372 ? -63.550 -3.358 71.540 1.00 93.25 372 TYR A O 1
ATOM 2963 N N . SER A 1 373 ? -62.141 -4.803 70.548 1.00 92.75 373 SER A N 1
ATOM 2964 C CA . SER A 1 373 ? -62.354 -5.867 71.537 1.00 92.75 373 SER A CA 1
ATOM 2965 C C . SER A 1 373 ? -61.935 -5.437 72.948 1.00 92.75 373 SER A C 1
ATOM 2967 O O . SER A 1 373 ? -62.656 -5.675 73.917 1.00 92.75 373 SER A O 1
ATOM 2969 N N . LEU A 1 374 ? -60.788 -4.764 73.083 1.00 91.25 374 LEU A N 1
ATOM 2970 C CA . LEU A 1 374 ? -60.340 -4.245 74.374 1.00 91.25 374 LEU A CA 1
ATOM 2971 C C . LEU A 1 374 ? -61.273 -3.146 74.898 1.00 91.25 374 LEU A C 1
ATOM 2973 O O . LEU A 1 374 ? -61.545 -3.096 76.096 1.00 91.25 374 LEU A O 1
ATOM 2977 N N . HIS A 1 375 ? -61.765 -2.273 74.019 1.00 93.50 375 HIS A N 1
ATOM 2978 C CA . HIS A 1 375 ? -62.704 -1.218 74.386 1.00 93.50 375 HIS A CA 1
ATOM 2979 C C . HIS A 1 375 ? -63.997 -1.796 74.973 1.00 93.50 375 HIS A C 1
ATOM 2981 O O . HIS A 1 375 ? -64.401 -1.383 76.058 1.00 93.50 375 HIS A O 1
ATOM 2987 N N . GLU A 1 376 ? -64.570 -2.816 74.331 1.00 90.75 376 GLU A N 1
ATOM 2988 C CA . GLU A 1 376 ? -65.748 -3.533 74.831 1.00 90.75 376 GLU A CA 1
ATOM 2989 C C . GLU A 1 376 ? -65.485 -4.168 76.210 1.00 90.75 376 GLU A C 1
ATOM 2991 O O . GLU A 1 376 ? -66.286 -4.037 77.137 1.00 90.75 376 GLU A O 1
ATOM 2996 N N . GLN A 1 377 ? -64.315 -4.786 76.410 1.00 91.06 377 GLN A N 1
ATOM 2997 C CA . GLN A 1 377 ? -63.935 -5.321 77.724 1.00 91.06 377 GLN A CA 1
ATOM 2998 C C . GLN A 1 377 ? -63.849 -4.227 78.797 1.00 91.06 377 GLN A C 1
ATOM 3000 O O . GLN A 1 377 ? -64.325 -4.419 79.915 1.00 91.06 377 GLN A O 1
ATOM 3005 N N . VAL A 1 378 ? -63.275 -3.067 78.476 1.00 91.25 378 VAL A N 1
ATOM 3006 C CA . VAL A 1 378 ? -63.202 -1.937 79.413 1.00 91.25 378 VAL A CA 1
ATOM 3007 C C . VAL A 1 378 ? -64.597 -1.406 79.748 1.00 91.25 378 VAL A C 1
ATOM 3009 O O . VAL A 1 378 ? -64.864 -1.142 80.920 1.00 91.25 378 VAL A O 1
ATOM 3012 N N . GLU A 1 379 ? -65.502 -1.300 78.773 1.00 91.75 379 GLU A N 1
ATOM 3013 C CA . GLU A 1 379 ? -66.893 -0.896 79.019 1.00 91.75 379 GLU A CA 1
ATOM 3014 C C . GLU A 1 379 ? -67.623 -1.881 79.939 1.00 91.75 379 GLU A C 1
ATOM 3016 O O . GLU A 1 379 ? -68.259 -1.467 80.912 1.00 91.75 379 GLU A O 1
ATOM 3021 N N . THR A 1 380 ? -67.481 -3.191 79.706 1.00 88.00 380 THR A N 1
ATOM 3022 C CA . THR A 1 380 ? -68.094 -4.204 80.584 1.00 88.00 380 THR A CA 1
ATOM 3023 C C . THR A 1 380 ? -67.534 -4.155 82.009 1.00 88.00 380 THR A C 1
ATOM 3025 O O . THR A 1 380 ? -68.291 -4.300 82.972 1.00 88.00 380 THR A O 1
ATOM 3028 N N . LEU A 1 381 ? -66.231 -3.907 82.180 1.00 86.69 381 LEU A N 1
ATOM 3029 C CA . LEU A 1 381 ? -65.617 -3.719 83.497 1.00 86.69 381 LEU A CA 1
ATOM 3030 C C . LEU A 1 381 ? -66.100 -2.437 84.181 1.00 86.69 381 LEU A C 1
ATOM 3032 O O . LEU A 1 381 ? -66.384 -2.462 85.378 1.00 86.69 381 LEU A O 1
ATOM 3036 N N . ALA A 1 382 ? -66.234 -1.337 83.439 1.00 90.25 382 ALA A N 1
ATOM 3037 C CA . ALA A 1 382 ? -66.775 -0.089 83.966 1.00 90.25 382 ALA A CA 1
ATOM 3038 C C . ALA A 1 382 ? -68.222 -0.271 84.456 1.00 90.25 382 ALA A C 1
ATOM 3040 O O . ALA A 1 382 ? -68.551 0.163 85.559 1.00 90.25 382 ALA A O 1
ATOM 3041 N N . ALA A 1 383 ? -69.057 -0.989 83.697 1.00 86.94 383 ALA A N 1
ATOM 3042 C CA . ALA A 1 383 ? -70.423 -1.319 84.104 1.00 86.94 383 ALA A CA 1
ATOM 3043 C C . ALA A 1 383 ? -70.464 -2.191 85.374 1.00 86.94 383 ALA A C 1
ATOM 3045 O O . ALA A 1 383 ? -71.264 -1.939 86.275 1.00 86.94 383 ALA A O 1
ATOM 3046 N N . ARG A 1 384 ? -69.574 -3.189 85.487 1.00 82.44 384 ARG A N 1
ATOM 3047 C CA . ARG A 1 384 ? -69.445 -4.015 86.702 1.00 82.44 384 ARG A CA 1
ATOM 3048 C C . ARG A 1 384 ? -69.011 -3.198 87.918 1.00 82.44 384 ARG A C 1
ATOM 3050 O O . ARG A 1 384 ? -69.565 -3.391 88.995 1.00 82.44 384 ARG A O 1
ATOM 3057 N N . ASN A 1 385 ? -68.054 -2.287 87.752 1.00 87.44 385 ASN A N 1
ATOM 3058 C CA . ASN A 1 385 ? -67.614 -1.408 88.835 1.00 87.44 385 ASN A CA 1
ATOM 3059 C C . ASN A 1 385 ? -68.734 -0.465 89.289 1.00 87.44 385 ASN A C 1
ATOM 3061 O O . ASN A 1 385 ? -68.934 -0.325 90.490 1.00 87.44 385 ASN A O 1
ATOM 3065 N N . ALA A 1 386 ? -69.504 0.108 88.359 1.00 88.31 386 ALA A N 1
ATOM 3066 C CA . ALA A 1 386 ? -70.657 0.942 88.700 1.00 88.31 386 ALA A CA 1
ATOM 3067 C C . ALA A 1 386 ? -71.701 0.169 89.530 1.00 88.31 386 ALA A C 1
ATOM 3069 O O . ALA A 1 386 ? -72.167 0.663 90.553 1.00 88.31 386 ALA A O 1
ATOM 3070 N N . LEU A 1 387 ? -72.006 -1.080 89.152 1.00 84.50 387 LEU A N 1
ATOM 3071 C CA . LEU A 1 387 ? -72.895 -1.949 89.936 1.00 84.50 387 LEU A CA 1
ATOM 3072 C C . LEU A 1 387 ? -72.346 -2.234 91.342 1.00 84.50 387 LEU A C 1
ATOM 3074 O O . LEU A 1 387 ? -73.095 -2.189 92.317 1.00 84.50 387 LEU A O 1
ATOM 3078 N N . ALA A 1 388 ? -71.043 -2.501 91.459 1.00 78.56 388 ALA A N 1
ATOM 3079 C CA . ALA A 1 388 ? -70.402 -2.737 92.750 1.00 78.56 388 ALA A CA 1
ATOM 3080 C C . ALA A 1 388 ? -70.432 -1.488 93.655 1.00 78.56 388 ALA A C 1
ATOM 3082 O O . ALA A 1 388 ? -70.646 -1.607 94.863 1.00 78.56 388 ALA A O 1
ATOM 3083 N N . GLU A 1 389 ? -70.252 -0.292 93.088 1.00 83.88 389 GLU A N 1
ATOM 3084 C CA . GLU A 1 389 ? -70.382 0.978 93.811 1.00 83.88 389 GLU A CA 1
ATOM 3085 C C . GLU A 1 389 ? -71.820 1.207 94.301 1.00 83.88 389 GLU A C 1
ATOM 3087 O O . GLU A 1 389 ? -72.014 1.526 95.477 1.00 83.88 389 GLU A O 1
ATOM 3092 N N . ASP A 1 390 ? -72.827 0.963 93.457 1.00 86.00 390 ASP A N 1
ATOM 3093 C CA . ASP A 1 390 ? -74.245 1.059 93.829 1.00 86.00 390 ASP A CA 1
ATOM 3094 C C . ASP A 1 390 ? -74.606 0.108 94.984 1.00 86.00 390 ASP A C 1
ATOM 3096 O O . ASP A 1 390 ? -75.322 0.480 95.921 1.00 86.00 390 ASP A O 1
ATOM 3100 N N . GLU A 1 391 ? -74.114 -1.132 94.946 1.00 81.94 391 GLU A N 1
ATOM 3101 C CA . GLU A 1 391 ? -74.303 -2.108 96.024 1.00 81.94 391 GLU A CA 1
ATOM 3102 C C . GLU A 1 391 ? -73.605 -1.676 97.319 1.00 81.94 391 GLU A C 1
ATOM 3104 O O . GLU A 1 391 ? -74.208 -1.731 98.397 1.00 81.94 391 GLU A O 1
ATOM 3109 N N . ALA A 1 392 ? -72.368 -1.182 97.228 1.00 79.88 392 ALA A N 1
ATOM 3110 C CA . ALA A 1 392 ? -71.640 -0.652 98.376 1.00 79.88 392 ALA A CA 1
ATOM 3111 C C . ALA A 1 392 ? -72.372 0.542 99.015 1.00 79.88 392 ALA A C 1
ATOM 3113 O O . ALA A 1 392 ? -72.462 0.623 100.246 1.00 79.88 392 ALA A O 1
ATOM 3114 N N . MET A 1 393 ? -72.957 1.435 98.207 1.00 84.06 393 MET A N 1
ATOM 3115 C CA . MET A 1 393 ? -73.774 2.551 98.693 1.00 84.06 393 MET A CA 1
ATOM 3116 C C . MET A 1 393 ? -75.044 2.072 99.409 1.00 84.06 393 MET A C 1
ATOM 3118 O O . MET A 1 393 ? -75.348 2.565 100.497 1.00 84.06 393 MET A O 1
ATOM 3122 N N . LYS A 1 394 ? -75.759 1.078 98.862 1.00 82.94 394 LYS A N 1
ATOM 3123 C CA . LYS A 1 394 ? -76.947 0.485 99.512 1.00 82.94 394 LYS A CA 1
ATOM 3124 C C . LYS A 1 394 ? -76.606 -0.138 100.867 1.00 82.94 394 LYS A C 1
ATOM 3126 O O . LYS A 1 394 ? -77.300 0.115 101.850 1.00 82.94 394 LYS A O 1
ATOM 3131 N N . LEU A 1 395 ? -75.514 -0.903 100.943 1.00 78.56 395 LEU A N 1
ATOM 3132 C CA . LEU A 1 395 ? -75.038 -1.494 102.199 1.00 78.56 395 LEU A CA 1
ATOM 3133 C C . LEU A 1 395 ? -74.622 -0.423 103.216 1.00 78.56 395 LEU A C 1
ATOM 3135 O O . LEU A 1 395 ? -74.899 -0.561 104.407 1.00 78.56 395 LEU A O 1
ATOM 3139 N N . SER A 1 396 ? -73.987 0.660 102.761 1.00 79.31 396 SER A N 1
ATOM 3140 C CA . SER A 1 396 ? -73.645 1.804 103.612 1.00 79.31 396 SER A CA 1
ATOM 3141 C C . SER A 1 396 ? -74.893 2.485 104.191 1.00 79.31 396 SER A C 1
ATOM 3143 O O . SER A 1 396 ? -74.941 2.744 105.395 1.00 79.31 396 SER A O 1
ATOM 3145 N N . ALA A 1 397 ? -75.930 2.698 103.374 1.00 83.56 397 ALA A N 1
ATOM 3146 C CA . ALA A 1 397 ? -77.199 3.285 103.806 1.00 83.56 397 ALA A CA 1
ATOM 3147 C C . ALA A 1 397 ? -77.922 2.414 104.850 1.00 83.56 397 ALA A C 1
ATOM 3149 O O . ALA A 1 397 ? -78.323 2.917 105.900 1.00 83.56 397 ALA A O 1
ATOM 3150 N N . LEU A 1 398 ? -78.006 1.100 104.613 1.00 77.31 398 LEU A N 1
ATOM 3151 C CA . LEU A 1 398 ? -78.581 0.144 105.567 1.00 77.31 398 LEU A CA 1
ATOM 3152 C C . LEU A 1 398 ? -77.788 0.104 106.884 1.00 77.31 398 LEU A C 1
ATOM 3154 O O . LEU A 1 398 ? -78.369 0.109 107.968 1.00 77.31 398 LEU A O 1
ATOM 3158 N N . ASN A 1 399 ? -76.453 0.130 106.817 1.00 78.50 399 ASN A N 1
ATOM 3159 C CA . ASN A 1 399 ? -75.606 0.194 108.012 1.00 78.50 399 ASN A CA 1
ATOM 3160 C C . ASN A 1 399 ? -75.836 1.481 108.822 1.00 78.50 399 ASN A C 1
ATOM 3162 O O . ASN A 1 399 ? -75.843 1.436 110.055 1.00 78.50 399 ASN A O 1
ATOM 3166 N N . ALA A 1 400 ? -76.047 2.619 108.156 1.00 78.75 400 ALA A N 1
ATOM 3167 C CA . ALA A 1 400 ? -76.373 3.879 108.820 1.00 78.75 400 ALA A CA 1
ATOM 3168 C C . ALA A 1 400 ? -77.743 3.825 109.523 1.00 78.75 400 ALA A C 1
ATOM 3170 O O . ALA A 1 400 ? -77.868 4.288 110.659 1.00 78.75 400 ALA A O 1
ATOM 3171 N N . GLU A 1 401 ? -78.747 3.202 108.899 1.00 78.19 401 GLU A N 1
ATOM 3172 C CA . GLU A 1 401 ? -80.082 3.003 109.479 1.00 78.19 401 GLU A CA 1
ATOM 3173 C C . GLU A 1 401 ? -80.029 2.136 110.754 1.00 78.19 401 GLU A C 1
ATOM 3175 O O . GLU A 1 401 ? -80.565 2.518 111.798 1.00 78.19 401 GLU A O 1
ATOM 3180 N N . ILE A 1 402 ? -79.265 1.036 110.738 1.00 71.19 402 ILE A N 1
ATOM 3181 C CA . ILE A 1 402 ? -79.052 0.162 111.911 1.00 71.19 402 ILE A CA 1
ATOM 3182 C C . ILE A 1 402 ? -78.415 0.912 113.087 1.00 71.19 402 ILE A C 1
ATOM 3184 O O . ILE A 1 402 ? -78.752 0.653 114.248 1.00 71.19 402 ILE A O 1
ATOM 3188 N N . LEU A 1 403 ? -77.463 1.808 112.810 1.00 72.69 403 LEU A N 1
ATOM 3189 C CA . LEU A 1 403 ? -76.783 2.604 113.835 1.00 72.69 403 LEU A CA 1
ATOM 3190 C C . LEU A 1 403 ? -77.694 3.689 114.436 1.00 72.69 403 LEU A C 1
ATOM 3192 O O . LEU A 1 403 ? -77.472 4.098 115.576 1.00 72.69 403 LEU A O 1
ATOM 3196 N N . GLY A 1 404 ? -78.737 4.118 113.716 1.00 71.38 404 GLY A N 1
ATOM 3197 C CA . GLY A 1 404 ? -79.725 5.092 114.188 1.00 71.38 404 GLY A CA 1
ATOM 3198 C C . GLY A 1 404 ? -80.746 4.539 115.194 1.00 71.38 404 GLY A C 1
ATOM 3199 O O . GLY A 1 404 ? -81.318 5.301 115.980 1.00 71.38 404 GLY A O 1
ATOM 3200 N N . HIS A 1 405 ? -80.970 3.222 115.229 1.00 72.06 405 HIS A N 1
ATOM 3201 C CA . HIS A 1 405 ? -81.957 2.605 116.120 1.00 72.06 405 HIS A CA 1
ATOM 3202 C C . HIS A 1 405 ? -81.423 2.387 117.548 1.00 72.06 405 HIS A C 1
ATOM 3204 O O . HIS A 1 405 ? -80.419 1.714 117.771 1.00 72.06 405 HIS A O 1
ATOM 3210 N N . ARG A 1 406 ? -82.144 2.908 118.555 1.00 65.88 406 ARG A N 1
ATOM 3211 C CA . ARG A 1 406 ? -81.787 2.786 119.988 1.00 65.88 406 ARG A CA 1
ATOM 3212 C C . ARG A 1 406 ? -82.344 1.530 120.678 1.00 65.88 406 ARG A C 1
ATOM 3214 O O . ARG A 1 406 ? -81.925 1.222 121.789 1.00 65.88 406 ARG A O 1
ATOM 3221 N N . ASN A 1 407 ? -83.275 0.809 120.043 1.00 74.44 407 ASN A N 1
ATOM 3222 C CA . ASN A 1 407 ? -83.897 -0.398 120.598 1.00 74.44 407 ASN A CA 1
ATOM 3223 C C . ASN A 1 407 ? -83.136 -1.670 120.150 1.00 74.44 407 ASN A C 1
ATOM 3225 O O . ASN A 1 407 ? -83.054 -1.923 118.944 1.00 74.44 407 ASN A O 1
ATOM 3229 N N . PRO A 1 408 ? -82.610 -2.496 121.079 1.00 73.62 408 PRO A N 1
ATOM 3230 C CA . PRO A 1 408 ? -81.839 -3.693 120.736 1.00 73.62 408 PRO A CA 1
ATOM 3231 C C . PRO A 1 408 ? -82.644 -4.746 119.958 1.00 73.62 408 PRO A C 1
ATOM 3233 O O . PRO A 1 408 ? -82.081 -5.391 119.079 1.00 73.62 408 PRO A O 1
ATOM 3236 N N . ALA A 1 409 ? -83.953 -4.884 120.205 1.00 72.88 409 ALA A N 1
ATOM 3237 C CA . ALA A 1 409 ? -84.790 -5.859 119.497 1.00 72.88 409 ALA A CA 1
ATOM 3238 C C . ALA A 1 409 ? -84.965 -5.508 118.008 1.00 72.88 409 ALA A C 1
ATOM 3240 O O . ALA A 1 409 ? -84.934 -6.384 117.149 1.00 72.88 409 ALA A O 1
ATOM 3241 N N . GLN A 1 410 ? -85.070 -4.213 117.689 1.00 72.62 410 GLN A N 1
ATOM 3242 C CA . GLN A 1 410 ? -85.168 -3.744 116.303 1.00 72.62 410 GLN A CA 1
ATOM 3243 C C . GLN A 1 410 ? -83.848 -3.939 115.545 1.00 72.62 410 GLN A C 1
ATOM 3245 O O . GLN A 1 410 ? -83.872 -4.335 114.386 1.00 72.62 410 GLN A O 1
ATOM 3250 N N . ARG A 1 411 ? -82.689 -3.738 116.194 1.00 71.31 411 ARG A N 1
ATOM 3251 C CA . ARG A 1 411 ? -81.375 -3.994 115.570 1.00 71.31 411 ARG A CA 1
ATOM 3252 C C . ARG A 1 411 ? -81.185 -5.469 115.215 1.00 71.31 411 ARG A C 1
ATOM 3254 O O . ARG A 1 411 ? -80.647 -5.754 114.154 1.00 71.31 411 ARG A O 1
ATOM 3261 N N . ILE A 1 412 ? -81.642 -6.384 116.074 1.00 75.88 412 ILE A N 1
ATOM 3262 C CA . ILE A 1 412 ? -81.601 -7.828 115.794 1.00 75.88 412 ILE A CA 1
ATOM 3263 C C . ILE A 1 412 ? -82.473 -8.151 114.577 1.00 75.88 412 ILE A C 1
ATOM 3265 O O . ILE A 1 412 ? -81.973 -8.764 113.641 1.00 75.88 412 ILE A O 1
ATOM 3269 N N . MET A 1 413 ? -83.708 -7.640 114.531 1.00 77.19 413 MET A N 1
ATOM 3270 C CA . MET A 1 413 ? -84.620 -7.836 113.397 1.00 77.19 413 MET A CA 1
ATOM 3271 C C . MET A 1 413 ? -84.044 -7.307 112.069 1.00 77.19 413 MET A C 1
ATOM 3273 O O . MET A 1 413 ? -84.129 -7.989 111.054 1.00 77.19 413 MET A O 1
ATOM 3277 N N . TYR A 1 414 ? -83.425 -6.120 112.050 1.00 73.31 414 TYR A N 1
ATOM 3278 C CA . TYR A 1 414 ? -82.792 -5.595 110.830 1.00 73.31 414 TYR A CA 1
ATOM 3279 C C . TYR A 1 414 ? -81.552 -6.391 110.415 1.00 73.31 414 TYR A C 1
ATOM 3281 O O . TYR A 1 414 ? -81.345 -6.613 109.227 1.00 73.31 414 TYR A O 1
ATOM 3289 N N . VAL A 1 415 ? -80.738 -6.854 111.367 1.00 77.25 415 VAL A N 1
ATOM 3290 C CA . VAL A 1 415 ? -79.582 -7.712 111.065 1.00 77.25 415 VAL A CA 1
ATOM 3291 C C . VAL A 1 415 ? -80.029 -9.079 110.544 1.00 77.25 415 VAL A C 1
ATOM 3293 O O . VAL A 1 415 ? -79.393 -9.607 109.637 1.00 77.25 415 VAL A O 1
ATOM 3296 N N . GLU A 1 416 ? -81.110 -9.648 111.077 1.00 77.19 416 GLU A N 1
ATOM 3297 C CA . GLU A 1 416 ? -81.713 -10.881 110.558 1.00 77.19 416 GLU A CA 1
ATOM 3298 C C . GLU A 1 416 ? -82.277 -10.675 109.155 1.00 77.19 416 GLU A C 1
ATOM 3300 O O . GLU A 1 416 ? -81.914 -11.429 108.257 1.00 77.19 416 GLU A O 1
ATOM 3305 N N . ARG A 1 417 ? -83.022 -9.589 108.923 1.00 80.62 417 ARG A N 1
ATOM 3306 C CA . ARG A 1 417 ? -83.504 -9.222 107.587 1.00 80.62 417 ARG A CA 1
ATOM 3307 C C . ARG A 1 417 ? -82.362 -9.038 106.585 1.00 80.62 417 ARG A C 1
ATOM 3309 O O . ARG A 1 417 ? -82.454 -9.519 105.465 1.00 80.62 417 ARG A O 1
ATOM 3316 N N . ILE A 1 418 ? -81.261 -8.399 106.982 1.00 75.69 418 ILE A N 1
ATOM 3317 C CA . ILE A 1 418 ? -80.072 -8.260 106.127 1.00 75.69 418 ILE A CA 1
ATOM 3318 C C . ILE A 1 418 ? -79.412 -9.615 105.887 1.00 75.69 418 ILE A C 1
ATOM 3320 O O . ILE A 1 418 ? -78.948 -9.866 104.784 1.00 75.69 418 ILE A O 1
ATOM 3324 N N . ARG A 1 419 ? -79.347 -10.507 106.882 1.00 80.50 419 ARG A N 1
ATOM 3325 C CA . ARG A 1 419 ? -78.808 -11.863 106.687 1.00 80.50 419 ARG A CA 1
ATOM 3326 C C . ARG A 1 419 ? -79.665 -12.681 105.729 1.00 80.50 419 ARG A C 1
ATOM 3328 O O . ARG A 1 419 ? -79.087 -13.415 104.936 1.00 80.50 419 ARG A O 1
ATOM 3335 N N . GLU A 1 420 ? -80.985 -12.539 105.790 1.00 81.69 420 GLU A N 1
ATOM 3336 C CA . GLU A 1 420 ? -81.923 -13.154 104.848 1.00 81.69 420 GLU A CA 1
ATOM 3337 C C . GLU A 1 420 ? -81.771 -12.554 103.446 1.00 81.69 420 GLU A C 1
ATOM 3339 O O . GLU A 1 420 ? -81.509 -13.293 102.508 1.00 81.69 420 GLU A O 1
ATOM 3344 N N . GLU A 1 421 ? -81.798 -11.227 103.293 1.00 80.69 421 GLU A N 1
ATOM 3345 C CA . GLU A 1 421 ? -81.600 -10.560 101.994 1.00 80.69 421 GLU A CA 1
ATOM 3346 C C . GLU A 1 421 ? -80.198 -10.842 101.402 1.00 80.69 421 GLU A C 1
ATOM 3348 O O . GLU A 1 421 ? -80.032 -10.979 100.187 1.00 80.69 421 GLU A O 1
ATOM 3353 N N . LEU A 1 422 ? -79.168 -11.001 102.239 1.00 80.44 422 LEU A N 1
ATOM 3354 C CA . LEU A 1 422 ? -77.816 -11.385 101.818 1.00 80.44 422 LEU A CA 1
ATOM 3355 C C . LEU A 1 422 ? -77.739 -12.879 101.457 1.00 80.44 422 LEU A C 1
ATOM 3357 O O . LEU A 1 422 ? -77.040 -13.254 100.515 1.00 80.44 422 LEU A O 1
ATOM 3361 N N . ALA A 1 423 ? -78.464 -13.745 102.166 1.00 78.44 423 ALA A N 1
ATOM 3362 C CA . ALA A 1 423 ? -78.584 -15.156 101.807 1.00 78.44 423 ALA A CA 1
ATOM 3363 C C . ALA A 1 423 ? -79.326 -15.326 100.471 1.00 78.44 423 ALA A C 1
ATOM 3365 O O . ALA A 1 423 ? -78.826 -16.032 99.596 1.00 78.44 423 ALA A O 1
ATOM 3366 N N . ASP A 1 424 ? -80.430 -14.603 100.275 1.00 84.25 424 ASP A N 1
ATOM 3367 C CA . ASP A 1 424 ? -81.205 -14.573 99.032 1.00 84.25 424 ASP A CA 1
ATOM 3368 C C . ASP A 1 424 ? -80.379 -14.041 97.858 1.00 84.25 424 ASP A C 1
ATOM 3370 O O . ASP A 1 424 ? -80.388 -14.619 96.771 1.00 84.25 424 ASP A O 1
ATOM 3374 N N . THR A 1 425 ? -79.625 -12.952 98.045 1.00 80.88 425 THR A N 1
ATOM 3375 C CA . THR A 1 425 ? -78.754 -12.422 96.981 1.00 80.88 425 THR A CA 1
ATOM 3376 C C . THR A 1 425 ? -77.603 -13.368 96.663 1.00 80.88 425 THR A C 1
ATOM 3378 O O . THR A 1 425 ? -77.315 -13.576 95.487 1.00 80.88 425 THR A O 1
ATOM 3381 N N . ARG A 1 426 ? -76.982 -14.010 97.664 1.00 79.69 426 ARG A N 1
ATOM 3382 C CA . ARG A 1 426 ? -75.981 -15.065 97.428 1.00 79.69 426 ARG A CA 1
ATOM 3383 C C . ARG A 1 426 ? -76.566 -16.235 96.652 1.00 79.69 426 ARG A C 1
ATOM 3385 O O . ARG A 1 426 ? -75.913 -16.714 95.731 1.00 79.69 426 ARG A O 1
ATOM 3392 N N . GLN A 1 427 ? -77.776 -16.672 96.989 1.00 84.00 427 GLN A N 1
ATOM 3393 C CA . GLN A 1 427 ? -78.451 -17.739 96.258 1.00 84.00 427 GLN A CA 1
ATOM 3394 C C . GLN A 1 427 ? -78.711 -17.332 94.803 1.00 84.00 427 GLN A C 1
ATOM 3396 O O . GLN A 1 427 ? -78.328 -18.064 93.894 1.00 84.00 427 GLN A O 1
ATOM 3401 N N . ARG A 1 428 ? -79.265 -16.137 94.563 1.00 83.12 428 ARG A N 1
ATOM 3402 C CA . ARG A 1 428 ? -79.478 -15.611 93.203 1.00 83.12 428 ARG A CA 1
ATOM 3403 C C . ARG A 1 428 ? -78.175 -15.461 92.422 1.00 83.12 428 ARG A C 1
ATOM 3405 O O . ARG A 1 428 ? -78.154 -15.706 91.221 1.00 83.12 428 ARG A O 1
ATOM 3412 N N . LEU A 1 429 ? -77.085 -15.073 93.085 1.00 80.12 429 LEU A N 1
ATOM 3413 C CA . LEU A 1 429 ? -75.771 -14.949 92.457 1.00 80.12 429 LEU A CA 1
ATOM 3414 C C . LEU A 1 429 ? -75.239 -16.320 92.039 1.00 80.12 429 LEU A C 1
ATOM 3416 O O . LEU A 1 429 ? -74.775 -16.449 90.913 1.00 80.12 429 LEU A O 1
ATOM 3420 N N . VAL A 1 430 ? -75.391 -17.343 92.886 1.00 81.75 430 VAL A N 1
ATOM 3421 C CA . VAL A 1 430 ? -75.051 -18.737 92.552 1.00 81.75 430 VAL A CA 1
ATOM 3422 C C . VAL A 1 430 ? -75.912 -19.270 91.399 1.00 81.75 430 VAL A C 1
ATOM 3424 O O . VAL A 1 430 ? -75.401 -19.928 90.493 1.00 81.75 430 VAL A O 1
ATOM 3427 N N . GLU A 1 431 ? -77.214 -18.973 91.392 1.00 82.19 431 GLU A N 1
ATOM 3428 C CA . GLU A 1 431 ? -78.118 -19.333 90.291 1.00 82.19 431 GLU A CA 1
ATOM 3429 C C . GLU A 1 431 ? -77.693 -18.664 88.974 1.00 82.19 431 GLU A C 1
ATOM 3431 O O . GLU A 1 431 ? -77.642 -19.320 87.933 1.00 82.19 431 GLU A O 1
ATOM 3436 N N . CYS A 1 432 ? -77.318 -17.384 89.026 1.00 79.69 432 CYS A N 1
ATOM 3437 C CA . CYS A 1 432 ? -76.869 -16.616 87.869 1.00 79.69 432 CYS A CA 1
ATOM 3438 C C . CYS A 1 432 ? -75.481 -17.059 87.370 1.00 79.69 432 CYS A C 1
ATOM 3440 O O . CYS A 1 432 ? -75.272 -17.171 86.163 1.00 79.69 432 CYS A O 1
ATOM 3442 N N . THR A 1 433 ? -74.535 -17.387 88.262 1.00 80.44 433 THR A N 1
ATOM 3443 C CA . THR A 1 433 ? -73.231 -17.949 87.866 1.00 80.44 433 THR A CA 1
ATOM 3444 C C . THR A 1 433 ? -73.395 -19.309 87.211 1.00 80.44 433 THR A C 1
ATOM 3446 O O . THR A 1 433 ? -72.787 -19.546 86.174 1.00 80.44 433 THR A O 1
ATOM 3449 N N . ARG A 1 434 ? -74.278 -20.163 87.743 1.00 85.69 434 ARG A N 1
ATOM 3450 C CA . ARG A 1 434 ? -74.576 -21.458 87.125 1.00 85.69 434 ARG A CA 1
ATOM 3451 C C . ARG A 1 434 ? -75.210 -21.288 85.744 1.00 85.69 434 ARG A C 1
ATOM 3453 O O . ARG A 1 434 ? -74.864 -22.015 84.824 1.00 85.69 434 ARG A O 1
ATOM 3460 N N . ALA A 1 435 ? -76.121 -20.325 85.582 1.00 85.12 435 ALA A N 1
ATOM 3461 C CA . ALA A 1 435 ? -76.704 -20.012 84.277 1.00 85.12 435 ALA A CA 1
ATOM 3462 C C . ALA A 1 435 ? -75.646 -19.505 83.279 1.00 85.12 435 ALA A C 1
ATOM 3464 O O . ALA A 1 435 ? -75.658 -19.922 82.126 1.00 85.12 435 ALA A O 1
ATOM 3465 N N . ASN A 1 436 ? -74.702 -18.666 83.718 1.00 80.88 436 ASN A N 1
ATOM 3466 C CA . ASN A 1 436 ? -73.583 -18.223 82.883 1.00 80.88 436 ASN A CA 1
ATOM 3467 C C . ASN A 1 436 ? -72.654 -19.375 82.483 1.00 80.88 436 ASN A C 1
ATOM 3469 O O . ASN A 1 436 ? -72.248 -19.430 81.330 1.00 80.88 436 ASN A O 1
ATOM 3473 N N . GLU A 1 437 ? -72.325 -20.288 83.400 1.00 83.88 437 GLU A N 1
ATOM 3474 C CA . GLU A 1 437 ? -71.511 -21.473 83.091 1.00 83.88 437 GLU A CA 1
ATOM 3475 C C . GLU A 1 437 ? -72.172 -22.338 82.012 1.00 83.88 437 GLU A C 1
ATOM 3477 O O . GLU A 1 437 ? -71.515 -22.696 81.039 1.00 83.88 437 GLU A O 1
ATOM 3482 N N . VAL A 1 438 ? -73.486 -22.571 82.121 1.00 89.88 438 VAL A N 1
ATOM 3483 C CA . VAL A 1 438 ? -74.264 -23.288 81.095 1.00 89.88 438 VAL A CA 1
ATOM 3484 C C . VAL A 1 438 ? -74.224 -22.558 79.746 1.00 89.88 438 VAL A C 1
ATOM 3486 O O . VAL A 1 438 ? -73.996 -23.183 78.717 1.00 89.88 438 VAL A O 1
ATOM 3489 N N . MET A 1 439 ? -74.391 -21.232 79.730 1.00 83.31 439 MET A N 1
ATOM 3490 C CA . MET A 1 439 ? -74.340 -20.441 78.489 1.00 83.31 439 MET A CA 1
ATOM 3491 C C . MET A 1 439 ? -72.942 -20.422 77.852 1.00 83.31 439 MET A C 1
ATOM 3493 O O . MET A 1 439 ? -72.824 -20.367 76.630 1.00 83.31 439 MET A O 1
ATOM 3497 N N . VAL A 1 440 ? -71.874 -20.444 78.657 1.00 86.12 440 VAL A N 1
ATOM 3498 C CA . VAL A 1 440 ? -70.489 -20.544 78.164 1.00 86.12 440 VAL A CA 1
ATOM 3499 C C . VAL A 1 440 ? -70.250 -21.913 77.534 1.00 86.12 440 VAL A C 1
ATOM 3501 O O . VAL A 1 440 ? -69.697 -21.972 76.440 1.00 86.12 440 VAL A O 1
ATOM 3504 N N . GLU A 1 441 ? -70.727 -22.984 78.169 1.00 87.25 441 GLU A N 1
ATOM 3505 C CA . GLU A 1 441 ? -70.641 -24.347 77.637 1.00 87.25 441 GLU A CA 1
ATOM 3506 C C . GLU A 1 441 ? -71.398 -24.484 76.301 1.00 87.25 441 GLU A C 1
ATOM 3508 O O . GLU A 1 441 ? -70.869 -25.046 75.342 1.00 87.25 441 GLU A O 1
ATOM 3513 N N . GLU A 1 442 ? -72.585 -23.876 76.180 1.00 89.50 442 GLU A N 1
ATOM 3514 C CA . GLU A 1 442 ? -73.315 -23.786 74.905 1.00 89.50 442 GLU A CA 1
ATOM 3515 C C . GLU A 1 442 ? -72.538 -22.996 73.833 1.00 89.50 442 GLU A C 1
ATOM 3517 O O . GLU A 1 442 ? -72.509 -23.389 72.665 1.00 89.50 442 GLU A O 1
ATOM 3522 N N . ASN A 1 443 ? -71.880 -21.891 74.203 1.00 82.75 443 ASN A N 1
ATOM 3523 C CA . ASN A 1 443 ? -71.097 -21.069 73.273 1.00 82.75 443 ASN A CA 1
ATOM 3524 C C . ASN A 1 443 ? -69.848 -21.805 72.767 1.00 82.75 443 ASN A C 1
ATOM 3526 O O . ASN A 1 443 ? -69.513 -21.719 71.585 1.00 82.75 443 ASN A O 1
ATOM 3530 N N . ASP A 1 444 ? -69.176 -22.547 73.646 1.00 85.25 444 ASP A N 1
ATOM 3531 C CA . ASP A 1 444 ? -68.024 -23.368 73.284 1.00 85.25 444 ASP A CA 1
ATOM 3532 C C . ASP A 1 444 ? -68.442 -24.528 72.369 1.00 85.25 444 ASP A C 1
ATOM 3534 O O . ASP A 1 444 ? -67.797 -24.741 71.341 1.00 85.25 444 ASP A O 1
ATOM 3538 N N . GLY A 1 445 ? -69.589 -25.168 72.629 1.00 88.38 445 GLY A N 1
ATOM 3539 C CA . GLY A 1 445 ? -70.187 -26.136 71.702 1.00 88.38 445 GLY A CA 1
ATOM 3540 C C . GLY A 1 445 ? -70.452 -25.544 70.309 1.00 88.38 445 GLY A C 1
ATOM 3541 O O . GLY A 1 445 ? -70.041 -26.113 69.298 1.00 88.38 445 GLY A O 1
ATOM 3542 N N . LEU A 1 446 ? -71.049 -24.348 70.232 1.00 87.25 446 LEU A N 1
ATOM 3543 C CA . LEU A 1 446 ? -71.291 -23.651 68.957 1.00 87.25 446 LEU A CA 1
ATOM 3544 C C . LEU A 1 446 ? -69.994 -23.260 68.226 1.00 87.25 446 LEU A C 1
ATOM 3546 O O . LEU A 1 446 ? -69.943 -23.263 66.993 1.00 87.25 446 LEU A O 1
ATOM 3550 N N . ARG A 1 447 ? -68.930 -22.913 68.959 1.00 82.00 447 ARG A N 1
ATOM 3551 C CA . ARG A 1 447 ? -67.605 -22.609 68.389 1.00 82.00 447 ARG A CA 1
ATOM 3552 C C . ARG A 1 447 ? -66.925 -23.853 67.829 1.00 82.00 447 ARG A C 1
ATOM 3554 O O . ARG A 1 447 ? -66.310 -23.784 66.759 1.00 82.00 447 ARG A O 1
ATOM 3561 N N . GLU A 1 448 ? -67.039 -24.982 68.518 1.00 83.88 448 GLU A N 1
ATOM 3562 C CA . GLU A 1 448 ? -66.567 -26.275 68.021 1.00 83.88 448 GLU A CA 1
ATOM 3563 C C . GLU A 1 448 ? -67.319 -26.685 66.746 1.00 83.88 448 GLU A C 1
ATOM 3565 O O . GLU A 1 448 ? -66.698 -27.068 65.754 1.00 83.88 448 GLU A O 1
ATOM 3570 N N . GLU A 1 449 ? -68.638 -26.485 66.692 1.00 86.38 449 GLU A N 1
ATOM 3571 C CA . GLU A 1 449 ? -69.412 -26.695 65.463 1.00 86.38 449 GLU A CA 1
ATOM 3572 C C . GLU A 1 449 ? -68.952 -25.772 64.320 1.00 86.38 449 GLU A C 1
ATOM 3574 O O . GLU A 1 449 ? -68.712 -26.231 63.201 1.00 86.38 449 GLU A O 1
ATOM 3579 N N . LEU A 1 450 ? -68.758 -24.475 64.586 1.00 77.19 450 LEU A N 1
ATOM 3580 C CA . LEU A 1 450 ? -68.268 -23.498 63.602 1.00 77.19 450 LEU A CA 1
ATOM 3581 C C . LEU A 1 450 ? -66.884 -23.852 63.050 1.00 77.19 450 LEU A C 1
ATOM 3583 O O . LEU A 1 450 ? -66.643 -23.704 61.850 1.00 77.19 450 LEU A O 1
ATOM 3587 N N . THR A 1 451 ? -65.975 -24.325 63.902 1.00 79.44 451 THR A N 1
ATOM 3588 C CA . THR A 1 451 ? -64.637 -24.766 63.479 1.00 79.44 451 THR A CA 1
ATOM 3589 C C . THR A 1 451 ? -64.700 -26.044 62.643 1.00 79.44 451 THR A C 1
ATOM 3591 O O . THR A 1 451 ? -63.988 -26.159 61.638 1.00 79.44 451 THR A O 1
ATOM 3594 N N . LEU A 1 452 ? -65.616 -26.960 62.961 1.00 80.88 452 LEU A N 1
ATOM 3595 C CA . LEU A 1 452 ? -65.892 -28.130 62.130 1.00 80.88 452 LEU A CA 1
ATOM 3596 C C . LEU A 1 452 ? -66.437 -27.726 60.746 1.00 80.88 452 LEU A C 1
ATOM 3598 O O . LEU A 1 452 ? -65.981 -28.231 59.721 1.00 80.88 452 LEU A O 1
ATOM 3602 N N . TYR A 1 453 ? -67.341 -26.743 60.680 1.00 73.94 453 TYR A N 1
ATOM 3603 C CA . TYR A 1 453 ? -67.835 -26.207 59.405 1.00 73.94 453 TYR A CA 1
ATOM 3604 C C . TYR A 1 453 ? -66.765 -25.444 58.608 1.00 73.94 453 TYR A C 1
ATOM 3606 O O . TYR A 1 453 ? -66.764 -25.503 57.376 1.00 73.94 453 TYR A O 1
ATOM 3614 N N . LEU A 1 454 ? -65.834 -24.751 59.275 1.00 68.31 454 LEU A N 1
ATOM 3615 C CA . LEU A 1 454 ? -64.725 -24.050 58.617 1.00 68.31 454 LEU A CA 1
ATOM 3616 C C . LEU A 1 454 ? -63.744 -25.020 57.943 1.00 68.31 454 LEU A C 1
ATOM 3618 O O . LEU A 1 454 ? -63.253 -24.735 56.853 1.00 68.31 454 LEU A O 1
ATOM 3622 N N . THR A 1 455 ? -63.479 -26.167 58.570 1.00 67.12 455 THR A N 1
ATOM 3623 C CA . THR A 1 455 ? -62.552 -27.189 58.048 1.00 67.12 455 THR A CA 1
ATOM 3624 C C . THR A 1 455 ? -63.129 -28.007 56.887 1.00 67.12 455 THR A C 1
ATOM 3626 O O . THR A 1 455 ? -62.370 -28.586 56.113 1.00 67.12 455 THR A O 1
ATOM 3629 N N . LEU A 1 456 ? -64.455 -28.008 56.709 1.00 61.12 456 LEU A N 1
ATOM 3630 C CA . LEU A 1 456 ? -65.149 -28.647 55.584 1.00 61.12 456 LEU A CA 1
ATOM 3631 C C . LEU A 1 456 ? -65.244 -27.760 54.326 1.00 61.12 456 LEU A C 1
ATOM 3633 O O . LEU A 1 456 ? -65.726 -28.229 53.291 1.00 61.12 456 LEU A O 1
ATOM 3637 N N . ARG A 1 457 ? -64.794 -26.495 54.366 1.00 43.53 457 ARG A N 1
ATOM 3638 C CA . ARG A 1 457 ? -64.714 -25.656 53.157 1.00 43.53 457 ARG A CA 1
ATOM 3639 C C . ARG A 1 457 ? -63.493 -26.045 52.307 1.00 43.53 457 ARG A C 1
ATOM 3641 O O . ARG A 1 457 ? -62.376 -26.013 52.817 1.00 43.53 457 ARG A O 1
ATOM 3648 N N . PRO A 1 458 ? -63.656 -26.354 51.007 1.00 47.06 458 PRO A N 1
ATOM 3649 C CA . PRO A 1 458 ? -62.525 -26.566 50.113 1.00 47.06 458 PRO A CA 1
ATOM 3650 C C . PRO A 1 458 ? -61.930 -25.209 49.701 1.00 47.06 458 PRO A C 1
ATOM 3652 O O . PRO A 1 458 ? -62.609 -24.398 49.073 1.00 47.06 458 PRO A O 1
ATOM 3655 N N . GLU A 1 459 ? -60.668 -24.957 50.050 1.00 40.25 459 GLU A N 1
ATOM 3656 C CA . GLU A 1 459 ? -59.901 -23.791 49.579 1.00 40.25 459 GLU A CA 1
ATOM 3657 C C . GLU A 1 459 ? -59.280 -24.071 48.190 1.00 40.25 459 GLU A C 1
ATOM 3659 O O . GLU A 1 459 ? -58.800 -25.189 47.952 1.00 40.25 459 GLU A O 1
ATOM 3664 N N . PRO A 1 460 ? -59.272 -23.100 47.252 1.00 43.28 460 PRO A N 1
ATOM 3665 C CA . PRO A 1 460 ? -58.704 -23.274 45.924 1.00 43.28 460 PRO A CA 1
ATOM 3666 C C . PRO A 1 460 ? -57.173 -23.217 45.979 1.00 43.28 460 PRO A C 1
ATOM 3668 O O . PRO A 1 460 ? -56.564 -22.319 46.549 1.00 43.28 460 PRO A O 1
ATOM 3671 N N . SER A 1 461 ? -56.542 -24.184 45.324 1.00 39.44 461 SER A N 1
ATOM 3672 C CA . SER A 1 461 ? -55.093 -24.327 45.213 1.00 39.44 461 SER A CA 1
ATOM 3673 C C . SER A 1 461 ? -54.393 -23.069 44.681 1.00 39.44 461 SER A C 1
ATOM 3675 O O . SER A 1 461 ? -54.627 -22.704 43.531 1.00 39.44 461 SER A O 1
ATOM 3677 N N . LEU A 1 462 ? -53.428 -22.518 45.423 1.00 35.19 462 LEU A N 1
ATOM 3678 C CA . LEU A 1 462 ? -52.162 -22.059 44.838 1.00 35.19 462 LEU A CA 1
ATOM 3679 C C . LEU A 1 462 ? -51.052 -22.004 45.903 1.00 35.19 462 LEU A C 1
ATOM 3681 O O . LEU A 1 462 ? -51.121 -21.280 46.890 1.00 35.19 462 LEU A O 1
ATOM 3685 N N . SER A 1 463 ? -50.022 -22.817 45.691 1.00 33.25 463 SER A N 1
ATOM 3686 C CA . SER A 1 463 ? -48.894 -23.054 46.589 1.00 33.25 463 SER A CA 1
ATOM 3687 C C . SER A 1 463 ? -47.773 -22.029 46.412 1.00 33.25 463 SER A C 1
ATOM 3689 O O . SER A 1 463 ? -47.212 -21.962 45.320 1.00 33.25 463 SER A O 1
ATOM 3691 N N . TRP A 1 464 ? -47.341 -21.371 47.493 1.00 30.89 464 TRP A N 1
ATOM 3692 C CA . TRP A 1 464 ? -45.962 -20.887 47.638 1.00 30.89 464 TRP A CA 1
ATOM 3693 C C . TRP A 1 464 ? -45.490 -21.041 49.090 1.00 30.89 464 TRP A C 1
ATOM 3695 O O . TRP A 1 464 ? -46.165 -20.649 50.036 1.00 30.89 464 TRP A O 1
ATOM 3705 N N . HIS A 1 465 ? -44.333 -21.683 49.251 1.00 34.19 465 HIS A N 1
ATOM 3706 C CA . HIS A 1 465 ? -43.707 -22.009 50.530 1.00 34.19 465 HIS A CA 1
ATOM 3707 C C . HIS A 1 465 ? -43.055 -20.778 51.174 1.00 34.19 465 HIS A C 1
ATOM 3709 O O . HIS A 1 465 ? -42.224 -20.128 50.542 1.00 34.19 465 HIS A O 1
ATOM 3715 N N . PHE A 1 466 ? -43.322 -20.539 52.462 1.00 30.52 466 PHE A N 1
ATOM 3716 C CA . PHE A 1 466 ? -42.511 -19.654 53.302 1.00 30.52 466 PHE A CA 1
ATOM 3717 C C . PHE A 1 466 ? -42.068 -20.407 54.563 1.00 30.52 466 PHE A C 1
ATOM 3719 O O . PHE A 1 466 ? -42.883 -20.808 55.390 1.00 30.52 466 PHE A O 1
ATOM 3726 N N . SER A 1 467 ? -40.760 -20.633 54.690 1.00 32.06 467 SER A N 1
ATOM 3727 C CA . SER A 1 467 ? -40.131 -21.224 55.873 1.00 32.06 467 SER A CA 1
ATOM 3728 C C . SER A 1 467 ? -39.507 -20.104 56.700 1.00 32.06 467 SER A C 1
ATOM 3730 O O . SER A 1 467 ? -38.432 -19.612 56.361 1.00 32.06 467 SER A O 1
ATOM 3732 N N . ALA A 1 468 ? -40.167 -19.709 57.789 1.00 33.00 468 ALA A N 1
ATOM 3733 C CA . ALA A 1 468 ? -39.641 -18.760 58.766 1.00 33.00 468 ALA A CA 1
ATOM 3734 C C . ALA A 1 468 ? -39.310 -19.484 60.080 1.00 33.00 468 ALA A C 1
ATOM 3736 O O . ALA A 1 468 ? -40.194 -19.864 60.846 1.00 33.00 468 ALA A O 1
ATOM 3737 N N . SER A 1 469 ? -38.017 -19.664 60.356 1.00 32.44 469 SER A N 1
ATOM 3738 C CA . SER A 1 469 ? -37.504 -20.164 61.634 1.00 32.44 469 SER A CA 1
ATOM 3739 C C . SER A 1 469 ? -37.224 -19.002 62.593 1.00 32.44 469 SER A C 1
ATOM 3741 O O . SER A 1 469 ? -36.383 -18.146 62.314 1.00 32.44 469 SER A O 1
ATOM 3743 N N . ARG A 1 470 ? -37.902 -18.991 63.747 1.00 33.62 470 ARG A N 1
ATOM 3744 C CA . ARG A 1 470 ? -37.635 -18.088 64.880 1.00 33.62 470 ARG A CA 1
ATOM 3745 C C . ARG A 1 470 ? -36.422 -18.541 65.708 1.00 33.62 470 ARG A C 1
ATOM 3747 O O . ARG A 1 470 ? -36.363 -19.691 66.125 1.00 33.62 470 ARG A O 1
ATOM 3754 N N . GLY A 1 471 ? -35.595 -17.563 66.097 1.00 29.53 471 GLY A N 1
ATOM 3755 C CA . GLY A 1 471 ? -35.232 -17.318 67.503 1.00 29.53 471 GLY A CA 1
ATOM 3756 C C . GLY A 1 471 ? -33.820 -17.695 67.977 1.00 29.53 471 GLY A C 1
ATOM 3757 O O . GLY A 1 471 ? -33.528 -18.876 68.130 1.00 29.53 471 GLY A O 1
ATOM 3758 N N . ARG A 1 472 ? -33.017 -16.694 68.389 1.00 29.95 472 ARG A N 1
ATOM 3759 C CA . ARG A 1 472 ? -32.634 -16.468 69.807 1.00 29.95 472 ARG A CA 1
ATOM 3760 C C . ARG A 1 472 ? -31.797 -15.188 70.009 1.00 29.95 472 ARG A C 1
ATOM 3762 O O . ARG A 1 472 ? -30.949 -14.852 69.194 1.00 29.95 472 ARG A O 1
ATOM 3769 N N . VAL A 1 473 ? -32.059 -14.520 71.132 1.00 33.22 473 VAL A N 1
ATOM 3770 C CA . VAL A 1 473 ? -31.396 -13.330 71.703 1.00 33.22 473 VAL A CA 1
ATOM 3771 C C . VAL A 1 473 ? -30.257 -13.760 72.641 1.00 33.22 473 VAL A C 1
ATOM 3773 O O . VAL A 1 473 ? -30.427 -14.773 73.315 1.00 33.22 473 VAL A O 1
ATOM 3776 N N . LEU A 1 474 ? -29.161 -12.983 72.737 1.00 30.78 474 LEU A N 1
ATOM 3777 C CA . LEU A 1 474 ? -28.325 -12.813 73.948 1.00 30.78 474 LEU A CA 1
ATOM 3778 C C . LEU A 1 474 ? -27.360 -11.607 73.817 1.00 30.78 474 LEU A C 1
ATOM 3780 O O . LEU A 1 474 ? -26.936 -11.237 72.727 1.00 30.78 474 LEU A O 1
ATOM 3784 N N . THR A 1 475 ? -27.089 -10.981 74.960 1.00 31.89 475 THR A N 1
ATOM 3785 C CA . THR A 1 475 ? -26.550 -9.633 75.236 1.00 31.89 475 THR A CA 1
ATOM 3786 C C . THR A 1 475 ? -25.010 -9.507 75.320 1.00 31.89 475 THR A C 1
ATOM 3788 O O . THR A 1 475 ? -24.305 -10.499 75.465 1.00 31.89 475 THR A O 1
ATOM 3791 N N . LEU A 1 476 ? -24.525 -8.249 75.268 1.00 34.38 476 LEU A N 1
ATOM 3792 C CA . LEU A 1 476 ? -23.131 -7.728 75.325 1.00 34.38 476 LEU A CA 1
ATOM 3793 C C . LEU A 1 476 ? -22.375 -7.978 76.660 1.00 34.38 476 LEU A C 1
ATOM 3795 O O . LEU A 1 476 ? -23.019 -8.281 77.665 1.00 34.38 476 LEU A O 1
ATOM 3799 N N . PRO A 1 477 ? -21.032 -7.762 76.713 1.00 34.81 477 PRO A N 1
ATOM 3800 C CA . PRO A 1 477 ? -20.522 -6.486 77.261 1.00 34.81 477 PRO A CA 1
ATOM 3801 C C . PRO A 1 477 ? -19.250 -5.884 76.595 1.00 34.81 477 PRO A C 1
ATOM 3803 O O . PRO A 1 477 ? -18.561 -6.509 75.796 1.00 34.81 477 PRO A O 1
ATOM 3806 N N . SER A 1 478 ? -18.996 -4.621 76.968 1.00 26.03 478 SER A N 1
ATOM 3807 C CA . SER A 1 478 ? -18.042 -3.600 76.491 1.00 26.03 478 SER A CA 1
ATOM 3808 C C . SER A 1 478 ? -16.527 -3.843 76.670 1.00 26.03 478 SER A C 1
ATOM 3810 O O . SER A 1 478 ? -16.105 -4.738 77.400 1.00 26.03 478 SER A O 1
ATOM 3812 N N . THR A 1 479 ? -15.759 -2.863 76.138 1.00 26.31 479 THR A N 1
ATOM 3813 C CA . THR A 1 479 ? -14.369 -2.379 76.419 1.00 26.31 479 THR A CA 1
ATOM 3814 C C . THR A 1 479 ? -13.436 -2.677 75.224 1.00 26.31 479 THR A C 1
ATOM 3816 O O . THR A 1 479 ? -13.364 -3.808 74.779 1.00 26.31 479 THR A O 1
ATOM 3819 N N . THR A 1 480 ? -12.731 -1.757 74.549 1.00 28.94 480 THR A N 1
ATOM 3820 C CA . THR A 1 480 ? -12.053 -0.513 74.959 1.00 28.94 480 THR A CA 1
ATOM 3821 C C . THR A 1 480 ? -11.714 0.310 73.702 1.00 28.94 480 THR A C 1
ATOM 3823 O O . THR A 1 480 ? -11.381 -0.257 72.662 1.00 28.94 480 THR A O 1
ATOM 3826 N N . MET A 1 481 ? -11.732 1.640 73.805 1.00 31.53 481 MET A N 1
ATOM 3827 C CA . MET A 1 481 ? -11.172 2.556 72.803 1.00 31.53 481 MET A CA 1
ATOM 3828 C C . MET A 1 481 ? -9.640 2.473 72.757 1.00 31.53 481 MET A C 1
ATOM 3830 O O . MET A 1 481 ? -9.024 2.480 73.814 1.00 31.53 481 MET A O 1
ATOM 3834 N N . THR A 1 482 ? -9.031 2.520 71.565 1.00 27.75 482 THR A N 1
ATOM 3835 C CA . THR A 1 482 ? -7.789 3.283 71.303 1.00 27.75 482 THR A CA 1
ATOM 3836 C C . THR A 1 482 ? -7.570 3.525 69.799 1.00 27.75 482 THR A C 1
ATOM 3838 O O . THR A 1 482 ? -7.455 2.607 68.997 1.00 27.75 482 THR A O 1
ATOM 3841 N N . ALA A 1 483 ? -7.457 4.800 69.437 1.00 30.12 483 ALA A N 1
ATOM 3842 C CA . ALA A 1 483 ? -6.669 5.368 68.337 1.00 30.12 483 ALA A CA 1
ATOM 3843 C C . ALA A 1 483 ? -6.305 6.804 68.794 1.00 30.12 483 ALA A C 1
ATOM 3845 O O . ALA A 1 483 ? -7.044 7.321 69.637 1.00 30.12 483 ALA A O 1
ATOM 3846 N N . PRO A 1 484 ? -5.255 7.499 68.298 1.00 36.75 484 PRO A N 1
ATOM 3847 C CA . PRO A 1 484 ? -4.423 7.214 67.122 1.00 36.75 484 PRO A CA 1
ATOM 3848 C C . PRO A 1 484 ? -2.896 7.393 67.356 1.00 36.75 484 PRO A C 1
ATOM 3850 O O . PRO A 1 484 ? -2.460 7.986 68.341 1.00 36.75 484 PRO A O 1
ATOM 3853 N N . LYS A 1 485 ? -2.052 6.975 66.399 1.00 29.97 485 LYS A N 1
ATOM 3854 C CA . LYS A 1 485 ? -0.671 7.485 66.268 1.00 29.97 485 LYS A CA 1
ATOM 3855 C C . LYS A 1 485 ? -0.450 8.088 64.881 1.00 29.97 485 LYS A C 1
ATOM 3857 O O . LYS A 1 485 ? -0.660 7.438 63.862 1.00 29.97 485 LYS A O 1
ATOM 3862 N N . LYS A 1 486 ? -0.065 9.368 64.895 1.00 34.53 486 LYS A N 1
ATOM 3863 C CA . LYS A 1 486 ? 0.493 10.149 63.787 1.00 34.53 486 LYS A CA 1
ATOM 3864 C C . LYS A 1 486 ? 1.940 9.711 63.577 1.00 34.53 486 LYS A C 1
ATOM 3866 O O . LYS A 1 486 ? 2.727 9.911 64.492 1.00 34.53 486 LYS A O 1
ATOM 3871 N N . ASP A 1 487 ? 2.284 9.268 62.371 1.00 31.70 487 ASP A N 1
ATOM 3872 C CA . ASP A 1 487 ? 3.673 9.216 61.914 1.00 31.70 487 ASP A CA 1
ATOM 3873 C C . ASP A 1 487 ? 3.830 9.911 60.552 1.00 31.70 487 ASP A C 1
ATOM 3875 O O . ASP A 1 487 ? 3.167 9.598 59.565 1.00 31.70 487 ASP A O 1
ATOM 3879 N N . ALA A 1 488 ? 4.700 10.921 60.592 1.00 32.72 488 ALA A N 1
ATOM 3880 C CA . ALA A 1 488 ? 5.534 11.525 59.558 1.00 32.72 488 ALA A CA 1
ATOM 3881 C C . ALA A 1 488 ? 5.089 11.463 58.081 1.00 32.72 488 ALA A C 1
ATOM 3883 O O . ALA A 1 488 ? 5.225 10.463 57.374 1.00 32.72 488 ALA A O 1
ATOM 3884 N N . ALA A 1 489 ? 4.747 12.644 57.560 1.00 34.62 489 A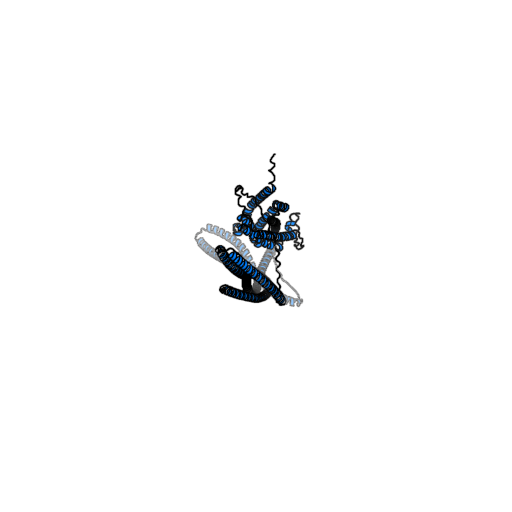LA A N 1
ATOM 3885 C CA . ALA A 1 489 ? 4.759 12.946 56.138 1.00 34.62 489 ALA A CA 1
ATOM 3886 C C . ALA A 1 489 ? 6.188 12.832 55.568 1.00 34.62 489 ALA A C 1
ATOM 3888 O O . ALA A 1 489 ? 6.976 13.773 55.633 1.00 34.62 489 ALA A O 1
ATOM 3889 N N . SER A 1 490 ? 6.515 11.688 54.961 1.00 32.50 490 SER A N 1
ATOM 3890 C CA . SER A 1 490 ? 7.589 11.608 53.969 1.00 32.50 490 SER A CA 1
ATOM 3891 C C . SER A 1 490 ? 7.006 11.987 52.605 1.00 32.50 490 SER A C 1
ATOM 3893 O O . SER A 1 490 ? 6.143 11.278 52.078 1.00 32.50 490 SER A O 1
ATOM 3895 N N . THR A 1 491 ? 7.469 13.083 52.012 1.00 35.69 491 THR A N 1
ATOM 3896 C CA . THR A 1 491 ? 7.206 13.458 50.618 1.00 35.69 491 THR A CA 1
ATOM 3897 C C . THR A 1 491 ? 7.813 12.412 49.677 1.00 35.69 491 THR A C 1
ATOM 3899 O O . THR A 1 491 ? 8.922 12.547 49.161 1.00 35.69 491 THR A O 1
ATOM 3902 N N . LYS A 1 492 ? 7.073 11.323 49.437 1.00 32.62 492 LYS A N 1
ATOM 3903 C CA . LYS A 1 492 ? 7.370 10.372 48.364 1.00 32.62 492 LYS A CA 1
ATOM 3904 C C . LYS A 1 492 ? 7.192 11.097 47.032 1.00 32.62 492 LYS A C 1
ATOM 3906 O O . LYS A 1 492 ? 6.087 11.514 46.691 1.00 32.62 492 LYS A O 1
ATOM 3911 N N . LYS A 1 493 ? 8.282 11.222 46.265 1.00 32.09 493 LYS A N 1
ATOM 3912 C CA . LYS A 1 493 ? 8.237 11.573 44.839 1.00 32.09 493 LYS A CA 1
ATOM 3913 C C . LYS A 1 493 ? 7.161 10.714 44.176 1.00 32.09 493 LYS A C 1
ATOM 3915 O O . LYS A 1 493 ? 7.245 9.488 44.220 1.00 32.09 493 LYS A O 1
ATOM 3920 N N . VAL A 1 494 ? 6.154 11.360 43.593 1.00 32.59 494 VAL A N 1
ATOM 3921 C CA . VAL A 1 494 ? 5.059 10.694 42.887 1.00 32.59 494 VAL A CA 1
ATOM 3922 C C . VAL A 1 494 ? 5.661 9.848 41.766 1.00 32.59 494 VAL A C 1
ATOM 3924 O O . VAL A 1 494 ? 6.097 10.364 40.736 1.00 32.59 494 VAL A O 1
ATOM 3927 N N . ALA A 1 495 ? 5.716 8.532 41.973 1.00 40.97 495 ALA A N 1
ATOM 3928 C CA . ALA A 1 495 ? 5.993 7.587 40.910 1.00 40.97 495 ALA A CA 1
ATOM 3929 C C . ALA A 1 495 ? 4.839 7.704 39.909 1.00 40.97 495 ALA A C 1
ATOM 3931 O O . ALA A 1 495 ? 3.712 7.304 40.200 1.00 40.97 495 ALA A O 1
ATOM 3932 N N . ARG A 1 496 ? 5.103 8.324 38.752 1.00 42.62 496 ARG A N 1
ATOM 3933 C CA . ARG A 1 496 ? 4.135 8.430 37.654 1.00 42.62 496 ARG A CA 1
ATOM 3934 C C . ARG A 1 496 ? 3.585 7.028 37.369 1.00 42.62 496 ARG A C 1
ATOM 3936 O O . ARG A 1 496 ? 4.365 6.134 37.024 1.00 42.62 496 ARG A O 1
ATOM 3943 N N . LYS A 1 497 ? 2.273 6.850 37.578 1.00 45.19 497 LYS A N 1
ATOM 3944 C CA . LYS A 1 497 ? 1.545 5.590 37.364 1.00 45.19 497 LYS A CA 1
ATOM 3945 C C . LYS A 1 497 ? 1.922 5.032 35.988 1.00 45.19 497 LYS A C 1
ATOM 3947 O O . LYS A 1 497 ? 1.929 5.768 35.005 1.00 45.19 497 LYS A O 1
ATOM 3952 N N . GLY A 1 498 ? 2.301 3.754 35.942 1.00 57.81 498 GLY A N 1
ATOM 3953 C CA . GLY A 1 498 ? 2.560 3.063 34.678 1.00 57.81 498 GLY A CA 1
ATOM 3954 C C . GLY A 1 498 ? 1.315 3.058 33.780 1.00 57.81 498 GLY A C 1
ATOM 3955 O O . GLY A 1 498 ? 0.216 3.321 34.274 1.00 57.81 498 GLY A O 1
ATOM 3956 N N . PRO A 1 499 ? 1.470 2.760 32.480 1.00 66.06 499 PRO A N 1
ATOM 3957 C CA . PRO A 1 499 ? 0.350 2.753 31.548 1.00 66.06 499 PRO A CA 1
ATOM 3958 C C . PRO A 1 499 ? -0.776 1.816 32.033 1.00 66.06 499 PRO A C 1
ATOM 3960 O O . PRO A 1 499 ? -0.482 0.781 32.649 1.00 66.06 499 PRO A O 1
ATOM 3963 N N . PRO A 1 500 ? -2.056 2.167 31.797 1.00 78.31 500 PRO A N 1
ATOM 3964 C CA . PRO A 1 500 ? -3.207 1.336 32.150 1.00 78.31 500 PRO A CA 1
ATOM 3965 C C . PRO A 1 500 ? -3.088 -0.080 31.565 1.00 78.31 500 PRO A C 1
ATOM 3967 O O . PRO A 1 500 ? -2.445 -0.287 30.536 1.00 78.31 500 PRO A O 1
ATOM 3970 N N . ALA A 1 501 ? -3.706 -1.066 32.223 1.00 81.62 501 ALA A N 1
ATOM 3971 C CA . ALA A 1 501 ? -3.542 -2.492 31.908 1.00 81.62 501 ALA A CA 1
ATOM 3972 C C . ALA A 1 501 ? -3.845 -2.842 30.438 1.00 81.62 501 ALA A C 1
ATOM 3974 O O . ALA A 1 501 ? -3.153 -3.666 29.848 1.00 81.62 501 ALA A O 1
ATOM 3975 N N . ILE A 1 502 ? -4.808 -2.148 29.827 1.00 85.94 502 ILE A N 1
ATOM 3976 C CA . ILE A 1 502 ? -5.169 -2.301 28.411 1.00 85.94 502 ILE A CA 1
ATOM 3977 C C . ILE A 1 502 ? -4.002 -1.901 27.496 1.00 85.94 502 ILE A C 1
ATOM 3979 O O . ILE A 1 502 ? -3.669 -2.624 26.562 1.00 85.94 502 ILE A O 1
ATOM 3983 N N . ILE A 1 503 ? -3.329 -0.786 27.797 1.00 87.00 503 ILE A N 1
ATOM 3984 C CA . ILE A 1 503 ? -2.166 -0.321 27.028 1.00 87.00 503 ILE A CA 1
ATOM 3985 C C . ILE A 1 503 ? -0.994 -1.283 27.217 1.00 87.00 503 ILE A C 1
ATOM 3987 O O . ILE A 1 503 ? -0.290 -1.578 26.259 1.00 87.00 503 ILE A O 1
ATOM 3991 N N . LYS A 1 504 ? -0.804 -1.834 28.422 1.00 88.12 504 LYS A N 1
ATOM 3992 C CA . LYS A 1 504 ? 0.208 -2.876 28.645 1.00 88.12 504 LYS A CA 1
ATOM 3993 C C . LYS A 1 504 ? -0.064 -4.127 27.809 1.00 88.12 504 LYS A C 1
ATOM 3995 O O . LYS A 1 504 ? 0.858 -4.607 27.164 1.00 88.12 504 LYS A O 1
ATOM 4000 N N . PHE A 1 505 ? -1.303 -4.621 27.783 1.00 90.75 505 PHE A N 1
ATOM 4001 C CA . PHE A 1 505 ? -1.685 -5.771 26.957 1.00 90.75 505 PHE A CA 1
ATOM 4002 C C . PHE A 1 505 ? -1.446 -5.499 25.467 1.00 90.75 505 PHE A C 1
ATOM 4004 O O . PHE A 1 505 ? -0.816 -6.303 24.785 1.00 90.75 505 PHE A O 1
ATOM 4011 N N . TYR A 1 506 ? -1.866 -4.327 24.988 1.00 93.38 506 TYR A N 1
ATOM 4012 C CA . TYR A 1 506 ? -1.604 -3.881 23.622 1.00 93.38 506 TYR A CA 1
ATOM 4013 C C . TYR A 1 506 ? -0.100 -3.831 23.306 1.00 93.38 506 TYR A C 1
ATOM 4015 O O . TYR A 1 506 ? 0.327 -4.346 22.278 1.00 93.38 506 TYR A O 1
ATOM 4023 N N . LEU A 1 507 ? 0.722 -3.258 24.193 1.00 91.38 507 LEU A N 1
ATOM 4024 C CA . LEU A 1 507 ? 2.172 -3.183 24.005 1.00 91.38 507 LEU A CA 1
ATOM 4025 C C . LEU A 1 507 ? 2.814 -4.574 23.996 1.00 91.38 507 LEU A C 1
ATOM 4027 O O . LEU A 1 507 ? 3.728 -4.813 23.211 1.00 91.38 507 LEU A O 1
ATOM 4031 N N . VAL A 1 508 ? 2.349 -5.502 24.837 1.00 92.62 508 VAL A N 1
ATOM 4032 C CA . VAL A 1 508 ? 2.812 -6.898 24.812 1.00 92.62 508 VAL A CA 1
ATOM 4033 C C . VAL A 1 508 ? 2.478 -7.535 23.466 1.00 92.62 508 VAL A C 1
ATOM 4035 O O . VAL A 1 508 ? 3.370 -8.087 22.826 1.00 92.62 508 VAL A O 1
ATOM 4038 N N . LEU A 1 509 ? 1.234 -7.399 22.999 1.00 93.06 509 LEU A N 1
ATOM 4039 C CA . LEU A 1 509 ? 0.804 -7.932 21.707 1.00 93.06 509 LEU A CA 1
ATOM 4040 C C . LEU A 1 509 ? 1.612 -7.335 20.548 1.00 93.06 509 LEU A C 1
ATOM 4042 O O . LEU A 1 509 ? 2.089 -8.077 19.696 1.00 93.06 509 LEU A O 1
ATOM 4046 N N . TYR A 1 510 ? 1.825 -6.017 20.551 1.00 93.44 510 TYR A N 1
ATOM 4047 C CA . TYR A 1 510 ? 2.656 -5.327 19.565 1.00 93.44 510 TYR A CA 1
ATOM 4048 C C . TYR A 1 510 ? 4.076 -5.899 19.533 1.00 93.44 510 TYR A C 1
ATOM 4050 O O . TYR A 1 510 ? 4.561 -6.265 18.470 1.00 93.44 510 TYR A O 1
ATOM 4058 N N . ASN A 1 511 ? 4.731 -6.041 20.690 1.00 94.00 511 ASN A N 1
ATOM 4059 C CA . ASN A 1 511 ? 6.086 -6.588 20.745 1.00 94.00 511 ASN A CA 1
ATOM 4060 C C . ASN A 1 511 ? 6.137 -8.057 20.285 1.00 94.00 511 ASN A C 1
ATOM 4062 O O . ASN A 1 511 ? 7.077 -8.435 19.596 1.00 94.00 511 ASN A O 1
ATOM 4066 N N . ILE A 1 512 ? 5.134 -8.882 20.607 1.00 94.44 512 ILE A N 1
ATOM 4067 C CA . ILE A 1 512 ? 5.069 -10.275 20.131 1.00 94.44 512 ILE A CA 1
ATOM 4068 C C . ILE A 1 512 ? 4.895 -10.326 18.609 1.00 94.44 512 ILE A C 1
ATOM 4070 O O . ILE A 1 512 ? 5.604 -11.073 17.939 1.00 94.44 512 ILE A O 1
ATOM 4074 N N . LEU A 1 513 ? 3.991 -9.516 18.052 1.00 94.06 513 LEU A N 1
ATOM 4075 C CA . LEU A 1 513 ? 3.762 -9.453 16.607 1.00 94.06 513 LEU A CA 1
ATOM 4076 C C . LEU A 1 513 ? 4.990 -8.919 15.863 1.00 94.06 513 LEU A C 1
ATOM 4078 O O . LEU A 1 513 ? 5.375 -9.490 14.846 1.00 94.06 513 LEU A O 1
ATOM 4082 N N . SER A 1 514 ? 5.654 -7.889 16.390 1.00 93.31 514 SER A N 1
ATOM 4083 C CA . SER A 1 514 ? 6.900 -7.368 15.820 1.00 93.31 514 SER A CA 1
ATOM 4084 C C . SER A 1 514 ? 8.035 -8.390 15.907 1.00 93.31 514 SER A C 1
ATOM 4086 O O . SER A 1 514 ? 8.769 -8.568 14.936 1.00 93.31 514 SER A O 1
ATOM 4088 N N . ALA A 1 515 ? 8.155 -9.125 17.020 1.00 93.88 515 ALA A N 1
ATOM 4089 C CA . ALA A 1 515 ? 9.112 -10.225 17.144 1.00 93.88 515 ALA A CA 1
ATOM 4090 C C . ALA A 1 515 ? 8.826 -11.345 16.131 1.00 93.88 515 ALA A C 1
ATOM 4092 O O . ALA A 1 515 ? 9.759 -11.865 15.524 1.00 93.88 515 ALA A O 1
ATOM 4093 N N . ALA A 1 516 ? 7.555 -11.687 15.906 1.00 94.44 516 ALA A N 1
ATOM 4094 C CA . ALA A 1 516 ? 7.152 -12.682 14.917 1.00 94.44 516 ALA A CA 1
ATOM 4095 C C . ALA A 1 516 ? 7.428 -12.215 13.478 1.00 94.44 516 ALA A C 1
ATOM 4097 O O . ALA A 1 516 ? 7.951 -12.990 12.680 1.00 94.44 516 ALA A O 1
ATOM 4098 N N . GLY A 1 517 ? 7.147 -10.948 13.156 1.00 93.38 517 GLY A N 1
ATOM 4099 C CA . GLY A 1 517 ? 7.423 -10.362 11.841 1.00 93.38 517 GLY A CA 1
ATOM 4100 C C . GLY A 1 517 ? 8.915 -10.358 11.506 1.00 93.38 517 GLY A C 1
ATOM 4101 O O . GLY A 1 517 ? 9.319 -10.842 10.450 1.00 93.38 517 GLY A O 1
ATOM 4102 N N . TRP A 1 518 ? 9.759 -9.902 12.435 1.00 94.50 518 TRP A N 1
ATOM 4103 C CA . TRP A 1 518 ? 11.212 -9.979 12.262 1.00 94.50 518 TRP A CA 1
ATOM 4104 C C . TRP A 1 518 ? 11.746 -11.411 12.321 1.00 94.50 518 TRP A C 1
ATOM 4106 O O . TRP A 1 518 ? 12.715 -11.722 11.635 1.00 94.50 518 TRP A O 1
ATOM 4116 N N . GLY A 1 519 ? 11.103 -12.298 13.083 1.00 94.62 519 GLY A N 1
ATOM 4117 C CA . GLY A 1 519 ? 11.419 -13.724 13.118 1.00 94.62 519 GLY A CA 1
ATOM 4118 C C . GLY A 1 519 ? 11.178 -14.398 11.770 1.00 94.62 519 GLY A C 1
ATOM 4119 O O . GLY A 1 519 ? 12.036 -15.139 11.300 1.00 94.62 519 GLY A O 1
ATOM 4120 N N . TYR A 1 520 ? 10.065 -14.082 11.106 1.00 93.38 520 TYR A N 1
ATOM 4121 C CA . TYR A 1 520 ? 9.775 -14.528 9.743 1.00 93.38 520 TYR A CA 1
ATOM 4122 C C . TYR A 1 520 ? 10.858 -14.059 8.761 1.00 93.38 520 TYR A C 1
ATOM 4124 O O . TYR A 1 520 ? 11.443 -14.874 8.046 1.00 93.38 520 TYR A O 1
ATOM 4132 N N . VAL A 1 521 ? 11.194 -12.763 8.787 1.00 92.50 521 VAL A N 1
ATOM 4133 C CA . VAL A 1 521 ? 12.272 -12.181 7.967 1.00 92.50 521 VAL A CA 1
ATOM 4134 C C . VAL A 1 521 ? 13.608 -12.889 8.226 1.00 92.50 521 VAL A C 1
ATOM 4136 O O . VAL A 1 521 ? 14.304 -13.252 7.277 1.00 92.50 521 VAL A O 1
ATOM 4139 N N . LEU A 1 522 ? 13.950 -13.141 9.493 1.00 92.25 522 LEU A N 1
ATOM 4140 C CA . LEU A 1 522 ? 15.189 -13.814 9.884 1.00 92.25 522 LEU A CA 1
ATOM 4141 C C . LEU A 1 522 ? 15.244 -15.251 9.360 1.00 92.25 522 LEU A C 1
ATOM 4143 O O . LEU A 1 522 ? 16.243 -15.638 8.763 1.00 92.25 522 LEU A O 1
ATOM 4147 N N . VAL A 1 523 ? 14.179 -16.034 9.555 1.00 91.25 523 VAL A N 1
ATOM 4148 C CA . VAL A 1 523 ? 14.112 -17.435 9.112 1.00 91.25 523 VAL A CA 1
ATOM 4149 C C . VAL A 1 523 ? 14.274 -17.525 7.598 1.00 91.25 523 VAL A C 1
ATOM 4151 O O . VAL A 1 523 ? 15.114 -18.287 7.126 1.00 91.25 523 VAL A O 1
ATOM 4154 N N . HIS A 1 524 ? 13.551 -16.706 6.834 1.00 85.31 524 HIS A N 1
ATOM 4155 C CA . HIS A 1 524 ? 13.676 -16.698 5.375 1.00 85.31 524 HIS A CA 1
ATOM 4156 C C . HIS A 1 524 ? 15.055 -16.226 4.899 1.00 85.31 524 HIS A C 1
ATOM 4158 O O . HIS A 1 524 ? 15.606 -16.800 3.960 1.00 85.31 524 HIS A O 1
ATOM 4164 N N . THR A 1 525 ? 15.653 -15.246 5.581 1.00 86.19 525 THR A N 1
ATOM 4165 C CA . THR A 1 525 ? 17.022 -14.795 5.287 1.00 86.19 525 THR A CA 1
ATOM 4166 C C . THR A 1 525 ? 18.043 -15.901 5.566 1.00 86.19 525 THR A C 1
ATOM 4168 O O . THR A 1 525 ? 18.946 -16.124 4.766 1.00 86.19 525 THR A O 1
ATOM 4171 N N . VAL A 1 526 ? 17.891 -16.648 6.663 1.00 85.31 526 VAL A N 1
ATOM 4172 C CA . VAL A 1 526 ? 18.770 -17.777 7.009 1.00 85.31 526 VAL A CA 1
ATOM 4173 C C . VAL A 1 526 ? 18.595 -18.942 6.034 1.00 85.31 526 VAL A C 1
ATOM 4175 O O . VAL A 1 526 ? 19.592 -19.512 5.603 1.00 85.31 526 VAL A O 1
ATOM 4178 N N . ILE A 1 527 ? 17.363 -19.268 5.632 1.00 82.38 527 ILE A N 1
ATOM 4179 C CA . ILE A 1 527 ? 17.087 -20.287 4.604 1.00 82.38 527 ILE A CA 1
ATOM 4180 C C . ILE A 1 527 ? 17.779 -19.927 3.285 1.00 82.38 527 ILE A C 1
ATOM 4182 O O . ILE A 1 527 ? 18.358 -20.803 2.641 1.00 82.38 527 ILE A O 1
ATOM 4186 N N . HIS A 1 528 ? 17.770 -18.643 2.912 1.00 75.31 528 HIS A N 1
ATOM 4187 C CA . HIS A 1 528 ? 18.465 -18.146 1.727 1.00 75.31 528 HIS A CA 1
ATOM 4188 C C . HIS A 1 528 ? 19.992 -18.253 1.862 1.00 75.31 528 HIS A C 1
ATOM 4190 O O . HIS A 1 528 ? 20.646 -18.802 0.980 1.00 75.31 528 HIS A O 1
ATOM 4196 N N . ILE A 1 529 ? 20.556 -17.818 2.996 1.00 75.12 529 ILE A N 1
ATOM 4197 C CA . ILE A 1 529 ? 22.003 -17.886 3.275 1.00 75.12 529 ILE A CA 1
ATOM 4198 C C . ILE A 1 529 ? 22.510 -19.334 3.376 1.00 75.12 529 ILE A C 1
ATOM 4200 O O . ILE A 1 529 ? 23.664 -19.600 3.065 1.00 75.12 529 ILE A O 1
ATOM 4204 N N . LEU A 1 530 ? 21.685 -20.283 3.820 1.00 76.62 530 LEU A N 1
ATOM 4205 C CA . LEU A 1 530 ? 22.067 -21.695 3.936 1.00 76.62 530 LEU A CA 1
ATOM 4206 C C . LEU A 1 530 ? 21.679 -22.532 2.708 1.00 76.62 530 LEU A C 1
ATOM 4208 O O . LEU A 1 530 ? 21.952 -23.729 2.690 1.00 76.62 530 LEU A O 1
ATOM 4212 N N . ASN A 1 531 ? 21.056 -21.918 1.694 1.00 68.44 531 ASN A N 1
ATOM 4213 C CA . ASN A 1 531 ? 20.545 -22.572 0.486 1.00 68.44 531 ASN A CA 1
ATOM 4214 C C . ASN A 1 531 ? 19.746 -23.866 0.769 1.00 68.44 531 ASN A C 1
ATOM 4216 O O . ASN A 1 531 ? 19.878 -24.873 0.074 1.00 68.44 531 ASN A O 1
ATOM 4220 N N . LEU A 1 532 ? 18.902 -23.846 1.803 1.00 63.38 532 LEU A N 1
ATOM 4221 C CA . LEU A 1 532 ? 18.090 -25.007 2.202 1.00 63.38 532 LEU A CA 1
ATOM 4222 C C . LEU A 1 532 ? 16.943 -25.302 1.213 1.00 63.38 532 LEU A C 1
ATOM 4224 O O . LEU A 1 532 ? 16.402 -26.402 1.210 1.00 63.38 532 LEU A O 1
ATOM 4228 N N . ASP A 1 533 ? 16.597 -24.334 0.359 1.00 58.44 533 ASP A N 1
ATOM 4229 C CA . ASP A 1 533 ? 15.505 -24.427 -0.618 1.00 58.44 533 ASP A CA 1
ATOM 4230 C C . ASP A 1 533 ? 15.915 -25.029 -1.976 1.00 58.44 533 ASP A C 1
ATOM 4232 O O . ASP A 1 533 ? 15.039 -25.280 -2.804 1.00 58.44 533 ASP A O 1
ATOM 4236 N N . GLY A 1 534 ? 17.215 -25.192 -2.266 1.00 53.25 534 GLY A N 1
ATOM 4237 C CA . GLY A 1 534 ? 17.706 -25.737 -3.545 1.00 53.25 534 GLY A CA 1
ATOM 4238 C C . GLY A 1 534 ? 17.333 -24.930 -4.804 1.00 53.25 534 GLY A C 1
ATOM 4239 O O . GLY A 1 534 ? 17.452 -25.434 -5.915 1.00 53.25 534 GLY A O 1
ATOM 4240 N N . LYS A 1 535 ? 16.853 -23.687 -4.644 1.00 53.88 535 LYS A N 1
ATOM 4241 C CA . LYS A 1 535 ? 16.324 -22.813 -5.715 1.00 53.88 535 LYS A CA 1
ATOM 4242 C C . LYS A 1 535 ? 17.218 -21.608 -6.047 1.00 53.88 535 LYS A C 1
ATOM 4244 O O . LYS A 1 535 ? 16.785 -20.734 -6.793 1.00 53.88 535 LYS A O 1
ATOM 4249 N N . SER A 1 536 ? 18.411 -21.487 -5.461 1.00 49.78 536 SER A N 1
ATOM 4250 C CA . SER A 1 536 ? 19.351 -20.414 -5.820 1.00 49.78 536 SER A CA 1
ATOM 4251 C C . SER A 1 536 ? 20.214 -20.856 -7.003 1.00 49.78 536 SER A C 1
ATOM 4253 O O . SER A 1 536 ? 20.963 -21.823 -6.883 1.00 49.78 536 SER A O 1
ATOM 4255 N N . ASN A 1 537 ? 20.078 -20.160 -8.132 1.00 46.47 537 ASN A N 1
ATOM 4256 C CA . ASN A 1 537 ? 20.704 -20.490 -9.412 1.00 46.47 537 ASN A CA 1
ATOM 4257 C C . ASN A 1 537 ? 22.228 -20.687 -9.314 1.00 46.47 537 ASN A C 1
ATOM 4259 O O . ASN A 1 537 ? 22.947 -19.831 -8.796 1.00 46.47 537 ASN A O 1
ATOM 4263 N N . GLU A 1 538 ? 22.713 -21.786 -9.894 1.00 41.91 538 GLU A N 1
ATOM 4264 C CA . GLU A 1 538 ? 24.107 -21.959 -10.298 1.00 41.91 538 GLU A CA 1
ATOM 4265 C C . GLU A 1 538 ? 24.457 -20.896 -11.352 1.00 41.91 538 GLU A C 1
ATOM 4267 O O . GLU A 1 538 ? 24.099 -21.018 -12.521 1.00 41.91 538 GLU A O 1
ATOM 4272 N N . ALA A 1 539 ? 25.148 -19.831 -10.945 1.00 38.00 539 ALA A N 1
ATOM 4273 C CA . ALA A 1 539 ? 25.791 -18.902 -11.867 1.00 38.00 539 ALA A CA 1
ATOM 4274 C C . ALA A 1 539 ? 27.306 -19.166 -11.886 1.00 38.00 539 ALA A C 1
ATOM 4276 O O . ALA A 1 539 ? 28.036 -18.907 -10.927 1.00 38.00 539 ALA A O 1
ATOM 4277 N N . THR A 1 540 ? 27.744 -19.731 -13.006 1.00 36.88 540 THR A N 1
ATOM 4278 C CA . THR A 1 540 ? 29.109 -20.018 -13.454 1.00 36.88 540 THR A CA 1
ATOM 4279 C C . THR A 1 540 ? 30.067 -18.829 -13.299 1.00 36.88 540 THR A C 1
ATOM 4281 O O . THR A 1 540 ? 29.833 -17.796 -13.908 1.00 36.88 540 THR A O 1
ATOM 4284 N N . GLN A 1 541 ? 31.157 -18.985 -12.529 1.00 35.88 541 GLN A N 1
ATOM 4285 C CA . GLN A 1 541 ? 32.565 -18.704 -12.905 1.00 35.88 541 GLN A CA 1
ATOM 4286 C C . GLN A 1 541 ? 33.518 -19.014 -11.711 1.00 35.88 541 GLN A C 1
ATOM 4288 O O . GLN A 1 541 ? 33.229 -18.634 -10.565 1.00 35.88 541 GLN A O 1
ATOM 4293 N N . PRO A 1 542 ? 34.670 -19.689 -11.921 1.00 33.72 542 PRO A N 1
ATOM 4294 C CA . PRO A 1 542 ? 35.607 -20.043 -10.855 1.00 33.72 542 PRO A CA 1
ATOM 4295 C C . PRO A 1 542 ? 36.621 -18.913 -10.596 1.00 33.72 542 PRO A C 1
ATOM 4297 O O . PRO A 1 542 ? 37.405 -18.563 -11.470 1.00 33.72 542 PRO A O 1
ATOM 4300 N N . ILE A 1 543 ? 36.654 -18.367 -9.373 1.00 36.06 543 ILE A N 1
ATOM 4301 C CA . ILE A 1 543 ? 37.724 -17.468 -8.897 1.00 36.06 543 ILE A CA 1
ATOM 4302 C C . ILE A 1 543 ? 38.188 -17.971 -7.513 1.00 36.06 543 ILE A C 1
ATOM 4304 O O . ILE A 1 543 ? 37.329 -18.294 -6.684 1.00 36.06 543 ILE A O 1
ATOM 4308 N N . PRO A 1 544 ? 39.503 -18.082 -7.229 1.00 41.91 544 PRO A N 1
ATOM 4309 C CA . PRO A 1 544 ? 39.997 -18.830 -6.076 1.00 41.91 544 PRO A CA 1
ATOM 4310 C C . PRO A 1 544 ? 40.323 -17.927 -4.872 1.00 41.91 544 PRO A C 1
ATOM 4312 O O . PRO A 1 544 ? 41.463 -17.506 -4.729 1.00 41.91 544 PRO A O 1
ATOM 4315 N N . ILE A 1 545 ? 39.372 -17.674 -3.957 1.00 38.25 545 ILE A N 1
ATOM 4316 C CA . ILE A 1 545 ? 39.667 -17.158 -2.595 1.00 38.25 545 ILE A CA 1
ATOM 4317 C C . ILE A 1 545 ? 38.674 -17.763 -1.574 1.00 38.25 545 ILE A C 1
ATOM 4319 O O . ILE A 1 545 ? 37.465 -17.557 -1.650 1.00 38.25 545 ILE A O 1
ATOM 4323 N N . LYS A 1 546 ? 39.188 -18.539 -0.608 1.00 46.06 546 LYS A N 1
ATOM 4324 C CA . LYS A 1 546 ? 38.471 -19.577 0.173 1.00 46.06 546 LYS A CA 1
ATOM 4325 C C . LYS A 1 546 ? 37.638 -19.134 1.403 1.00 46.06 546 LYS A C 1
ATOM 4327 O O . LYS A 1 546 ? 37.322 -19.987 2.224 1.00 46.06 546 LYS A O 1
ATOM 4332 N N . LEU A 1 547 ? 37.227 -17.869 1.565 1.00 39.75 547 LEU A N 1
ATOM 4333 C CA . LEU A 1 547 ? 36.314 -17.522 2.686 1.00 39.75 547 LEU A CA 1
ATOM 4334 C C . LEU A 1 547 ? 35.330 -16.372 2.414 1.00 39.75 547 LEU A C 1
ATOM 4336 O O . LEU A 1 547 ? 34.204 -16.424 2.901 1.00 39.75 547 LEU A O 1
ATOM 4340 N N . SER A 1 548 ? 35.680 -15.381 1.583 1.00 43.09 548 SER A N 1
ATOM 4341 C CA . SER A 1 548 ? 34.726 -14.326 1.185 1.00 43.09 548 SER A CA 1
ATOM 4342 C C . SER A 1 548 ? 33.751 -14.784 0.092 1.00 43.09 548 SER A C 1
ATOM 4344 O O . SER A 1 548 ? 32.613 -14.324 0.049 1.00 43.09 548 SER A O 1
ATOM 4346 N N . ALA A 1 549 ? 34.148 -15.756 -0.737 1.00 40.66 549 ALA A N 1
ATOM 4347 C CA . ALA A 1 549 ? 33.369 -16.202 -1.890 1.00 40.66 549 ALA A CA 1
ATOM 4348 C C . ALA A 1 549 ? 32.049 -16.913 -1.529 1.00 40.66 549 ALA A C 1
ATOM 4350 O O . ALA A 1 549 ? 31.127 -16.895 -2.339 1.00 40.66 549 ALA A O 1
ATOM 4351 N N . HIS A 1 550 ? 31.914 -17.496 -0.331 1.00 45.81 550 HIS A N 1
ATOM 4352 C CA . HIS A 1 550 ? 30.636 -18.078 0.102 1.00 45.81 550 HIS A CA 1
ATOM 4353 C C . HIS A 1 550 ? 29.596 -17.004 0.445 1.00 45.81 550 HIS A C 1
ATOM 4355 O O . HIS A 1 550 ? 28.440 -17.144 0.069 1.00 45.81 550 HIS A O 1
ATOM 4361 N N . PHE A 1 551 ? 29.992 -15.899 1.082 1.00 44.31 551 PHE A N 1
ATOM 4362 C CA . PHE A 1 551 ? 29.061 -14.806 1.389 1.00 44.31 551 PHE A CA 1
ATOM 4363 C C . PHE A 1 551 ? 28.671 -14.004 0.141 1.00 44.31 551 PHE A C 1
ATOM 4365 O O . PHE A 1 551 ? 27.525 -13.581 0.012 1.00 44.31 551 PHE A O 1
ATOM 4372 N N . THR A 1 552 ? 29.598 -13.820 -0.804 1.00 44.34 552 THR A N 1
ATOM 4373 C CA . THR A 1 552 ? 29.342 -13.031 -2.020 1.00 44.34 552 THR A CA 1
ATOM 4374 C C . THR A 1 552 ? 28.488 -13.781 -3.053 1.00 44.34 552 THR A C 1
ATOM 4376 O O . THR A 1 552 ? 27.726 -13.147 -3.772 1.00 44.34 552 THR A O 1
ATOM 4379 N N . ARG A 1 553 ? 28.548 -15.122 -3.111 1.00 44.03 553 ARG A N 1
ATOM 4380 C CA . ARG A 1 553 ? 27.824 -15.939 -4.111 1.00 44.03 553 ARG A CA 1
ATOM 4381 C C . ARG A 1 553 ? 26.341 -16.205 -3.798 1.00 44.03 553 ARG A C 1
ATOM 4383 O O . ARG A 1 553 ? 25.626 -16.650 -4.685 1.00 44.03 553 ARG A O 1
ATOM 4390 N N . LEU A 1 554 ? 25.874 -15.945 -2.573 1.00 49.66 554 LEU A N 1
ATOM 4391 C CA . LEU A 1 554 ? 24.565 -16.412 -2.075 1.00 49.66 554 LEU A CA 1
ATOM 4392 C C . LEU A 1 554 ? 23.466 -15.336 -1.962 1.00 49.66 554 LEU A C 1
ATOM 4394 O O . LEU A 1 554 ? 22.472 -15.559 -1.286 1.00 49.66 554 LEU A O 1
ATOM 4398 N N . SER A 1 555 ? 23.623 -14.164 -2.581 1.00 49.53 555 SER A N 1
ATOM 4399 C CA . SER A 1 555 ? 22.806 -12.978 -2.247 1.00 49.53 555 SER A CA 1
ATOM 4400 C C . SER A 1 555 ? 22.083 -12.297 -3.413 1.00 49.53 555 SER A C 1
ATOM 4402 O O . SER A 1 555 ? 21.410 -11.291 -3.205 1.00 49.53 555 SER A O 1
ATOM 4404 N N . VAL A 1 556 ? 22.164 -12.860 -4.621 1.00 52.91 556 VAL A N 1
ATOM 4405 C CA . VAL A 1 556 ? 21.706 -12.207 -5.864 1.00 52.91 556 VAL A CA 1
ATOM 4406 C C . VAL A 1 556 ? 20.167 -12.159 -6.000 1.00 52.91 556 VAL A C 1
ATOM 4408 O O . VAL A 1 556 ? 19.653 -11.468 -6.865 1.00 52.91 556 VAL A O 1
ATOM 4411 N N . SER A 1 557 ? 19.394 -12.842 -5.139 1.00 55.28 557 SER A N 1
ATOM 4412 C CA . SER A 1 557 ? 17.914 -12.856 -5.215 1.00 55.28 557 SER A CA 1
ATOM 4413 C C . SER A 1 557 ? 17.236 -12.937 -3.833 1.00 55.28 557 SER A C 1
ATOM 4415 O O . SER A 1 557 ? 16.258 -13.657 -3.627 1.00 55.28 557 SER A O 1
ATOM 4417 N N . ASN A 1 558 ? 17.764 -12.231 -2.826 1.00 64.94 558 ASN A N 1
ATOM 4418 C CA . ASN A 1 558 ? 17.110 -12.199 -1.507 1.00 64.94 558 ASN A CA 1
ATOM 4419 C C . ASN A 1 558 ? 15.987 -11.151 -1.431 1.00 64.94 558 ASN A C 1
ATOM 4421 O O . ASN A 1 558 ? 15.005 -11.327 -0.704 1.00 64.94 558 ASN A O 1
ATOM 4425 N N . TYR A 1 559 ? 16.110 -10.060 -2.192 1.00 71.44 559 TYR A N 1
ATOM 4426 C CA . TYR A 1 559 ? 15.132 -8.976 -2.172 1.00 71.44 559 TYR A CA 1
ATOM 4427 C C . TYR A 1 559 ? 13.734 -9.442 -2.621 1.00 71.44 559 TYR A C 1
ATOM 4429 O O . TYR A 1 559 ? 12.760 -9.160 -1.927 1.00 7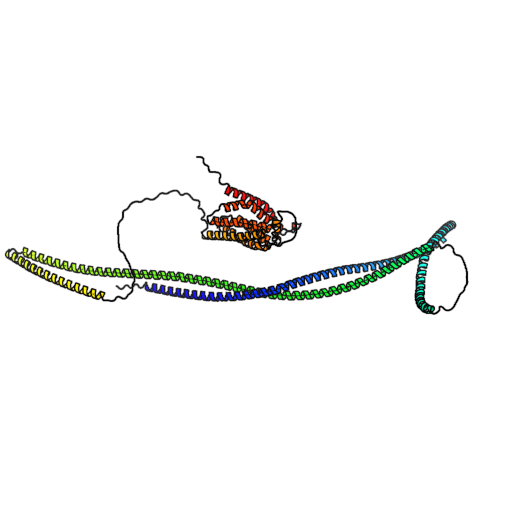1.44 559 TYR A O 1
ATOM 4437 N N . ASP A 1 560 ? 13.622 -10.265 -3.668 1.00 70.38 560 ASP A N 1
ATOM 4438 C CA . ASP A 1 560 ? 12.322 -10.780 -4.144 1.00 70.38 560 ASP A CA 1
ATOM 4439 C C . ASP A 1 560 ? 11.568 -11.605 -3.089 1.00 70.38 560 ASP A C 1
ATOM 4441 O O . ASP A 1 560 ? 10.342 -11.713 -3.116 1.00 70.38 560 ASP A O 1
ATOM 4445 N N . ARG A 1 561 ? 12.298 -12.208 -2.144 1.00 74.25 561 ARG A N 1
ATOM 4446 C CA . ARG A 1 561 ? 11.729 -13.068 -1.101 1.00 74.25 561 ARG A CA 1
ATOM 4447 C C . ARG A 1 561 ? 11.442 -12.314 0.191 1.00 74.25 561 ARG A C 1
ATOM 4449 O O . ARG A 1 561 ? 10.437 -12.583 0.847 1.00 74.25 561 ARG A O 1
ATOM 4456 N N . VAL A 1 562 ? 12.344 -11.417 0.589 1.00 83.19 562 VAL A N 1
ATOM 4457 C CA . VAL A 1 562 ? 12.363 -10.834 1.941 1.00 83.19 562 VAL A CA 1
ATOM 4458 C C . VAL A 1 562 ? 12.300 -9.303 1.928 1.00 83.19 562 VAL A C 1
ATOM 4460 O O . VAL A 1 562 ? 11.975 -8.699 2.950 1.00 83.19 562 VAL A O 1
ATOM 4463 N N . GLY A 1 563 ? 12.532 -8.655 0.784 1.00 83.50 563 GLY A N 1
ATOM 4464 C CA . GLY A 1 563 ? 12.547 -7.197 0.634 1.00 83.50 563 GLY A CA 1
ATOM 4465 C C . GLY A 1 563 ? 11.219 -6.555 1.005 1.00 83.50 563 GLY A C 1
ATOM 4466 O O . GLY A 1 563 ? 11.154 -5.780 1.960 1.00 83.50 563 GLY A O 1
ATOM 4467 N N . TYR A 1 564 ? 10.138 -6.978 0.351 1.00 86.88 564 TYR A N 1
ATOM 4468 C CA . TYR A 1 564 ? 8.803 -6.446 0.629 1.00 86.88 564 TYR A CA 1
ATOM 4469 C C . TYR A 1 564 ? 8.333 -6.730 2.068 1.00 86.88 564 TYR A C 1
ATOM 4471 O O . TYR A 1 564 ? 7.774 -5.860 2.740 1.00 86.88 564 TYR A O 1
ATOM 4479 N N . ALA A 1 565 ? 8.621 -7.929 2.590 1.00 87.81 565 ALA A N 1
ATOM 4480 C CA . ALA A 1 565 ? 8.306 -8.282 3.975 1.00 87.81 565 ALA A CA 1
ATOM 4481 C C . ALA A 1 565 ? 9.058 -7.383 4.973 1.00 87.81 565 ALA A C 1
ATOM 4483 O O . ALA A 1 565 ? 8.463 -6.878 5.926 1.00 87.81 565 ALA A O 1
ATOM 4484 N N . THR A 1 566 ? 10.343 -7.123 4.721 1.00 89.25 566 THR A N 1
ATOM 4485 C CA . THR A 1 566 ? 11.159 -6.210 5.532 1.00 89.25 566 THR A CA 1
ATOM 4486 C C . THR A 1 566 ? 10.610 -4.789 5.476 1.00 89.25 566 THR A C 1
ATOM 4488 O O . THR A 1 566 ? 10.530 -4.133 6.513 1.00 89.25 566 THR A O 1
ATOM 4491 N N . ALA A 1 567 ? 10.163 -4.324 4.306 1.00 90.00 567 ALA A N 1
ATOM 4492 C CA . ALA A 1 567 ? 9.601 -2.988 4.155 1.00 90.00 567 ALA A CA 1
ATOM 4493 C C . ALA A 1 567 ? 8.309 -2.790 4.960 1.00 90.00 567 ALA A C 1
ATOM 4495 O O . ALA A 1 567 ? 8.157 -1.784 5.663 1.00 90.00 567 ALA A O 1
ATOM 4496 N N . ILE A 1 568 ? 7.407 -3.775 4.938 1.00 90.44 568 ILE A N 1
ATOM 4497 C CA . ILE A 1 568 ? 6.178 -3.747 5.741 1.00 90.44 568 ILE A CA 1
ATOM 4498 C C . ILE A 1 568 ? 6.508 -3.753 7.236 1.00 90.44 568 ILE A C 1
ATOM 4500 O O . ILE A 1 568 ? 6.033 -2.888 7.975 1.00 90.44 568 ILE A O 1
ATOM 4504 N N . VAL A 1 569 ? 7.339 -4.697 7.689 1.00 92.25 569 VAL A N 1
ATOM 4505 C CA . VAL A 1 569 ? 7.690 -4.835 9.111 1.00 92.25 569 VAL A CA 1
ATOM 4506 C C . VAL A 1 569 ? 8.406 -3.578 9.623 1.00 92.25 569 VAL A C 1
ATOM 4508 O O . VAL A 1 569 ? 8.091 -3.088 10.707 1.00 92.25 569 VAL A O 1
ATOM 4511 N N . GLN A 1 570 ? 9.300 -2.988 8.827 1.00 92.75 570 GLN A N 1
ATOM 4512 C CA . GLN A 1 570 ? 9.977 -1.737 9.170 1.00 92.75 570 GLN A CA 1
ATOM 4513 C C . GLN A 1 570 ? 9.011 -0.540 9.209 1.00 92.75 570 GLN A C 1
ATOM 4515 O O . GLN A 1 570 ? 9.183 0.354 10.036 1.00 92.75 570 GLN A O 1
ATOM 4520 N N . THR A 1 571 ? 7.966 -0.525 8.377 1.00 92.69 571 THR A N 1
ATOM 4521 C CA . THR A 1 571 ? 6.922 0.519 8.404 1.00 92.69 571 THR A CA 1
ATOM 4522 C C . THR A 1 571 ? 6.100 0.468 9.693 1.00 92.69 571 THR A C 1
ATOM 4524 O O . THR A 1 571 ? 5.775 1.517 10.253 1.00 92.69 571 THR A O 1
ATOM 4527 N N . PHE A 1 572 ? 5.855 -0.723 10.253 1.00 90.94 572 PHE A N 1
ATOM 4528 C CA . PHE A 1 572 ? 5.206 -0.856 11.564 1.00 90.94 572 PHE A CA 1
ATOM 4529 C C . PHE A 1 572 ? 6.005 -0.223 12.710 1.00 90.94 572 PHE A C 1
ATOM 4531 O O . PHE A 1 572 ? 5.398 0.201 13.694 1.00 90.94 572 PHE A O 1
ATOM 4538 N N . ALA A 1 573 ? 7.326 -0.052 12.571 1.00 89.12 573 ALA A N 1
ATOM 4539 C CA . ALA A 1 573 ? 8.145 0.635 13.570 1.00 89.12 573 ALA A CA 1
ATOM 4540 C C . ALA A 1 573 ? 7.763 2.119 13.751 1.00 89.12 573 ALA A C 1
ATOM 4542 O O . ALA A 1 573 ? 8.094 2.715 14.776 1.00 89.12 573 ALA A O 1
ATOM 4543 N N . LEU A 1 574 ? 7.003 2.719 12.822 1.00 91.75 574 LEU A N 1
ATOM 4544 C CA . LEU A 1 574 ? 6.422 4.054 13.008 1.00 91.75 574 LEU A CA 1
ATOM 4545 C C . LEU A 1 574 ? 5.496 4.111 14.236 1.00 91.75 574 LEU A C 1
ATOM 4547 O O . LEU A 1 574 ? 5.421 5.138 14.915 1.00 91.75 574 LEU A O 1
ATOM 4551 N N . MET A 1 575 ? 4.857 2.989 14.585 1.00 89.38 575 MET A N 1
ATOM 4552 C CA . MET A 1 575 ? 4.056 2.879 15.804 1.00 89.38 575 MET A CA 1
ATOM 4553 C C . MET A 1 575 ? 4.891 3.107 17.069 1.00 89.38 575 MET A C 1
ATOM 4555 O O . MET A 1 575 ? 4.350 3.613 18.046 1.00 89.38 575 MET A O 1
ATOM 4559 N N . GLU A 1 576 ? 6.199 2.828 17.066 1.00 88.44 576 GLU A N 1
ATOM 4560 C CA . GLU A 1 576 ? 7.075 3.102 18.218 1.00 88.44 576 GLU A CA 1
ATOM 4561 C C . GLU A 1 576 ? 7.220 4.597 18.477 1.00 88.44 576 GLU A C 1
ATOM 4563 O O . GLU A 1 576 ? 7.222 5.037 19.629 1.00 88.44 576 GLU A O 1
ATOM 4568 N N . VAL A 1 577 ? 7.299 5.385 17.403 1.00 90.25 577 VAL A N 1
ATOM 4569 C CA . VAL A 1 577 ? 7.333 6.846 17.493 1.00 90.25 577 VAL A CA 1
ATOM 4570 C C . VAL A 1 577 ? 6.024 7.344 18.098 1.00 90.25 577 VAL A C 1
ATOM 4572 O O . VAL A 1 577 ? 6.052 8.193 18.985 1.00 90.25 577 VAL A O 1
ATOM 4575 N N . LEU A 1 578 ? 4.888 6.755 17.706 1.00 88.94 578 LEU A N 1
ATOM 4576 C CA . LEU A 1 578 ? 3.586 7.057 18.305 1.00 88.94 578 LEU A CA 1
ATOM 4577 C C . LEU A 1 578 ? 3.518 6.639 19.781 1.00 88.94 578 LEU A C 1
ATOM 4579 O O . LEU A 1 578 ? 3.028 7.403 20.609 1.00 88.94 578 LEU A O 1
ATOM 4583 N N . HIS A 1 579 ? 4.052 5.475 20.160 1.00 89.62 579 HIS A N 1
ATOM 4584 C CA . HIS A 1 579 ? 4.073 5.037 21.564 1.00 89.62 579 HIS A CA 1
ATOM 4585 C C . HIS A 1 579 ? 4.938 5.948 22.439 1.00 89.62 579 HIS A C 1
ATOM 4587 O O . HIS A 1 579 ? 4.581 6.206 23.591 1.00 89.62 579 HIS A O 1
ATOM 4593 N N . ALA A 1 580 ? 6.055 6.451 21.906 1.00 87.81 580 ALA A N 1
ATOM 4594 C CA . ALA A 1 580 ? 6.878 7.453 22.574 1.00 87.81 580 ALA A CA 1
ATOM 4595 C C . ALA A 1 580 ? 6.160 8.813 22.648 1.00 87.81 580 ALA A C 1
ATOM 4597 O O . ALA A 1 580 ? 6.170 9.447 23.703 1.00 87.81 580 ALA A O 1
ATOM 4598 N N . LEU A 1 581 ? 5.491 9.233 21.565 1.00 87.81 581 LEU A N 1
ATOM 4599 C CA . LEU A 1 581 ? 4.739 10.491 21.475 1.00 87.81 581 LEU A CA 1
ATOM 4600 C C . LEU A 1 581 ? 3.592 10.548 22.490 1.00 87.81 581 LEU A C 1
ATOM 4602 O O . LEU A 1 581 ? 3.442 11.541 23.197 1.00 87.81 581 LEU A O 1
ATOM 4606 N N . PHE A 1 582 ? 2.825 9.463 22.619 1.00 85.62 582 PHE A N 1
ATOM 4607 C CA . PHE A 1 582 ? 1.741 9.342 23.599 1.00 85.62 582 PHE A CA 1
ATOM 4608 C C . PHE A 1 582 ? 2.231 9.024 25.022 1.00 85.62 582 PHE A C 1
ATOM 4610 O O . PHE A 1 582 ? 1.424 8.882 25.942 1.00 85.62 582 PHE A O 1
ATOM 4617 N N . GLY A 1 583 ? 3.546 8.892 25.230 1.00 81.81 583 GLY A N 1
ATOM 4618 C CA . GLY A 1 583 ? 4.140 8.614 26.538 1.00 81.81 583 GLY A CA 1
ATOM 4619 C C . GLY A 1 583 ? 3.835 7.217 27.091 1.00 81.81 583 GLY A C 1
ATOM 4620 O O . GLY A 1 583 ? 3.989 6.987 28.292 1.00 81.81 583 GLY A O 1
ATOM 4621 N N . TRP A 1 584 ? 3.408 6.276 26.244 1.00 83.94 584 TRP A N 1
ATOM 4622 C CA . TRP A 1 584 ? 3.151 4.884 26.633 1.00 83.94 584 TRP A CA 1
ATOM 4623 C C . TRP A 1 584 ? 4.447 4.139 26.959 1.00 83.94 584 TRP A C 1
ATOM 4625 O O . TRP A 1 584 ? 4.456 3.246 27.808 1.00 83.94 584 TRP A O 1
ATOM 4635 N N . VAL A 1 585 ? 5.550 4.546 26.326 1.00 81.38 585 VAL A N 1
ATOM 4636 C CA . VAL A 1 585 ? 6.897 4.014 26.552 1.00 81.38 585 VAL A CA 1
ATOM 4637 C C . VAL A 1 585 ? 7.829 5.141 26.997 1.00 81.38 585 VAL A C 1
ATOM 4639 O O . VAL A 1 585 ? 7.784 6.258 26.485 1.00 81.38 585 VAL A O 1
ATOM 4642 N N . ARG A 1 586 ? 8.710 4.855 27.964 1.00 75.75 586 ARG A N 1
ATOM 4643 C CA . ARG A 1 586 ? 9.729 5.807 28.434 1.00 75.75 586 ARG A CA 1
ATOM 4644 C C . ARG A 1 586 ? 10.890 5.849 27.444 1.00 75.75 586 ARG A C 1
ATOM 4646 O O . ARG A 1 586 ? 11.886 5.154 27.623 1.00 75.75 586 ARG A O 1
ATOM 4653 N N . SER A 1 587 ? 10.761 6.632 26.383 1.00 78.62 587 SER A N 1
ATOM 4654 C CA . SER A 1 587 ? 11.839 6.866 25.418 1.00 78.62 587 SER A CA 1
ATOM 4655 C C . SER A 1 587 ? 11.813 8.313 24.925 1.00 78.62 587 SER A C 1
ATOM 4657 O O . SER A 1 587 ? 10.728 8.868 24.761 1.00 78.62 587 SER A O 1
ATOM 4659 N N . PRO A 1 588 ? 12.973 8.959 24.706 1.00 84.00 588 PRO A N 1
ATOM 4660 C CA . PRO A 1 588 ? 12.996 10.293 24.123 1.00 84.00 588 PRO A CA 1
ATOM 4661 C C . PRO A 1 588 ? 12.469 10.236 22.681 1.00 84.00 588 PRO A C 1
ATOM 4663 O O . PRO A 1 588 ? 12.983 9.477 21.854 1.00 84.00 588 PRO A O 1
ATOM 4666 N N . ILE A 1 589 ? 11.439 11.036 22.391 1.00 85.38 589 ILE A N 1
ATOM 4667 C CA . ILE A 1 589 ? 10.717 11.028 21.105 1.00 85.38 589 ILE A CA 1
ATOM 4668 C C . ILE A 1 589 ? 11.662 11.359 19.946 1.00 85.38 589 ILE A C 1
ATOM 4670 O O . ILE A 1 589 ? 11.676 10.662 18.940 1.00 85.38 589 ILE A O 1
ATOM 4674 N N . ALA A 1 590 ? 12.513 12.378 20.106 1.00 79.62 590 ALA A N 1
ATOM 4675 C CA . ALA A 1 590 ? 13.440 12.801 19.055 1.00 79.62 590 ALA A CA 1
ATOM 4676 C C . ALA A 1 590 ? 14.415 11.684 18.647 1.00 79.62 590 ALA A C 1
ATOM 4678 O O . ALA A 1 590 ? 14.625 11.439 17.462 1.00 79.62 590 ALA A O 1
ATOM 4679 N N . THR A 1 591 ? 14.974 10.957 19.620 1.00 82.31 591 THR A N 1
ATOM 4680 C CA . THR A 1 591 ? 15.933 9.883 19.330 1.00 82.31 591 THR A CA 1
ATOM 4681 C C . THR A 1 591 ? 15.258 8.652 18.731 1.00 82.31 591 THR A C 1
ATOM 4683 O O . THR A 1 591 ? 15.844 8.008 17.870 1.00 82.31 591 THR A O 1
ATOM 4686 N N . THR A 1 592 ? 14.028 8.333 19.149 1.00 86.00 592 THR A N 1
ATOM 4687 C CA . THR A 1 592 ? 13.256 7.218 18.566 1.00 86.00 592 THR A CA 1
ATOM 4688 C C . THR A 1 592 ? 12.797 7.543 17.148 1.00 86.00 592 THR A C 1
ATOM 4690 O O . THR A 1 592 ? 12.975 6.723 16.252 1.00 86.00 592 THR A O 1
ATOM 4693 N N . ALA A 1 593 ? 12.308 8.762 16.911 1.00 87.75 593 ALA A N 1
ATOM 4694 C CA . ALA A 1 593 ? 11.938 9.230 15.580 1.00 87.75 593 ALA A CA 1
ATOM 4695 C C . ALA A 1 593 ? 13.128 9.209 14.613 1.00 87.75 593 ALA A C 1
ATOM 4697 O O . ALA A 1 593 ? 12.992 8.687 13.513 1.00 87.75 593 ALA A O 1
ATOM 4698 N N . MET A 1 594 ? 14.300 9.702 15.035 1.00 86.19 594 MET A N 1
ATOM 4699 C CA . MET A 1 594 ? 15.512 9.709 14.205 1.00 86.19 594 MET A CA 1
ATOM 4700 C C . MET A 1 594 ? 15.994 8.294 13.850 1.00 86.19 594 MET A C 1
ATOM 4702 O O . MET A 1 594 ? 16.412 8.041 12.723 1.00 86.19 594 MET A O 1
ATOM 4706 N N . GLN A 1 595 ? 15.926 7.356 14.798 1.00 84.62 595 GLN A N 1
ATOM 4707 C CA . GLN A 1 595 ? 16.315 5.963 14.558 1.00 84.62 595 GLN A CA 1
ATOM 4708 C C . GLN A 1 595 ? 15.375 5.269 13.565 1.00 84.62 595 GLN A C 1
ATOM 4710 O O . GLN A 1 595 ? 15.838 4.572 12.663 1.00 84.62 595 GLN A O 1
ATOM 4715 N N . VAL A 1 596 ? 14.063 5.477 13.707 1.00 90.19 596 VAL A N 1
ATOM 4716 C CA . VAL A 1 596 ? 13.060 4.885 12.811 1.00 90.19 596 VAL A CA 1
ATOM 4717 C C . VAL A 1 596 ? 13.109 5.535 11.426 1.00 90.19 596 VAL A C 1
ATOM 4719 O O . VAL A 1 596 ? 13.087 4.820 10.425 1.00 90.19 596 VAL A O 1
ATOM 4722 N N . SER A 1 597 ? 13.240 6.863 11.345 1.00 87.25 597 SER A N 1
ATOM 4723 C CA . SER A 1 597 ? 13.309 7.580 10.067 1.00 87.25 597 SER A CA 1
ATOM 4724 C C . SER A 1 597 ? 14.559 7.223 9.266 1.00 87.25 597 SER A C 1
ATOM 4726 O O . SER A 1 597 ? 14.453 7.038 8.058 1.00 87.25 597 SER A O 1
ATOM 4728 N N . SER A 1 598 ? 15.712 7.034 9.921 1.00 87.31 598 SER A N 1
ATOM 4729 C CA . SER A 1 598 ? 16.948 6.594 9.259 1.00 87.31 598 SER A CA 1
ATOM 4730 C C . SER A 1 598 ? 16.767 5.254 8.541 1.00 87.31 598 SER A C 1
ATOM 4732 O O . SER A 1 598 ? 17.191 5.100 7.399 1.00 87.31 598 SER A O 1
ATOM 4734 N N . ARG A 1 599 ? 16.101 4.285 9.182 1.00 89.31 599 ARG A N 1
ATOM 4735 C CA . ARG A 1 599 ? 15.854 2.965 8.581 1.00 89.31 599 ARG A CA 1
ATOM 4736 C C . ARG A 1 599 ? 14.761 2.996 7.516 1.00 89.31 599 ARG A C 1
ATOM 4738 O O . ARG A 1 599 ? 14.892 2.321 6.501 1.00 89.31 599 ARG A O 1
ATOM 4745 N N . LEU A 1 600 ? 13.708 3.795 7.716 1.00 91.44 600 LEU A N 1
ATOM 4746 C CA . LEU A 1 600 ? 12.664 3.995 6.703 1.00 91.44 600 LEU A CA 1
ATOM 4747 C C . LEU A 1 600 ? 13.215 4.660 5.444 1.00 91.44 600 LEU A C 1
ATOM 4749 O O . LEU A 1 600 ? 12.867 4.242 4.344 1.00 91.44 600 LEU A O 1
ATOM 4753 N N . PHE A 1 601 ? 14.096 5.650 5.602 1.00 90.56 601 PHE A N 1
ATOM 4754 C CA . PHE A 1 601 ? 14.800 6.275 4.489 1.00 90.56 601 PHE A CA 1
ATOM 4755 C C . PHE A 1 601 ? 15.614 5.248 3.705 1.00 90.56 601 PHE A C 1
ATOM 4757 O O . PHE A 1 601 ? 15.592 5.255 2.481 1.00 90.56 601 PHE A O 1
ATOM 4764 N N . LEU A 1 602 ? 16.295 4.333 4.391 1.00 88.94 602 LEU A N 1
ATOM 4765 C CA . LEU A 1 602 ? 17.091 3.327 3.710 1.00 88.94 602 LEU A CA 1
ATOM 4766 C C . LEU A 1 602 ? 16.224 2.327 2.928 1.00 88.94 602 LEU A C 1
ATOM 4768 O O . LEU A 1 602 ? 16.520 2.039 1.777 1.00 88.94 602 LEU A O 1
ATOM 4772 N N . VAL A 1 603 ? 15.126 1.840 3.511 1.00 90.81 603 VAL A N 1
ATOM 4773 C CA . VAL A 1 603 ? 14.212 0.908 2.830 1.00 90.81 603 VAL A CA 1
ATOM 4774 C C . VAL A 1 603 ? 13.497 1.588 1.658 1.00 90.81 603 VAL A C 1
ATOM 4776 O O . VAL A 1 603 ? 13.635 1.157 0.521 1.00 90.81 603 VAL A O 1
ATOM 4779 N N . TRP A 1 604 ? 12.756 2.666 1.916 1.00 90.00 604 TRP A N 1
ATOM 4780 C CA . TRP A 1 604 ? 11.875 3.283 0.917 1.00 90.00 604 TRP A CA 1
ATOM 4781 C C . TRP A 1 604 ? 12.572 4.312 0.026 1.00 90.00 604 TRP A C 1
ATOM 4783 O O . TRP A 1 604 ? 12.158 4.529 -1.110 1.00 90.00 604 TRP A O 1
ATOM 4793 N N . GLY A 1 605 ? 13.594 4.988 0.551 1.00 86.06 605 GLY A N 1
ATOM 4794 C CA . GLY A 1 605 ? 14.339 6.022 -0.165 1.00 86.06 605 GLY A CA 1
ATOM 4795 C C . GLY A 1 605 ? 15.538 5.475 -0.935 1.00 86.06 605 GLY A C 1
ATOM 4796 O O . GLY A 1 605 ? 15.835 5.986 -2.006 1.00 86.06 605 GLY A O 1
ATOM 4797 N N . VAL A 1 606 ? 16.212 4.436 -0.434 1.00 87.31 606 VAL A N 1
ATOM 4798 C CA . VAL A 1 606 ? 17.403 3.878 -1.096 1.00 87.31 606 VAL A CA 1
ATOM 4799 C C . VAL A 1 606 ? 17.092 2.551 -1.781 1.00 87.31 606 VAL A C 1
ATOM 4801 O O . VAL A 1 606 ? 17.292 2.442 -2.984 1.00 87.31 606 VAL A O 1
ATOM 4804 N N . VAL A 1 607 ? 16.593 1.549 -1.057 1.00 87.44 607 VAL A N 1
ATOM 4805 C CA . VAL A 1 607 ? 16.426 0.203 -1.625 1.00 87.44 607 VAL A CA 1
ATOM 4806 C C . VAL A 1 607 ? 15.346 0.190 -2.714 1.00 87.44 607 VAL A C 1
ATOM 4808 O O . VAL A 1 607 ? 15.654 -0.105 -3.861 1.00 87.44 607 VAL A O 1
ATOM 4811 N N . GLU A 1 608 ? 14.124 0.635 -2.405 1.00 86.75 608 GLU A N 1
ATOM 4812 C CA . GLU A 1 608 ? 13.000 0.642 -3.365 1.00 86.75 608 GLU A CA 1
ATOM 4813 C C . GLU A 1 608 ? 13.218 1.548 -4.592 1.00 86.75 608 GLU A C 1
ATOM 4815 O O . GLU A 1 608 ? 12.670 1.292 -5.662 1.00 86.75 608 GLU A O 1
ATOM 4820 N N . GLN A 1 609 ? 14.002 2.625 -4.460 1.00 85.94 609 GLN A N 1
ATOM 4821 C CA . GLN A 1 609 ? 14.241 3.568 -5.564 1.00 85.94 609 GLN A CA 1
ATOM 4822 C C . GLN A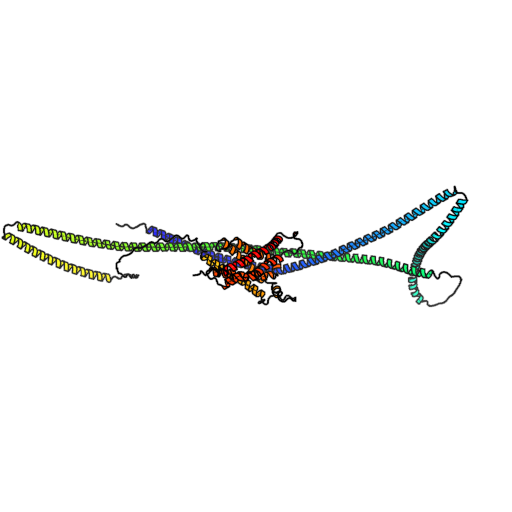 1 609 ? 15.329 3.090 -6.530 1.00 85.94 609 GLN A C 1
ATOM 4824 O O . GLN A 1 609 ? 15.342 3.497 -7.691 1.00 85.94 609 GLN A O 1
ATOM 4829 N N . PHE A 1 610 ? 16.259 2.251 -6.064 1.00 84.38 610 PHE A N 1
ATOM 4830 C CA . PHE A 1 610 ? 17.420 1.826 -6.839 1.00 84.38 610 PHE A CA 1
ATOM 4831 C C . PHE A 1 610 ? 17.452 0.299 -6.943 1.00 84.38 610 PHE A C 1
ATOM 4833 O O . PHE A 1 610 ? 18.028 -0.355 -6.070 1.00 84.38 610 PHE A O 1
ATOM 4840 N N . PRO A 1 611 ? 16.947 -0.281 -8.052 1.00 81.38 611 PRO A N 1
ATOM 4841 C CA . PRO A 1 611 ? 16.945 -1.731 -8.264 1.00 81.38 611 PRO A CA 1
ATOM 4842 C C . PRO A 1 611 ? 18.335 -2.377 -8.171 1.00 81.38 611 PRO A C 1
ATOM 4844 O O . PRO A 1 611 ? 18.458 -3.528 -7.768 1.00 81.38 611 PRO A O 1
ATOM 4847 N N . ALA A 1 612 ? 19.402 -1.618 -8.451 1.00 75.12 612 ALA A N 1
ATOM 4848 C CA . ALA A 1 612 ? 20.792 -2.059 -8.291 1.00 75.12 612 ALA A CA 1
ATOM 4849 C C . ALA A 1 612 ? 21.149 -2.484 -6.849 1.00 75.12 612 ALA A C 1
ATOM 4851 O O . ALA A 1 612 ? 22.128 -3.195 -6.630 1.00 75.12 612 ALA A O 1
ATOM 4852 N N . THR A 1 613 ? 20.372 -2.057 -5.850 1.00 79.94 613 THR A N 1
ATOM 4853 C CA . THR A 1 613 ? 20.553 -2.471 -4.452 1.00 79.94 613 THR A CA 1
ATOM 4854 C C . THR A 1 613 ? 20.019 -3.874 -4.172 1.00 79.94 613 THR A C 1
ATOM 4856 O O . THR A 1 613 ? 20.507 -4.523 -3.248 1.00 79.94 613 THR A O 1
ATOM 4859 N N . HIS A 1 614 ? 19.063 -4.364 -4.970 1.00 80.38 614 HIS A N 1
ATOM 4860 C CA . HIS A 1 614 ? 18.393 -5.653 -4.765 1.00 80.38 614 HIS A CA 1
ATOM 4861 C C . HIS A 1 614 ? 19.328 -6.839 -5.024 1.00 80.38 614 HIS A C 1
ATOM 4863 O O . HIS A 1 614 ? 19.210 -7.880 -4.380 1.00 80.38 614 HIS A O 1
ATOM 4869 N N . GLU A 1 615 ? 20.282 -6.651 -5.935 1.00 72.19 615 GLU A N 1
ATOM 4870 C CA . GLU A 1 615 ? 21.286 -7.649 -6.320 1.00 72.19 615 GLU A CA 1
ATOM 4871 C C . GLU A 1 615 ? 22.538 -7.601 -5.426 1.00 72.19 615 GLU A C 1
ATOM 4873 O O . GLU A 1 615 ? 23.422 -8.453 -5.527 1.00 72.19 615 GLU A O 1
ATOM 4878 N N . ASN A 1 616 ? 22.647 -6.596 -4.549 1.00 78.88 616 ASN A N 1
ATOM 4879 C CA . ASN A 1 616 ? 23.860 -6.353 -3.782 1.00 78.88 616 ASN A CA 1
ATOM 4880 C C . ASN A 1 616 ? 23.907 -7.230 -2.507 1.00 78.88 616 ASN A C 1
ATOM 4882 O O . ASN A 1 616 ? 22.988 -7.157 -1.683 1.00 78.88 616 ASN A O 1
ATOM 4886 N N . PRO A 1 617 ? 24.996 -7.989 -2.247 1.00 79.00 617 PRO A N 1
ATOM 4887 C CA . PRO A 1 617 ? 25.170 -8.779 -1.018 1.00 79.00 617 PRO A CA 1
ATOM 4888 C C . PRO A 1 617 ? 24.979 -7.994 0.276 1.00 79.00 617 PRO A C 1
ATOM 4890 O O . PRO A 1 617 ? 24.557 -8.557 1.290 1.00 79.00 617 PRO A O 1
ATOM 4893 N N . LEU A 1 618 ? 25.279 -6.696 0.239 1.00 83.75 618 LEU A N 1
ATOM 4894 C CA . LEU A 1 618 ? 25.145 -5.800 1.380 1.00 83.75 618 LEU A CA 1
ATOM 4895 C C . LEU A 1 618 ? 23.693 -5.673 1.857 1.00 83.75 618 LEU A C 1
ATOM 4897 O O . LEU A 1 618 ? 23.458 -5.513 3.051 1.00 83.75 618 LEU A O 1
ATOM 4901 N N . PHE A 1 619 ? 22.712 -5.820 0.964 1.00 85.56 619 PHE A N 1
ATOM 4902 C CA . PHE A 1 619 ? 21.306 -5.844 1.359 1.00 85.56 619 PHE A CA 1
ATOM 4903 C C . PHE A 1 619 ? 20.997 -7.051 2.259 1.00 85.56 619 PHE A C 1
ATOM 4905 O O . PHE A 1 619 ? 20.344 -6.924 3.294 1.00 85.56 619 PHE A O 1
ATOM 4912 N N . THR A 1 620 ? 21.527 -8.228 1.921 1.00 84.88 620 THR A N 1
ATOM 4913 C CA . THR A 1 620 ? 21.290 -9.454 2.697 1.00 84.88 620 THR A CA 1
ATOM 4914 C C . THR A 1 620 ? 21.947 -9.399 4.077 1.00 84.88 620 THR A C 1
ATOM 4916 O O . THR A 1 620 ? 21.320 -9.781 5.067 1.00 84.88 620 THR A O 1
ATOM 4919 N N . SER A 1 621 ? 23.183 -8.898 4.177 1.00 86.38 621 SER A N 1
ATOM 4920 C CA . SER A 1 621 ? 23.867 -8.758 5.471 1.00 86.38 621 SER A CA 1
ATOM 4921 C C . SER A 1 621 ? 23.194 -7.725 6.380 1.00 86.38 621 SER A C 1
ATOM 4923 O O . SER A 1 621 ? 23.091 -7.954 7.589 1.00 86.38 621 SER A O 1
ATOM 4925 N N . MET A 1 622 ? 22.661 -6.650 5.798 1.00 89.31 622 MET A N 1
ATOM 4926 C CA . MET A 1 622 ? 21.855 -5.653 6.495 1.00 89.31 622 MET A CA 1
ATOM 4927 C C . MET A 1 622 ? 20.580 -6.261 7.083 1.00 89.31 622 MET A C 1
ATOM 4929 O O . MET A 1 622 ? 20.367 -6.188 8.294 1.00 89.31 622 MET A O 1
ATOM 4933 N N . VAL A 1 623 ? 19.749 -6.900 6.249 1.00 90.56 623 VAL A N 1
ATOM 4934 C CA . VAL A 1 623 ? 18.473 -7.503 6.675 1.00 90.56 623 VAL A CA 1
ATOM 4935 C C . VAL A 1 623 ? 18.701 -8.591 7.725 1.00 90.56 623 VAL A C 1
ATOM 4937 O O . VAL A 1 623 ? 17.954 -8.677 8.703 1.00 90.56 623 VAL A O 1
ATOM 4940 N N . PHE A 1 624 ? 19.766 -9.384 7.588 1.00 90.69 624 PHE A N 1
ATOM 4941 C CA . PHE A 1 624 ? 20.160 -10.367 8.595 1.00 90.69 624 PHE A CA 1
ATOM 4942 C C . PHE A 1 624 ? 20.501 -9.711 9.943 1.00 90.69 624 PHE A C 1
ATOM 4944 O O . PHE A 1 624 ? 19.968 -10.105 10.982 1.00 90.69 624 PHE A O 1
ATOM 4951 N N . ALA A 1 625 ? 21.353 -8.681 9.943 1.00 91.12 625 ALA A N 1
ATOM 4952 C CA . ALA A 1 625 ? 21.736 -7.985 11.168 1.00 91.12 625 ALA A CA 1
ATOM 4953 C C . ALA A 1 625 ? 20.535 -7.297 11.841 1.00 91.12 625 ALA A C 1
ATOM 4955 O O . ALA A 1 625 ? 20.383 -7.358 13.066 1.00 91.12 625 ALA A O 1
ATOM 4956 N N . TRP A 1 626 ? 19.657 -6.678 11.050 1.00 92.25 626 TRP A N 1
ATOM 4957 C CA . TRP A 1 626 ? 18.432 -6.048 11.539 1.00 92.25 626 TRP A CA 1
ATOM 4958 C C . TRP A 1 626 ? 17.498 -7.073 12.160 1.00 92.25 626 TRP A C 1
ATOM 4960 O O . TRP A 1 626 ? 17.201 -6.989 13.347 1.00 92.25 626 TRP A O 1
ATOM 4970 N N . SER A 1 627 ? 17.099 -8.089 11.402 1.00 93.25 627 SER A N 1
ATOM 4971 C CA . SER A 1 627 ? 16.145 -9.091 11.875 1.00 93.25 627 SER A CA 1
ATOM 4972 C C . SER A 1 627 ? 16.630 -9.815 13.131 1.00 93.25 627 SER A C 1
ATOM 4974 O O . SER A 1 627 ? 15.872 -9.951 14.091 1.00 93.25 627 SER A O 1
ATOM 4976 N N . PHE A 1 628 ? 17.915 -10.171 13.209 1.00 92.94 628 PHE A N 1
ATOM 4977 C CA . PHE A 1 628 ? 18.475 -10.802 14.403 1.00 92.94 628 PHE A CA 1
ATOM 4978 C C . PHE A 1 628 ? 18.437 -9.883 15.635 1.00 92.94 628 PHE A C 1
ATOM 4980 O O . PHE A 1 628 ? 18.050 -10.309 16.728 1.00 92.94 628 PHE A O 1
ATOM 4987 N N . THR A 1 629 ? 18.833 -8.613 15.487 1.00 91.81 629 THR A N 1
ATOM 4988 C CA . THR A 1 629 ? 18.818 -7.657 16.610 1.00 91.81 629 THR A CA 1
ATOM 4989 C C . THR A 1 629 ? 17.397 -7.307 17.049 1.00 91.81 629 THR A C 1
ATOM 4991 O O . THR A 1 629 ? 17.132 -7.199 18.250 1.00 91.81 629 THR A O 1
ATOM 4994 N N . GLU A 1 630 ? 16.473 -7.194 16.100 1.00 92.75 630 GLU A N 1
ATOM 4995 C CA . GLU A 1 630 ? 15.078 -6.847 16.344 1.00 92.75 630 GLU A CA 1
ATOM 4996 C C . GLU A 1 630 ? 14.301 -7.966 17.040 1.00 92.75 630 GLU A C 1
ATOM 4998 O O . GLU A 1 630 ? 13.601 -7.700 18.020 1.00 92.75 630 GLU A O 1
ATOM 5003 N N . VAL A 1 631 ? 14.498 -9.228 16.642 1.00 94.38 631 VAL A N 1
ATOM 5004 C CA . VAL A 1 631 ? 13.901 -10.383 17.336 1.00 94.38 631 VAL A CA 1
ATOM 5005 C C . VAL A 1 631 ? 14.284 -10.385 18.816 1.00 94.38 631 VAL A C 1
ATOM 5007 O O . VAL A 1 631 ? 13.411 -10.494 19.678 1.00 94.38 631 VAL A O 1
ATOM 5010 N N . ILE A 1 632 ? 15.569 -10.191 19.138 1.00 92.12 632 ILE A N 1
ATOM 5011 C CA . ILE A 1 632 ? 16.036 -10.120 20.533 1.00 92.12 632 ILE A CA 1
ATOM 5012 C C . ILE A 1 632 ? 15.389 -8.933 21.258 1.00 92.12 632 ILE A C 1
ATOM 5014 O O . ILE A 1 632 ? 14.947 -9.066 22.403 1.00 92.12 632 ILE A O 1
ATOM 5018 N N . ARG A 1 633 ? 15.325 -7.768 20.603 1.00 91.00 633 ARG A N 1
ATOM 5019 C CA . ARG A 1 633 ? 14.816 -6.521 21.186 1.00 91.00 633 ARG A CA 1
ATOM 5020 C C . ARG A 1 633 ? 13.338 -6.620 21.556 1.00 91.00 633 ARG A C 1
ATOM 5022 O O . ARG A 1 633 ? 12.996 -6.344 22.708 1.00 91.00 633 ARG A O 1
ATOM 5029 N N . TYR A 1 634 ? 12.490 -7.027 20.617 1.00 93.06 634 TYR A N 1
ATOM 5030 C CA . TYR A 1 634 ? 11.051 -7.136 20.841 1.00 93.06 634 TYR A CA 1
ATOM 5031 C C . TYR A 1 634 ? 10.700 -8.278 21.791 1.00 93.06 634 TYR A C 1
ATOM 5033 O O . TYR A 1 634 ? 9.860 -8.093 22.670 1.00 93.06 634 TYR A O 1
ATOM 5041 N N . THR A 1 635 ? 11.401 -9.414 21.702 1.00 92.25 635 THR A N 1
ATOM 5042 C CA . THR A 1 635 ? 11.226 -10.520 22.658 1.00 92.25 635 THR A CA 1
ATOM 5043 C C . THR A 1 635 ? 11.556 -10.065 24.079 1.00 92.25 635 THR A C 1
ATOM 5045 O O . THR A 1 635 ? 10.793 -10.319 25.009 1.00 92.25 635 THR A O 1
ATOM 5048 N N . PHE A 1 636 ? 12.649 -9.314 24.258 1.00 90.62 636 PHE A N 1
ATOM 5049 C CA . PHE A 1 636 ? 12.994 -8.736 25.555 1.00 90.62 636 PHE A CA 1
ATOM 5050 C C . PHE A 1 636 ? 11.935 -7.739 26.047 1.00 90.62 636 PHE A C 1
ATOM 5052 O O . PHE A 1 636 ? 11.553 -7.793 27.210 1.00 90.62 636 PHE A O 1
ATOM 5059 N N . TYR A 1 637 ? 11.433 -6.843 25.189 1.00 89.62 637 TYR A N 1
ATOM 5060 C CA . TYR A 1 637 ? 10.401 -5.877 25.585 1.00 89.62 637 TYR A CA 1
ATOM 5061 C C . TYR A 1 637 ? 9.067 -6.536 25.948 1.00 89.62 637 TYR A C 1
ATOM 5063 O O . TYR A 1 637 ? 8.445 -6.124 26.927 1.00 89.62 637 TYR A O 1
ATOM 5071 N N . ALA A 1 638 ? 8.652 -7.576 25.221 1.00 90.50 638 ALA A N 1
ATOM 5072 C CA . ALA A 1 638 ? 7.455 -8.347 25.545 1.00 90.50 638 ALA A CA 1
ATOM 5073 C C . ALA A 1 638 ? 7.568 -8.997 26.934 1.00 90.50 638 ALA A C 1
ATOM 5075 O O . ALA A 1 638 ? 6.673 -8.843 27.763 1.00 90.50 638 ALA A O 1
ATOM 5076 N N . LEU A 1 639 ? 8.691 -9.667 27.214 1.00 89.19 639 LEU A N 1
ATOM 5077 C CA . LEU A 1 639 ? 8.917 -10.344 28.494 1.00 89.19 639 LEU A CA 1
ATOM 5078 C C . LEU A 1 639 ? 9.088 -9.355 29.655 1.00 89.19 639 LEU A C 1
ATOM 5080 O O . LEU A 1 639 ? 8.493 -9.553 30.715 1.00 89.19 639 LEU A O 1
ATOM 5084 N N . ALA A 1 640 ? 9.797 -8.244 29.437 1.00 87.25 640 ALA A N 1
ATOM 5085 C CA . ALA A 1 640 ? 9.953 -7.193 30.440 1.00 87.25 640 ALA A CA 1
ATOM 5086 C C . ALA A 1 640 ? 8.604 -6.553 30.823 1.00 87.25 640 ALA A C 1
ATOM 5088 O O . ALA A 1 640 ? 8.371 -6.248 31.992 1.00 87.25 640 ALA A O 1
ATOM 5089 N N . LEU A 1 641 ? 7.672 -6.397 29.871 1.00 87.06 641 LEU A N 1
ATOM 5090 C CA . LEU A 1 641 ? 6.306 -5.927 30.149 1.00 87.06 641 LEU A CA 1
ATOM 5091 C C . LEU A 1 641 ? 5.467 -6.945 30.940 1.00 87.06 641 LEU A C 1
ATOM 5093 O O . LEU A 1 641 ? 4.586 -6.536 31.699 1.00 87.06 641 LEU A O 1
ATOM 5097 N N . LEU A 1 642 ? 5.757 -8.240 30.785 1.00 86.19 642 LEU A N 1
ATOM 5098 C CA . LEU A 1 642 ? 5.166 -9.338 31.558 1.00 86.19 642 LEU A CA 1
ATOM 5099 C C . LEU A 1 642 ? 5.837 -9.540 32.930 1.00 86.19 642 LEU A C 1
ATOM 5101 O O . LEU A 1 642 ? 5.372 -10.361 33.715 1.00 86.19 642 LEU A O 1
ATOM 5105 N N . GLY A 1 643 ? 6.897 -8.785 33.241 1.00 82.62 643 GLY A N 1
ATOM 5106 C CA . GLY A 1 643 ? 7.621 -8.861 34.513 1.00 82.62 643 GLY A CA 1
ATOM 5107 C C . GLY A 1 643 ? 8.714 -9.932 34.571 1.00 82.62 643 GLY A C 1
ATOM 5108 O O . GLY A 1 643 ? 9.250 -10.179 35.649 1.00 82.62 643 GLY A O 1
ATOM 5109 N N . TYR A 1 644 ? 9.068 -10.548 33.439 1.00 84.88 644 TYR A N 1
ATOM 5110 C CA . TYR A 1 644 ? 10.134 -11.545 33.343 1.00 84.88 644 TYR A CA 1
ATOM 5111 C C . TYR A 1 644 ? 11.344 -10.969 32.597 1.00 84.88 644 TYR A C 1
ATOM 5113 O O . TYR A 1 644 ? 11.253 -10.615 31.425 1.00 84.88 644 TYR A O 1
ATOM 5121 N N . GLU A 1 645 ? 12.506 -10.923 33.249 1.00 83.75 645 GLU A N 1
ATOM 5122 C CA . GLU A 1 645 ? 13.761 -10.449 32.646 1.00 83.75 645 GLU A CA 1
ATOM 5123 C C . GLU A 1 645 ? 14.796 -11.586 32.568 1.00 83.75 645 GLU A C 1
ATOM 5125 O O . GLU A 1 645 ? 15.672 -11.700 33.427 1.00 83.75 645 GLU A O 1
ATOM 5130 N N . PRO A 1 646 ? 14.713 -12.473 31.559 1.00 86.81 646 PRO A N 1
ATOM 5131 C CA . PRO A 1 646 ? 15.651 -13.584 31.428 1.00 86.81 646 PRO A CA 1
ATOM 5132 C C . PRO A 1 646 ? 17.089 -13.109 31.184 1.00 86.81 646 PRO A C 1
ATOM 5134 O O . PRO A 1 646 ? 17.382 -12.381 30.228 1.00 86.81 646 PRO A O 1
ATOM 5137 N N . SER A 1 647 ? 18.013 -13.607 32.008 1.00 82.31 647 SER A N 1
ATOM 5138 C CA . SER A 1 647 ? 19.435 -13.236 32.014 1.00 82.31 647 SER A CA 1
ATOM 5139 C C . SER A 1 647 ? 20.127 -13.478 30.669 1.00 82.31 647 SER A C 1
ATOM 5141 O O . SER A 1 647 ? 20.982 -12.695 30.261 1.00 82.31 647 SER A O 1
ATOM 5143 N N . ALA A 1 648 ? 19.736 -14.539 29.953 1.00 85.88 648 ALA A N 1
ATOM 5144 C CA . ALA A 1 648 ? 20.293 -14.886 28.646 1.00 85.88 648 ALA A CA 1
ATOM 5145 C C . ALA A 1 648 ? 19.945 -13.849 27.562 1.00 85.88 648 ALA A C 1
ATOM 5147 O O . ALA A 1 648 ? 20.824 -13.412 26.821 1.00 85.88 648 ALA A O 1
ATOM 5148 N N . LEU A 1 649 ? 18.688 -13.395 27.496 1.00 85.44 649 LEU A N 1
ATOM 5149 C CA . LEU A 1 649 ? 18.250 -12.360 26.546 1.00 85.44 649 LEU A CA 1
ATOM 5150 C C . LEU A 1 649 ? 18.842 -10.992 26.893 1.00 85.44 649 LEU A C 1
ATOM 5152 O O . LEU A 1 649 ? 19.232 -10.251 25.991 1.00 85.44 649 LEU A O 1
ATOM 5156 N N . LEU A 1 650 ? 18.969 -10.679 28.187 1.00 86.94 650 LEU A N 1
ATOM 5157 C CA . LEU A 1 650 ? 19.678 -9.485 28.649 1.00 86.94 650 LEU A CA 1
ATOM 5158 C C . LEU A 1 650 ? 21.148 -9.516 28.196 1.00 86.94 650 LEU A C 1
ATOM 5160 O O . LEU A 1 650 ? 21.652 -8.537 27.645 1.00 86.94 650 LEU A O 1
ATOM 5164 N N . TYR A 1 651 ? 21.829 -10.653 28.369 1.00 89.12 651 TYR A N 1
ATOM 5165 C CA . TYR A 1 651 ? 23.208 -10.836 27.921 1.00 89.12 651 TYR A CA 1
ATOM 5166 C C . TYR A 1 651 ? 23.353 -10.688 26.404 1.00 89.12 651 TYR A C 1
ATOM 5168 O O . TYR A 1 651 ? 24.221 -9.936 25.952 1.00 89.12 651 TYR A O 1
ATOM 5176 N N . LEU A 1 652 ? 22.488 -11.353 25.628 1.00 87.44 652 LEU A N 1
ATOM 5177 C CA . LEU A 1 652 ? 22.481 -11.269 24.168 1.00 87.44 652 LEU A CA 1
ATOM 5178 C C . LEU A 1 652 ? 22.279 -9.825 23.709 1.00 87.44 652 LEU A C 1
ATOM 5180 O O . LEU A 1 652 ? 23.119 -9.302 22.985 1.00 87.44 652 LEU A O 1
ATOM 5184 N N . ARG A 1 653 ? 21.250 -9.134 24.208 1.00 87.50 653 ARG A N 1
ATOM 5185 C CA . ARG A 1 653 ? 20.951 -7.733 23.869 1.00 87.50 653 ARG A CA 1
ATOM 5186 C C . ARG A 1 653 ? 22.152 -6.800 24.046 1.00 87.50 653 ARG A C 1
ATOM 5188 O O . ARG A 1 653 ? 22.376 -5.915 23.227 1.00 87.50 653 ARG A O 1
ATOM 5195 N N . TYR A 1 654 ? 22.913 -6.981 25.121 1.00 87.00 654 TYR A N 1
ATOM 5196 C CA . TYR A 1 654 ? 24.054 -6.130 25.453 1.00 87.00 654 TYR A CA 1
ATOM 5197 C C . TYR A 1 654 ? 25.404 -6.683 24.973 1.00 87.00 654 TYR A C 1
ATOM 5199 O O . TYR A 1 654 ? 26.433 -6.113 25.326 1.00 87.00 654 TYR A O 1
ATOM 5207 N N . THR A 1 655 ? 25.440 -7.765 24.190 1.00 88.19 655 THR A N 1
ATOM 5208 C CA . THR A 1 655 ? 26.699 -8.361 23.696 1.00 88.19 655 THR A CA 1
ATOM 5209 C C . THR A 1 655 ? 26.698 -8.569 22.182 1.00 88.19 655 THR A C 1
ATOM 5211 O O . THR A 1 655 ? 27.736 -8.395 21.550 1.00 88.19 655 THR A O 1
ATOM 5214 N N . THR A 1 656 ? 25.552 -8.850 21.560 1.00 88.31 656 THR A N 1
ATOM 5215 C CA . THR A 1 656 ? 25.460 -9.089 20.108 1.00 88.31 656 THR A CA 1
ATOM 5216 C C . THR A 1 656 ? 25.810 -7.857 19.269 1.00 88.31 656 THR A C 1
ATOM 5218 O O . THR A 1 656 ? 26.249 -8.003 18.128 1.00 88.31 656 THR A O 1
ATOM 5221 N N . PHE A 1 657 ? 25.711 -6.648 19.839 1.00 87.25 657 PHE A N 1
ATOM 5222 C CA . PHE A 1 657 ? 26.085 -5.408 19.156 1.00 87.25 657 PHE A CA 1
ATOM 5223 C C . PHE A 1 657 ? 27.565 -5.368 18.736 1.00 87.25 657 PHE A C 1
ATOM 5225 O O . PHE A 1 657 ? 27.879 -4.685 17.771 1.00 87.25 657 PHE A O 1
ATOM 5232 N N . TYR A 1 658 ? 28.476 -6.106 19.386 1.00 88.00 658 TYR A N 1
ATOM 5233 C CA . TYR A 1 658 ? 29.891 -6.130 18.979 1.00 88.00 658 TYR A CA 1
ATOM 5234 C C . TYR A 1 658 ? 30.089 -6.610 17.535 1.00 88.00 658 TYR A C 1
ATOM 5236 O O . TYR A 1 658 ? 30.981 -6.122 16.849 1.00 88.00 658 TYR A O 1
ATOM 5244 N N . VAL A 1 659 ? 29.251 -7.542 17.073 1.00 88.81 659 VAL A N 1
ATOM 5245 C CA . VAL A 1 659 ? 29.339 -8.123 15.724 1.00 88.81 659 VAL A CA 1
ATOM 5246 C C . VAL A 1 659 ? 28.264 -7.544 14.811 1.00 88.81 659 VAL A C 1
ATOM 5248 O O . VAL A 1 659 ? 28.551 -7.115 13.697 1.00 88.81 659 VAL A O 1
ATOM 5251 N N . LEU A 1 660 ? 27.020 -7.492 15.288 1.00 88.38 660 LEU A N 1
ATOM 5252 C CA . LEU A 1 660 ? 25.881 -7.122 14.449 1.00 88.38 660 LEU A CA 1
ATOM 5253 C C . LEU A 1 660 ? 25.801 -5.624 14.176 1.00 88.38 660 LEU A C 1
ATOM 5255 O O . LEU A 1 660 ? 25.238 -5.237 13.159 1.00 88.38 660 LEU A O 1
ATOM 5259 N N . TYR A 1 661 ? 26.357 -4.782 15.053 1.00 87.31 661 TYR A N 1
ATOM 5260 C CA . TYR A 1 661 ? 26.324 -3.338 14.839 1.00 87.31 661 TYR A CA 1
ATOM 5261 C C . TYR A 1 661 ? 27.265 -2.915 13.702 1.00 87.31 661 TYR A C 1
ATOM 5263 O O . TYR A 1 661 ? 26.768 -2.287 12.772 1.00 87.31 661 TYR A O 1
ATOM 5271 N N . PRO A 1 662 ? 28.560 -3.306 13.667 1.00 87.81 662 PRO A N 1
ATOM 5272 C CA . PRO A 1 662 ? 29.405 -3.046 12.498 1.00 87.81 662 PRO A CA 1
ATOM 5273 C C . PRO A 1 662 ? 28.890 -3.712 11.218 1.00 87.81 662 PRO A C 1
ATOM 5275 O O . PRO A 1 662 ? 28.992 -3.113 10.153 1.00 87.81 662 PRO A O 1
ATOM 5278 N N . LEU A 1 663 ? 28.317 -4.919 11.319 1.00 86.88 663 LEU A N 1
ATOM 5279 C CA . LEU A 1 663 ? 27.766 -5.639 10.170 1.00 86.88 663 LEU A CA 1
ATOM 5280 C C . LEU A 1 663 ? 26.559 -4.909 9.570 1.00 86.88 663 LEU A C 1
ATOM 5282 O O . LEU A 1 663 ? 26.582 -4.580 8.390 1.00 86.88 663 LEU A O 1
ATOM 5286 N N . GLY A 1 664 ? 25.535 -4.634 10.383 1.00 87.75 664 GLY A N 1
ATOM 5287 C CA . GLY A 1 664 ? 24.304 -3.985 9.938 1.00 87.75 664 GLY A CA 1
ATOM 5288 C C . GLY A 1 664 ? 24.567 -2.554 9.506 1.00 87.75 664 GLY A C 1
ATOM 5289 O O . GLY A 1 664 ? 24.393 -2.222 8.340 1.00 87.75 664 GLY A O 1
ATOM 5290 N N . ALA A 1 665 ? 25.104 -1.737 10.409 1.00 85.75 665 ALA A N 1
ATOM 5291 C CA . ALA A 1 665 ? 25.394 -0.346 10.112 1.00 85.75 665 ALA A CA 1
ATOM 5292 C C . ALA A 1 665 ? 26.341 -0.248 8.894 1.00 85.75 665 ALA A C 1
ATOM 5294 O O . ALA A 1 665 ? 26.038 0.438 7.921 1.00 85.75 665 ALA A O 1
ATOM 5295 N N . GLY A 1 666 ? 27.462 -0.981 8.890 1.00 87.00 666 GLY A N 1
ATOM 5296 C CA . GLY A 1 666 ? 28.418 -0.941 7.779 1.00 87.00 666 GLY A CA 1
ATOM 5297 C C . GLY A 1 666 ? 27.763 -1.285 6.442 1.00 87.00 666 GLY A C 1
ATOM 5298 O O . GLY A 1 666 ? 27.963 -0.574 5.458 1.00 87.00 666 GLY A O 1
ATOM 5299 N N . SER A 1 667 ? 26.918 -2.318 6.418 1.00 87.56 667 SER A N 1
ATOM 5300 C CA . SER A 1 667 ? 26.180 -2.689 5.212 1.00 87.56 667 SER A CA 1
ATOM 5301 C C . SER A 1 667 ? 25.211 -1.605 4.727 1.00 87.56 667 SER A C 1
ATOM 5303 O O . SER A 1 667 ? 25.166 -1.371 3.526 1.00 87.56 667 SER A O 1
ATOM 5305 N N . GLU A 1 668 ? 24.533 -0.866 5.614 1.00 88.56 668 GLU A N 1
ATOM 5306 C CA . GLU A 1 668 ? 23.674 0.272 5.239 1.00 88.56 668 GLU A CA 1
ATOM 5307 C C . GLU A 1 668 ? 24.471 1.383 4.544 1.00 88.56 668 GLU A C 1
ATOM 5309 O O . GLU A 1 668 ? 24.065 1.899 3.500 1.00 88.56 668 GLU A O 1
ATOM 5314 N N . ALA A 1 669 ? 25.625 1.742 5.114 1.00 87.19 669 ALA A N 1
ATOM 5315 C CA . ALA A 1 669 ? 26.462 2.815 4.594 1.00 87.19 669 ALA A CA 1
ATOM 5316 C C . ALA A 1 669 ? 27.030 2.467 3.215 1.00 87.19 669 ALA A C 1
ATOM 5318 O O . ALA A 1 669 ? 26.940 3.275 2.289 1.00 87.19 669 ALA A O 1
ATOM 5319 N N . PHE A 1 670 ? 27.575 1.258 3.056 1.00 86.69 670 PHE A N 1
ATOM 5320 C CA . PHE A 1 670 ? 28.112 0.808 1.773 1.00 86.69 670 PHE A CA 1
ATOM 5321 C C . PHE A 1 670 ? 27.012 0.549 0.734 1.00 86.69 670 PHE A C 1
ATOM 5323 O O . PHE A 1 670 ? 27.237 0.791 -0.452 1.00 86.69 670 PHE A O 1
ATOM 5330 N N . LEU A 1 671 ? 25.812 0.132 1.156 1.00 86.12 671 LEU A N 1
ATOM 5331 C CA . LEU A 1 671 ? 24.664 0.002 0.261 1.00 86.12 671 LEU A CA 1
ATOM 5332 C C . LEU A 1 671 ? 24.225 1.377 -0.257 1.00 86.12 671 LEU A C 1
ATOM 5334 O O . LEU A 1 671 ? 24.103 1.552 -1.465 1.00 86.12 671 LEU A O 1
ATOM 5338 N N . ASN A 1 672 ? 24.099 2.379 0.619 1.00 86.75 672 ASN A N 1
ATOM 5339 C CA . ASN A 1 672 ? 23.809 3.756 0.211 1.00 86.75 672 ASN A CA 1
ATOM 5340 C C . ASN A 1 672 ? 24.904 4.319 -0.714 1.00 86.75 672 ASN A C 1
ATOM 5342 O O . ASN A 1 672 ? 24.592 4.896 -1.753 1.00 86.75 672 ASN A O 1
ATOM 5346 N N . PHE A 1 673 ? 26.182 4.081 -0.405 1.00 86.12 673 PHE A N 1
ATOM 5347 C CA . PHE A 1 673 ? 27.301 4.479 -1.267 1.00 86.12 673 PHE A CA 1
ATOM 5348 C C . PHE A 1 673 ? 27.226 3.846 -2.664 1.00 86.12 673 PHE A C 1
ATOM 5350 O O . PHE A 1 673 ? 27.486 4.522 -3.655 1.00 86.12 673 PHE A O 1
ATOM 5357 N N . SER A 1 674 ? 26.803 2.581 -2.765 1.00 84.38 674 SER A N 1
ATOM 5358 C CA . SER A 1 674 ? 26.662 1.892 -4.056 1.00 84.38 674 SER A CA 1
ATOM 5359 C C . SER A 1 674 ? 25.609 2.509 -4.986 1.00 84.38 674 SER A C 1
ATOM 5361 O O . SER A 1 674 ? 25.647 2.265 -6.189 1.00 84.38 674 SER A O 1
ATOM 5363 N N . THR A 1 675 ? 24.703 3.335 -4.448 1.00 84.75 675 THR A N 1
ATOM 5364 C CA . THR A 1 675 ? 23.663 4.037 -5.220 1.00 84.75 675 THR A CA 1
ATOM 5365 C C . THR A 1 675 ? 24.081 5.414 -5.739 1.00 84.75 675 THR A C 1
ATOM 5367 O O . THR A 1 675 ? 23.301 6.055 -6.447 1.00 84.75 675 THR A O 1
ATOM 5370 N N . LEU A 1 676 ? 25.284 5.891 -5.394 1.00 84.00 676 LEU A N 1
ATOM 5371 C CA . LEU A 1 676 ? 25.797 7.175 -5.871 1.00 84.00 676 LEU A CA 1
ATOM 5372 C C . LEU A 1 676 ? 26.248 7.083 -7.344 1.00 84.00 676 LEU A C 1
ATOM 5374 O O . LEU A 1 676 ? 26.793 6.054 -7.760 1.00 84.00 676 LEU A O 1
ATOM 5378 N N . PRO A 1 677 ? 26.047 8.145 -8.149 1.00 79.12 677 PRO A N 1
ATOM 5379 C CA . PRO A 1 677 ? 26.461 8.158 -9.549 1.00 79.12 677 PRO A CA 1
ATOM 5380 C C . PRO A 1 677 ? 27.992 8.083 -9.675 1.00 79.12 677 PRO A C 1
ATOM 5382 O O . PRO A 1 677 ? 28.716 8.821 -9.015 1.00 79.12 677 PRO A O 1
ATOM 5385 N N . LYS A 1 678 ? 28.494 7.225 -10.574 1.00 72.88 678 LYS A N 1
ATOM 5386 C CA . LYS A 1 678 ? 29.938 7.037 -10.844 1.00 72.88 678 LYS A CA 1
ATOM 5387 C C . LYS A 1 678 ? 30.572 8.145 -11.713 1.00 72.88 678 LYS A C 1
ATOM 5389 O O . LYS A 1 678 ? 31.699 7.982 -12.162 1.00 72.88 678 LYS A O 1
ATOM 5394 N N . SER A 1 679 ? 29.842 9.226 -12.000 1.00 64.62 679 SER A N 1
ATOM 5395 C CA . SER A 1 679 ? 30.301 10.334 -12.854 1.00 64.62 679 SER A CA 1
ATOM 5396 C C . SER A 1 679 ? 31.412 11.145 -12.174 1.00 64.62 679 SER A C 1
ATOM 5398 O O . SER A 1 679 ? 31.330 11.422 -10.978 1.00 64.62 679 SER A O 1
ATOM 5400 N N . GLU A 1 680 ? 32.424 11.558 -12.942 1.00 56.69 680 GLU A N 1
ATOM 5401 C CA . GLU A 1 680 ? 33.663 12.177 -12.440 1.00 56.69 680 GLU A CA 1
ATOM 5402 C C . GLU A 1 680 ? 33.503 13.633 -11.949 1.00 56.69 680 GLU A C 1
ATOM 5404 O O . GLU A 1 680 ? 34.402 14.159 -11.294 1.00 56.69 680 GLU A O 1
ATOM 5409 N N . ALA A 1 681 ? 32.360 14.292 -12.189 1.00 67.69 681 ALA A N 1
ATOM 5410 C CA . ALA A 1 681 ? 32.139 15.690 -11.800 1.00 67.69 681 ALA A CA 1
ATOM 5411 C C . ALA A 1 681 ? 30.990 15.869 -10.786 1.00 67.69 681 ALA A C 1
ATOM 5413 O O . ALA A 1 681 ? 29.820 15.648 -11.107 1.00 67.69 681 ALA A O 1
ATOM 5414 N N . LEU A 1 682 ? 31.313 16.382 -9.587 1.00 65.75 682 LEU A N 1
ATOM 5415 C CA . LEU A 1 682 ? 30.352 16.722 -8.516 1.00 65.75 682 LEU A CA 1
ATOM 5416 C C . LEU A 1 682 ? 29.291 17.756 -8.940 1.00 65.75 682 LEU A C 1
ATOM 5418 O O . LEU A 1 682 ? 28.225 17.828 -8.337 1.00 65.75 682 LEU A O 1
ATOM 5422 N N . SER A 1 683 ? 29.556 18.547 -9.984 1.00 62.62 683 SER A N 1
ATOM 5423 C CA . SER A 1 683 ? 28.619 19.537 -10.534 1.00 62.62 683 SER A CA 1
ATOM 5424 C C . SER A 1 683 ? 27.414 18.921 -11.254 1.00 62.62 683 SER A C 1
ATOM 5426 O O . SER A 1 683 ? 26.444 19.625 -11.514 1.00 62.62 683 SER A O 1
ATOM 5428 N N . THR A 1 684 ? 27.460 17.622 -11.568 1.00 71.56 684 THR A N 1
ATOM 5429 C CA . THR A 1 684 ? 26.370 16.893 -12.244 1.00 71.56 684 THR A CA 1
ATOM 5430 C C . THR A 1 684 ? 25.414 16.192 -11.277 1.00 71.56 684 THR A C 1
ATOM 5432 O O . THR A 1 684 ? 24.454 15.557 -11.708 1.00 71.56 684 THR A O 1
ATOM 5435 N N . TRP A 1 685 ? 25.673 16.280 -9.970 1.00 80.62 685 TRP A N 1
ATOM 5436 C CA . TRP A 1 685 ? 24.917 15.555 -8.953 1.00 80.62 685 TRP A CA 1
ATOM 5437 C C . TRP A 1 685 ? 23.605 16.263 -8.631 1.00 80.62 685 TRP A C 1
ATOM 5439 O O . TRP A 1 685 ? 23.570 17.475 -8.411 1.00 80.62 685 TRP A O 1
ATOM 5449 N N . ASN A 1 686 ? 22.518 15.496 -8.554 1.00 80.06 686 ASN A N 1
ATOM 5450 C CA . ASN A 1 686 ? 21.231 16.034 -8.144 1.00 80.06 686 ASN A CA 1
ATOM 5451 C C . ASN A 1 686 ? 21.248 16.354 -6.634 1.00 80.06 686 ASN A C 1
ATOM 5453 O O . ASN A 1 686 ? 22.031 15.781 -5.873 1.00 80.06 686 ASN A O 1
ATOM 5457 N N . VAL A 1 687 ? 20.348 17.224 -6.159 1.00 83.75 687 VAL A N 1
ATOM 5458 C CA . VAL A 1 687 ? 20.248 17.593 -4.726 1.00 83.75 687 VAL A CA 1
ATOM 5459 C C . VAL A 1 687 ? 20.092 16.347 -3.844 1.00 83.75 687 VAL A C 1
ATOM 5461 O O . VAL A 1 687 ? 20.641 16.265 -2.746 1.00 83.75 687 VAL A O 1
ATOM 5464 N N . TYR A 1 688 ? 19.386 15.343 -4.361 1.00 83.62 688 TYR A N 1
ATOM 5465 C CA . TYR A 1 688 ? 19.195 14.055 -3.709 1.00 83.62 688 TYR A CA 1
ATOM 5466 C C . TYR A 1 688 ? 20.487 13.219 -3.603 1.00 83.62 688 TYR A C 1
ATOM 5468 O O . TYR A 1 688 ? 20.727 12.569 -2.583 1.00 83.62 688 TYR A O 1
ATOM 5476 N N . ASP A 1 689 ? 21.360 13.271 -4.609 1.00 84.38 689 ASP A N 1
ATOM 5477 C CA . ASP A 1 689 ? 22.654 12.572 -4.616 1.00 84.38 689 ASP A CA 1
ATOM 5478 C C . ASP A 1 689 ? 23.619 13.217 -3.622 1.00 84.38 689 ASP A C 1
ATOM 5480 O O . ASP A 1 689 ? 24.258 12.529 -2.823 1.00 84.38 689 ASP A O 1
ATOM 5484 N N . LEU A 1 690 ? 23.644 14.553 -3.599 1.00 85.19 690 LEU A N 1
ATOM 5485 C CA . LEU A 1 690 ? 24.428 15.326 -2.641 1.00 85.19 690 LEU A CA 1
ATOM 5486 C C . LEU A 1 690 ? 23.973 15.069 -1.199 1.00 85.19 690 LEU A C 1
ATOM 5488 O O . LEU A 1 690 ? 24.804 14.925 -0.300 1.00 85.19 690 LEU A O 1
ATOM 5492 N N . PHE A 1 691 ? 22.662 14.962 -0.973 1.00 87.06 691 PHE A N 1
ATOM 5493 C CA . PHE A 1 691 ? 22.107 14.612 0.330 1.00 87.06 691 PHE A CA 1
ATOM 5494 C C . PHE A 1 691 ? 22.557 13.215 0.783 1.00 87.06 691 PHE A C 1
ATOM 5496 O O . PHE A 1 691 ? 23.054 13.065 1.900 1.00 87.06 691 PHE A O 1
ATOM 5503 N N . ARG A 1 692 ? 22.469 12.197 -0.085 1.00 86.69 692 ARG A N 1
ATOM 5504 C CA . ARG A 1 692 ? 22.921 10.825 0.221 1.00 86.69 692 ARG A CA 1
ATOM 5505 C C . ARG A 1 692 ? 24.422 10.732 0.483 1.00 86.69 692 ARG A C 1
ATOM 5507 O O . ARG A 1 692 ? 24.828 10.024 1.407 1.00 86.69 692 ARG A O 1
ATOM 5514 N N . ALA A 1 693 ? 25.237 11.455 -0.281 1.00 85.69 693 ALA A N 1
ATOM 5515 C CA . ALA A 1 693 ? 26.682 11.517 -0.073 1.00 85.69 693 ALA A CA 1
ATOM 5516 C C . ALA A 1 693 ? 27.046 12.231 1.239 1.00 85.69 693 ALA A C 1
ATOM 5518 O O . ALA A 1 693 ? 27.906 11.770 1.989 1.00 85.69 693 ALA A O 1
ATOM 5519 N N . THR A 1 694 ? 26.335 13.315 1.561 1.00 85.94 694 THR A N 1
ATOM 5520 C CA . THR A 1 694 ? 26.481 14.030 2.837 1.00 85.94 694 THR A CA 1
ATOM 5521 C C . THR A 1 694 ? 26.110 13.132 4.015 1.00 85.94 694 THR A C 1
ATOM 5523 O O . THR A 1 694 ? 26.845 13.070 5.002 1.00 85.94 694 THR A O 1
ATOM 5526 N N . LEU A 1 695 ? 25.007 12.383 3.900 1.00 85.12 695 LEU A N 1
ATOM 5527 C CA . LEU A 1 695 ? 24.620 11.380 4.887 1.00 85.12 695 LEU A CA 1
ATOM 5528 C C . LEU A 1 695 ? 25.726 10.342 5.078 1.00 85.12 695 LEU A C 1
ATOM 5530 O O . LEU A 1 695 ? 26.106 10.104 6.218 1.00 85.12 695 LEU A O 1
ATOM 5534 N N . PHE A 1 696 ? 26.298 9.792 4.001 1.00 87.38 696 PHE A N 1
ATOM 5535 C CA . PHE A 1 696 ? 27.418 8.846 4.087 1.00 87.38 696 PHE A CA 1
ATOM 5536 C C . PHE A 1 696 ? 28.631 9.430 4.837 1.00 87.38 696 PHE A C 1
ATOM 5538 O O . PHE A 1 696 ? 29.237 8.742 5.657 1.00 87.38 696 PHE A O 1
ATOM 5545 N N . GLY A 1 697 ? 28.951 10.712 4.628 1.00 85.44 697 GLY A N 1
ATOM 5546 C CA . GLY A 1 697 ? 30.026 11.402 5.352 1.00 85.44 697 GLY A CA 1
ATOM 5547 C C . GLY A 1 697 ? 29.752 11.579 6.853 1.00 85.44 697 GLY A C 1
ATOM 5548 O O . GLY A 1 697 ? 30.607 11.270 7.683 1.00 85.44 697 GLY A O 1
ATOM 5549 N N . ILE A 1 698 ? 28.547 12.030 7.221 1.00 86.12 698 ILE A N 1
ATOM 5550 C CA . ILE A 1 698 ? 28.132 12.253 8.625 1.00 86.12 698 ILE A CA 1
ATOM 5551 C C . ILE A 1 698 ? 27.992 10.930 9.397 1.00 86.12 698 ILE A C 1
ATOM 5553 O O . ILE A 1 698 ? 28.117 10.881 10.626 1.00 86.12 698 ILE A O 1
ATOM 5557 N N . TRP A 1 699 ? 27.748 9.841 8.678 1.00 84.44 699 TRP A N 1
ATOM 5558 C CA . TRP A 1 699 ? 27.427 8.546 9.250 1.00 84.44 699 TRP A CA 1
ATOM 5559 C C . TRP A 1 699 ? 28.592 7.908 10.030 1.00 84.44 699 TRP A C 1
ATOM 5561 O O . TRP A 1 699 ? 28.363 7.315 11.086 1.00 84.44 699 TRP A O 1
ATOM 5571 N N . TRP A 1 700 ? 29.848 8.101 9.604 1.00 84.88 700 TRP A N 1
ATOM 5572 C CA . TRP A 1 700 ? 31.031 7.541 10.281 1.00 84.88 700 TRP A CA 1
ATOM 5573 C C . TRP A 1 700 ? 31.247 8.081 11.712 1.00 84.88 700 TRP A C 1
ATOM 5575 O O . TRP A 1 700 ? 31.359 7.269 12.641 1.00 84.88 700 TRP A O 1
ATOM 5585 N N . PRO A 1 701 ? 31.239 9.411 11.956 1.00 87.19 701 PRO A N 1
ATOM 5586 C CA . PRO A 1 701 ? 31.224 9.956 13.316 1.00 87.19 701 PRO A CA 1
ATOM 5587 C C . PRO A 1 701 ? 30.043 9.454 14.156 1.00 87.19 701 PRO A C 1
ATOM 5589 O O . PRO A 1 701 ? 30.214 9.112 15.330 1.00 87.19 701 PRO A O 1
ATOM 5592 N N . GLY A 1 702 ? 28.848 9.377 13.556 1.00 83.75 702 GLY A N 1
ATOM 5593 C CA . GLY A 1 702 ? 27.639 8.889 14.223 1.00 83.75 702 GLY A CA 1
ATOM 5594 C C . GLY A 1 702 ? 27.776 7.444 14.708 1.00 83.75 702 GLY A C 1
ATOM 5595 O O . GLY A 1 702 ? 27.467 7.148 15.869 1.00 83.75 702 GLY A O 1
ATOM 5596 N N . LEU A 1 703 ? 28.315 6.561 13.859 1.00 85.00 703 LEU A N 1
ATOM 5597 C CA . LEU A 1 703 ? 28.583 5.164 14.194 1.00 85.00 703 LEU A CA 1
ATOM 5598 C C . LEU A 1 703 ? 29.527 5.051 15.392 1.00 85.00 703 LEU A C 1
ATOM 5600 O O . LEU A 1 703 ? 29.227 4.312 16.332 1.00 85.00 703 LEU A O 1
ATOM 5604 N N . TYR A 1 704 ? 30.628 5.806 15.396 1.00 88.50 704 TYR A N 1
ATOM 5605 C CA . TYR A 1 704 ? 31.603 5.786 16.488 1.00 88.50 704 TYR A CA 1
ATOM 5606 C C . TYR A 1 704 ? 30.989 6.226 17.829 1.00 88.50 704 TYR A C 1
ATOM 5608 O O . TYR A 1 704 ? 31.156 5.553 18.855 1.00 88.50 704 TYR A O 1
ATOM 5616 N N . ILE A 1 705 ? 30.230 7.327 17.836 1.00 88.00 705 ILE A N 1
ATOM 5617 C CA . ILE A 1 705 ? 29.589 7.855 19.051 1.00 88.00 705 ILE A CA 1
ATOM 5618 C C . ILE A 1 705 ? 28.559 6.860 19.603 1.00 88.00 705 ILE A C 1
ATOM 5620 O O . ILE A 1 705 ? 28.562 6.561 20.800 1.00 88.00 705 ILE A O 1
ATOM 5624 N N . MET A 1 706 ? 27.693 6.308 18.751 1.00 85.38 706 MET A N 1
ATOM 5625 C CA . MET A 1 706 ? 26.676 5.342 19.179 1.00 85.38 706 MET A CA 1
ATOM 5626 C C . MET A 1 706 ? 27.288 4.016 19.644 1.00 85.38 706 MET A C 1
ATOM 5628 O O . MET A 1 706 ? 26.878 3.484 20.678 1.00 85.38 706 MET A O 1
ATOM 5632 N N . TYR A 1 707 ? 28.316 3.515 18.956 1.00 87.50 707 TYR A N 1
ATOM 5633 C CA . TYR A 1 707 ? 28.998 2.277 19.334 1.00 87.50 707 TYR A CA 1
ATOM 5634 C C . TYR A 1 707 ? 29.687 2.397 20.698 1.00 87.50 707 TYR A C 1
ATOM 5636 O O . TYR A 1 707 ? 29.483 1.573 21.595 1.00 87.50 707 TYR A O 1
ATOM 5644 N N . THR A 1 708 ? 30.442 3.479 20.911 1.00 88.81 708 THR A N 1
ATOM 5645 C CA . THR A 1 708 ? 31.078 3.750 22.210 1.00 88.81 708 THR A CA 1
ATOM 5646 C C . THR A 1 708 ? 30.044 3.968 23.317 1.00 88.81 708 THR A C 1
ATOM 5648 O O . THR A 1 708 ? 30.258 3.544 24.459 1.00 88.81 708 THR A O 1
ATOM 5651 N N . HIS A 1 709 ? 28.891 4.562 22.998 1.00 87.62 709 HIS A N 1
ATOM 5652 C CA . HIS A 1 709 ? 27.772 4.679 23.927 1.00 87.62 709 HIS A CA 1
ATOM 5653 C C . HIS A 1 709 ? 27.188 3.309 24.321 1.00 87.62 709 HIS A C 1
ATOM 5655 O O . HIS A 1 709 ? 26.962 3.078 25.511 1.00 87.62 709 HIS A O 1
ATOM 5661 N N . MET A 1 710 ? 27.023 2.362 23.390 1.00 87.38 710 MET A N 1
ATOM 5662 C CA . MET A 1 710 ? 26.556 1.001 23.709 1.00 87.38 710 MET A CA 1
ATOM 5663 C C . MET A 1 710 ? 27.533 0.236 24.615 1.00 87.38 710 MET A C 1
ATOM 5665 O O . MET A 1 710 ? 27.108 -0.434 25.560 1.00 87.38 710 MET A O 1
ATOM 5669 N N . ILE A 1 711 ? 28.846 0.410 24.424 1.00 89.12 711 ILE A N 1
ATOM 5670 C CA . ILE A 1 711 ? 29.870 -0.159 25.320 1.00 89.12 711 ILE A CA 1
ATOM 5671 C C . ILE A 1 711 ? 29.728 0.409 26.742 1.00 89.12 711 ILE A C 1
ATOM 5673 O O . ILE A 1 711 ? 29.789 -0.339 27.726 1.00 89.12 711 ILE A O 1
ATOM 5677 N N . LYS A 1 712 ? 29.492 1.723 26.870 1.00 90.00 712 LYS A N 1
ATOM 5678 C CA . LYS A 1 712 ? 29.219 2.367 28.167 1.00 90.00 712 LYS A CA 1
ATOM 5679 C C . LYS A 1 712 ? 27.937 1.822 28.803 1.00 90.00 712 LYS A C 1
ATOM 5681 O O . LYS A 1 712 ? 27.940 1.531 29.998 1.00 90.00 712 LYS A O 1
ATOM 5686 N N . GLN A 1 713 ? 26.869 1.628 28.024 1.00 87.38 713 GLN A N 1
ATOM 5687 C CA . GLN A 1 713 ? 25.611 1.050 28.511 1.00 87.38 713 GLN A CA 1
ATOM 5688 C C . GLN A 1 713 ? 25.797 -0.379 29.028 1.00 87.38 713 GLN A C 1
ATOM 5690 O O . GLN A 1 713 ? 25.362 -0.681 30.138 1.00 87.38 713 GLN A O 1
ATOM 5695 N N . ARG A 1 714 ? 26.512 -1.235 28.290 1.00 89.69 714 ARG A N 1
ATOM 5696 C CA . ARG A 1 714 ? 26.852 -2.594 28.737 1.00 89.69 714 ARG A CA 1
ATOM 5697 C C . ARG A 1 714 ? 27.623 -2.569 30.056 1.00 89.69 714 ARG A C 1
ATOM 5699 O O . ARG A 1 714 ? 27.284 -3.299 30.985 1.00 89.69 714 ARG A O 1
ATOM 5706 N N . ARG A 1 715 ? 28.647 -1.713 30.158 1.00 87.94 715 ARG A N 1
ATOM 5707 C CA . ARG A 1 715 ? 29.438 -1.563 31.389 1.00 87.94 715 ARG A CA 1
ATOM 5708 C C . ARG A 1 715 ? 28.579 -1.078 32.556 1.00 87.94 715 ARG A C 1
ATOM 5710 O O . ARG A 1 715 ? 28.808 -1.509 33.673 1.00 87.94 715 ARG A O 1
ATOM 5717 N N . LYS A 1 716 ? 27.580 -0.229 32.316 1.00 88.06 716 LYS A N 1
ATOM 5718 C CA . LYS A 1 716 ? 26.655 0.227 33.360 1.00 88.06 716 LYS A CA 1
ATOM 5719 C C . LYS A 1 716 ? 25.750 -0.898 33.875 1.00 88.06 716 LYS A C 1
ATOM 5721 O O . LYS A 1 716 ? 25.518 -0.966 35.074 1.00 88.06 716 LYS A O 1
ATOM 5726 N N . VAL A 1 717 ? 25.260 -1.767 32.990 1.00 84.44 717 VAL A N 1
ATOM 5727 C CA . VAL A 1 717 ? 24.361 -2.875 33.360 1.00 84.44 717 VAL A CA 1
ATOM 5728 C C . VAL A 1 717 ? 25.116 -4.005 34.068 1.00 84.44 717 VAL A C 1
ATOM 5730 O O . VAL A 1 717 ? 24.648 -4.494 35.088 1.00 84.44 717 VAL A O 1
ATOM 5733 N N . PHE A 1 718 ? 26.305 -4.384 33.584 1.00 82.81 718 PHE A N 1
ATOM 5734 C CA . PHE A 1 718 ? 27.077 -5.505 34.150 1.00 82.81 718 PHE A CA 1
ATOM 5735 C C . PHE A 1 718 ? 28.200 -5.099 35.116 1.00 82.81 718 PHE A C 1
ATOM 5737 O O . PHE A 1 718 ? 28.746 -5.945 35.814 1.00 82.81 718 PHE A O 1
ATOM 5744 N N . GLY A 1 719 ? 28.584 -3.824 35.160 1.00 70.12 719 GLY A N 1
ATOM 5745 C CA . GLY A 1 719 ? 29.667 -3.317 36.012 1.00 70.12 719 GLY A CA 1
ATOM 5746 C C . GLY A 1 719 ? 29.220 -2.856 37.401 1.00 70.12 719 GLY A C 1
ATOM 5747 O O . GLY A 1 719 ? 30.044 -2.346 38.151 1.00 70.12 719 GLY A O 1
ATOM 5748 N N . GLY A 1 720 ? 27.939 -3.019 37.747 1.00 53.72 720 GLY A N 1
ATOM 5749 C CA . GLY A 1 720 ? 27.346 -2.549 39.005 1.00 53.72 720 GLY A CA 1
ATOM 5750 C C . GLY A 1 720 ? 27.645 -3.389 40.253 1.00 53.72 720 GLY A C 1
ATOM 5751 O O . GLY A 1 720 ? 27.169 -3.038 41.326 1.00 53.72 720 GLY A O 1
ATOM 5752 N N . THR A 1 721 ? 28.437 -4.461 40.163 1.00 45.72 721 THR A N 1
ATOM 5753 C CA . THR A 1 721 ? 28.692 -5.367 41.300 1.00 45.72 721 THR A CA 1
ATOM 5754 C C . THR A 1 721 ? 30.097 -5.206 41.875 1.00 45.72 721 THR A C 1
ATOM 5756 O O . THR A 1 721 ? 30.835 -6.177 41.988 1.00 45.72 721 THR A O 1
ATOM 5759 N N . LYS A 1 722 ? 30.498 -3.982 42.238 1.00 46.53 722 LYS A N 1
ATOM 5760 C CA . LYS A 1 722 ? 31.621 -3.737 43.165 1.00 46.53 722 LYS A CA 1
ATOM 5761 C C . LYS A 1 722 ? 31.420 -2.417 43.904 1.00 46.53 722 LYS A C 1
ATOM 5763 O O . LYS A 1 722 ? 31.946 -1.401 43.471 1.00 46.53 722 LYS A O 1
ATOM 5768 N N . THR A 1 723 ? 30.659 -2.426 45.000 1.00 39.47 723 THR A N 1
ATOM 5769 C CA . THR A 1 723 ? 30.925 -1.656 46.242 1.00 39.47 723 THR A CA 1
ATOM 5770 C C . THR A 1 723 ? 29.790 -1.892 47.239 1.00 39.47 723 THR A C 1
ATOM 5772 O O . THR A 1 723 ? 28.671 -1.429 47.050 1.00 39.47 723 THR A O 1
ATOM 5775 N N . GLY A 1 724 ? 30.085 -2.647 48.298 1.00 36.44 724 GLY A N 1
ATOM 5776 C CA . GLY A 1 724 ? 29.127 -2.949 49.362 1.00 36.44 724 GLY A CA 1
ATOM 5777 C C . GLY A 1 724 ? 29.609 -3.930 50.434 1.00 36.44 724 GLY A C 1
ATOM 5778 O O . GLY A 1 724 ? 28.789 -4.391 51.211 1.00 36.44 724 GLY A O 1
ATOM 5779 N N . LEU A 1 725 ? 30.908 -4.251 50.510 1.00 36.97 725 LEU A N 1
ATOM 5780 C CA . LEU A 1 725 ? 31.499 -4.786 51.740 1.00 36.97 725 LEU A CA 1
ATOM 5781 C C . LEU A 1 725 ? 31.765 -3.592 52.661 1.00 36.97 725 LEU A C 1
ATOM 5783 O O . LEU A 1 725 ? 32.817 -2.955 52.589 1.00 36.97 725 LEU A O 1
ATOM 5787 N N . LYS A 1 726 ? 30.770 -3.246 53.483 1.00 38.47 726 LYS A N 1
ATOM 5788 C CA . LYS A 1 726 ? 31.034 -2.544 54.738 1.00 38.47 726 LYS A CA 1
ATOM 5789 C C . LYS A 1 726 ? 31.711 -3.554 55.661 1.00 38.47 726 LYS A C 1
ATOM 5791 O O . LYS A 1 726 ? 31.157 -4.618 55.908 1.00 38.47 726 LYS A O 1
ATOM 5796 N N . LYS A 1 727 ? 32.917 -3.202 56.107 1.00 40.25 727 LYS A N 1
ATOM 5797 C CA . LYS A 1 727 ? 33.513 -3.728 57.334 1.00 40.25 727 LYS A CA 1
ATOM 5798 C C . LYS A 1 727 ? 32.494 -3.560 58.466 1.00 40.25 727 LYS A C 1
ATOM 5800 O O . LYS A 1 727 ? 32.100 -2.425 58.733 1.00 40.25 727 LYS A O 1
ATOM 5805 N N . GLU A 1 728 ? 32.114 -4.666 59.083 1.00 33.56 728 GLU A N 1
ATOM 5806 C CA . GLU A 1 728 ? 31.940 -4.750 60.534 1.00 33.56 728 GLU A CA 1
ATOM 5807 C C . GLU A 1 728 ? 33.092 -5.587 61.081 1.00 33.56 728 GLU A C 1
ATOM 5809 O O . GLU A 1 728 ? 33.494 -6.544 60.371 1.00 33.56 728 GLU A O 1
#

Radius of gyration: 73.52 Å; chains: 1; bounding box: 170×84×232 Å

Organism: NCBI:txid297713

Sequence (728 aa):
MSARPPATEDKYSSLQKKADEMEKGKKAAQAETATLKSTLSQTKSELRDTTVKLRMAEKQLALKEKPHKAELEKEKRRVQTLTEQLQGVQGTLKQRDLELTGMQALKEELVRASDREAALQTQLQQTRAALECSAHAYATLSSHVCSKAEYDDLRMRNVRLEMRNARLERKLANSEAQAKELVWLVRRMGEENSELRCEVEELKEEVGIAWGMCEEHRVPERESNDDESGVYGIVELQKNDNNLLKAELDVMDALVTLERAHGGELLDAYADANVEIGQRNIELDTAQKLFVATTHTVGELERSLEEWKAQAKSLENRMRDKQGELENAKEASIRFKIEAQKGKMVEEGLRAEIEQLTTELMDAERFQEAYYSLHEQVETLAARNALAEDEAMKLSALNAEILGHRNPAQRIMYVERIREELADTRQRLVECTRANEVMVEENDGLREELTLYLTLRPEPSLSWHFSASRGRVLTLPSTTMTAPKKDAASTKKVARKGPPAIIKFYLVLYNILSAAGWGYVLVHTVIHILNLDGKSNEATQPIPIKLSAHFTRLSVSNYDRVGYATAIVQTFALMEVLHALFGWVRSPIATTAMQVSSRLFLVWGVVEQFPATHENPLFTSMVFAWSFTEVIRYTFYALALLGYEPSALLYLRYTTFYVLYPLGAGSEAFLNFSTLPKSEALSTWNVYDLFRATLFGIWWPGLYIMYTHMIKQRRKVFGGTKTGLKKE

pLDDT: mean 71.0, std 16.84, range [25.98, 94.62]

Secondary structure (DSSP, 8-state):
------SHHHHHHHHHHHHHHHHHHHHHHHHHHHHHHHHHHHHHHHHHHHHHHHHHHHHHHHHHHHHHHHHHHHHHHHHHHHHHHHHHHHHHHHHHHHHHHHHHHHHHHHHHHHHHHHHHHHHHHHHHHHHHHHHHHHHHHHTTT--HHHHHHHHHHHHHHHHHHHHHHHHHHHHHHHHHHHHHHHHHHHHHHHHHHHHHHHHHHHHHHHTT-----------------S-TTHHHHHHHHHHHHHHHHHHHHHHHHHHHHHHHHHHHHHHHHHHHHHHHHHHHHHHHHHHHHHHHHHHHHHHHHHHHHHHHHHHHHHHHHHHHHHHHHHHHHHHHHHHHHHHHHHHHHHHHHHHHHHHHHHHHHHHHHHHHHHHHHHHHHHHHHHHHHHHHHHHHHHHHHHHH---HHHHHHHHHHHHHHHHHHHHHHHHHHHHHHHHHHHHHHHHHHHHHHHHTSPPPP----------------------------------PPPPPHHHHHHHHHHHHHHHHHHHHHHHHHHHHHTTTTS-S---------TTHHHHHHT-TTSIIIIIHHHHHHHHHTHHHHHHHHTTSS-S-HHHHHHHHHHHHIIIIIIITT-GGGTT-HHHHHHHHHHHHHHHHHHHHHHHHHTT---HHHHHHHTTTHHHHHHHHHHHHHHHHHHTS---S-GGG--HHHHHHHHHHHHHHHHHHHHHHHHHHHHHHHHS---------